Protein 6J83 (pdb70)

Foldseek 3Di:
DAAPPPDFFDQQDDDVVLVVCLVPPQWDWYAAPWFDIAIEGFAQVVLQCCQAPPQWALLCCVVGRFRDLAHHDALQQLVNHDPPSNVLVVVLCCVQVDPVLLVVCLVVLLVVLLVLVVVCVVVAPFDWCQVSPLQVSLQVSLCAAAVPDSVCCVPLVVLLQLNWFRPPDDPVSSVVSVVVQLVVLLVVLVVCCVPPDNHRSNSSSVVCVVVVRDDSSSSSSVSSVSNSCSRPVLSFLQQSLVVVCQVVVVQVVVCLVPVVLLLLLSLLSLLQRQFFRAFDGKIFGCAWDDDPNRIRGHGHIYTNSQNSNSQHCVQDPPSNDRDSNDDRRPGQSQHHHSPGHPCVSNSSSSNSSNVVSCCVVPVPKHFPDPPVPWAWDGRTRTTHTPTGTIDD

Solvent-accessible surface area: 17020 Å² total; per-residue (Å²): 104,96,83,6,36,39,94,92,24,94,28,22,92,44,28,110,58,21,54,116,14,48,84,128,90,28,2,12,71,0,37,18,57,73,27,64,54,0,40,0,0,0,14,8,68,12,0,73,38,1,8,38,32,124,82,16,6,10,36,52,3,94,136,62,82,10,1,28,9,3,8,36,59,25,81,8,11,21,52,22,33,42,76,104,64,7,51,69,0,41,126,3,2,51,140,12,20,49,136,168,52,8,67,102,11,73,90,112,4,69,84,31,0,54,141,24,0,73,45,10,78,89,146,23,81,89,11,31,0,14,81,23,0,0,2,13,0,0,0,30,7,2,4,63,6,0,7,2,41,50,134,30,58,151,98,0,80,58,45,2,41,1,13,22,0,9,107,91,35,66,86,122,88,8,92,35,18,14,121,124,0,27,42,34,0,34,141,17,1,97,128,32,87,80,82,72,92,116,6,0,2,2,27,2,2,102,37,1,65,117,130,167,38,20,56,74,136,37,3,10,22,0,2,0,30,26,0,25,47,7,0,39,50,15,2,7,7,1,0,0,0,6,17,2,3,30,60,45,64,79,26,15,145,54,2,76,118,105,80,117,23,6,89,27,0,4,38,0,0,11,1,20,4,1,20,30,10,15,6,28,39,2,9,0,1,60,94,77,9,120,4,56,63,26,72,0,133,55,31,46,1,0,1,0,1,10,14,3,0,3,24,11,99,102,36,1,134,85,0,100,162,7,46,1,55,30,174,118,27,54,20,4,24,28,23,87,21,68,28,130,51,41,21,7,66,10,16,94,11,0,3,44,2,0,1,47,17,0,26,209,77,5,67,110,10,118,36,35,50,86,45,153,65,19,117,34,60,96,6,15,28,31,19,7,1,90,86,0,16,0,60,61

Nearest PDB structures (foldseek):
  6j82-assembly1_A  TM=1.002E+00  e=7.649E-67  Streptomyces blastmyceticus
  6j87-assembly1_A  TM=9.851E-01  e=1.140E-45  Streptoalloteichus hindustanus
  4aw3-assembly1_B  TM=9.100E-01  e=2.111E-38  Micromonospora griseorubida
  2ygx-assembly4_D  TM=9.113E-01  e=8.547E-38  Micromonospora griseorubida
  3zsn-assembly3_C  TM=9.125E-01  e=2.321E-37  Micromonospora griseorubida

Structure (mmCIF, N/CA/C/O backbone):
data_6J83
#
_entry.id   6J83
#
_cell.length_a   39.787
_cell.length_b   84.761
_cell.length_c   113.074
_cell.angle_alpha   90.00
_cell.angle_beta   90.00
_cell.angle_gamma   90.00
#
_symmetry.space_group_name_H-M   'P 21 21 21'
#
loop_
_entity.id
_entity.type
_entity.pdbx_description
1 polymer 'Cytochrome P-450'
2 non-polymer 'PROTOPORPHYRIN IX CONTAINING FE'
3 non-polymer N-[(2S)-1-hydroxy-3-(1H-indol-3-yl)propan-2-yl]-N~2~-methyl-L-valinamide
4 water water
#
loop_
_atom_site.group_PDB
_atom_site.id
_atom_site.type_symbol
_atom_site.label_atom_id
_atom_site.label_alt_id
_atom_site.label_comp_id
_atom_site.label_asym_id
_atom_site.label_entity_id
_atom_site.label_seq_id
_atom_site.pdbx_PDB_ins_code
_atom_site.Cartn_x
_atom_site.Cartn_y
_atom_site.Cartn_z
_atom_site.occupancy
_atom_site.B_iso_or_equiv
_atom_site.auth_seq_id
_atom_site.auth_comp_id
_atom_site.auth_asym_id
_atom_site.auth_atom_id
_atom_site.pdbx_PDB_model_num
ATOM 1 N N . PRO A 1 27 ? 54.833 71.416 149.173 1.00 35.31 7 PRO A N 1
ATOM 2 C CA . PRO A 1 27 ? 54.456 71.455 147.757 1.00 26.40 7 PRO A CA 1
ATOM 3 C C . PRO A 1 27 ? 55.646 71.763 146.854 1.00 24.16 7 PRO A C 1
ATOM 4 O O . PRO A 1 27 ? 56.551 72.499 147.248 1.00 29.74 7 PRO A O 1
ATOM 8 N N . LEU A 1 28 ? 55.644 71.184 145.655 1.00 26.22 8 LEU A N 1
ATOM 9 C CA . LEU A 1 28 ? 56.708 71.439 144.694 1.00 23.00 8 LEU A CA 1
ATOM 10 C C . LEU A 1 28 ? 56.746 72.918 144.335 1.00 24.28 8 LEU A C 1
ATOM 11 O O . LEU A 1 28 ? 55.708 73.572 144.238 1.00 20.20 8 LEU A O 1
ATOM 16 N N . SER A 1 29 ? 57.946 73.460 144.141 1.00 23.82 9 SER A N 1
ATOM 17 C CA . SER A 1 29 ? 58.028 74.827 143.651 1.00 22.81 9 SER A CA 1
ATOM 18 C C . SER A 1 29 ? 57.729 74.839 142.153 1.00 20.53 9 SER A C 1
ATOM 19 O O . SER A 1 29 ? 58.249 74.016 141.392 1.00 16.44 9 SER A O 1
ATOM 22 N N . TYR A 1 30 ? 56.859 75.756 141.742 1.00 20.07 10 TYR A N 1
ATOM 23 C CA . TYR A 1 30 ? 56.412 75.874 140.374 1.00 15.55 10 TYR A CA 1
ATOM 24 C C . TYR A 1 30 ? 56.661 77.297 139.882 1.00 14.98 10 TYR A C 1
ATOM 25 O O . TYR A 1 30 ? 56.449 78.247 140.636 1.00 15.50 10 TYR A O 1
ATOM 34 N N . PRO A 1 31 ? 57.099 77.486 138.627 1.00 16.27 11 PRO A N 1
ATOM 35 C CA . PRO A 1 31 ? 57.356 76.480 137.590 1.00 15.68 11 PRO A CA 1
ATOM 36 C C . PRO A 1 31 ? 58.517 75.569 137.945 1.00 21.38 11 PRO A C 1
ATOM 37 O O . PRO A 1 31 ? 59.454 76.012 138.619 1.00 18.99 11 PRO A O 1
ATOM 41 N N . PHE A 1 32 ? 58.440 74.315 137.495 1.00 19.20 12 PHE A N 1
ATOM 42 C CA . PHE A 1 32 ? 59.490 73.345 137.787 1.00 17.20 12 PHE A CA 1
ATOM 43 C C . PHE A 1 32 ? 60.808 73.749 137.149 1.00 22.64 12 PHE A C 1
ATOM 44 O O . PHE A 1 32 ? 61.874 73.587 137.750 1.00 18.51 12 PHE A O 1
ATOM 52 N N . ASN A 1 33 ? 60.755 74.262 135.922 1.00 17.67 13 ASN A N 1
ATOM 53 C CA . ASN A 1 33 ? 61.942 74.677 135.197 1.00 18.91 13 ASN A CA 1
ATOM 54 C C . ASN A 1 33 ? 61.544 75.834 134.296 1.00 20.66 13 ASN A C 1
ATOM 55 O O . ASN A 1 33 ? 60.432 75.847 133.764 1.00 21.87 13 ASN A O 1
ATOM 60 N N . GLU A 1 34 ? 62.430 76.821 134.148 1.00 22.56 14 GLU A N 1
ATOM 61 C CA . GLU A 1 34 ? 62.095 77.926 133.259 1.00 22.97 14 GLU A CA 1
ATOM 62 C C . GLU A 1 34 ? 61.926 77.392 131.843 1.00 24.99 14 GLU A C 1
ATOM 63 O O . GLU A 1 34 ? 62.575 76.419 131.446 1.00 24.80 14 GLU A O 1
ATOM 69 N N . ALA A 1 35 ? 61.011 77.992 131.094 1.00 20.07 15 ALA A N 1
ATOM 70 C CA . ALA A 1 35 ? 60.702 77.466 129.772 1.00 23.91 15 ALA A CA 1
ATOM 71 C C . ALA A 1 35 ? 61.881 77.669 128.828 1.00 24.07 15 ALA A C 1
ATOM 72 O O . ALA A 1 35 ? 62.551 78.707 128.850 1.00 26.94 15 ALA A O 1
ATOM 74 N N . VAL A 1 36 ? 62.144 76.658 128.004 1.00 22.63 16 VAL A N 1
ATOM 75 C CA . VAL A 1 36 ? 63.208 76.698 127.009 1.00 19.67 16 VAL A CA 1
ATOM 76 C C . VAL A 1 36 ? 62.595 76.560 125.625 1.00 18.59 16 VAL A C 1
ATOM 77 O O . VAL A 1 36 ? 61.831 75.617 125.374 1.00 19.97 16 VAL A O 1
ATOM 81 N N . ALA A 1 37 ? 62.933 77.501 124.733 1.00 19.98 17 ALA A N 1
ATOM 82 C CA . ALA A 1 37 ? 62.476 77.494 123.346 1.00 19.40 17 ALA A CA 1
ATOM 83 C C . ALA A 1 37 ? 61.003 77.111 123.301 1.00 15.66 17 ALA A C 1
ATOM 84 O O . ALA A 1 37 ? 60.197 77.680 124.044 1.00 16.65 17 ALA A O 1
ATOM 86 N N . LEU A 1 38 ? 60.650 76.114 122.487 1.00 12.79 18 LEU A N 1
ATOM 87 C CA . LEU A 1 38 ? 59.334 75.494 122.546 1.00 17.14 18 LEU A CA 1
ATOM 88 C C . LEU A 1 38 ? 59.399 74.091 123.146 1.00 17.16 18 LEU A C 1
ATOM 89 O O . LEU A 1 38 ? 58.503 73.273 122.911 1.00 16.62 18 LEU A O 1
ATOM 94 N N . ASP A 1 39 ? 60.444 73.794 123.910 1.00 16.73 19 ASP A N 1
ATOM 95 C CA . ASP A 1 39 ? 60.526 72.499 124.574 1.00 21.45 19 ASP A CA 1
ATOM 96 C C . ASP A 1 39 ? 59.514 72.433 125.705 1.00 21.02 19 ASP A C 1
ATOM 97 O O . ASP A 1 39 ? 59.376 73.377 126.487 1.00 17.26 19 ASP A O 1
ATOM 102 N N . VAL A 1 40 ? 58.817 71.305 125.800 1.00 16.69 20 VAL A N 1
ATOM 103 C CA . VAL A 1 40 ? 57.882 71.071 126.891 1.00 19.56 20 VAL A CA 1
ATOM 104 C C . VAL A 1 40 ? 58.606 70.320 127.999 1.00 21.45 20 VAL A C 1
ATOM 105 O O . VAL A 1 40 ? 59.413 69.421 127.735 1.00 22.46 20 VAL A O 1
ATOM 109 N N . ASP A 1 41 ? 58.347 70.709 129.235 1.00 17.89 21 ASP A N 1
ATOM 110 C CA . ASP A 1 41 ? 58.956 70.054 130.381 1.00 20.79 21 ASP A CA 1
ATOM 111 C C . ASP A 1 41 ? 58.479 68.607 130.447 1.00 21.05 21 ASP A C 1
ATOM 112 O O . ASP A 1 41 ? 57.264 68.372 130.508 1.00 18.29 21 ASP A O 1
ATOM 117 N N . PRO A 1 42 ? 59.375 67.614 130.422 1.00 19.78 22 PRO A N 1
ATOM 118 C CA . PRO A 1 42 ? 58.910 66.214 130.444 1.00 23.30 22 PRO A CA 1
ATOM 119 C C . PRO A 1 42 ? 58.078 65.862 131.670 1.00 21.10 22 PRO A C 1
ATOM 120 O O . PRO A 1 42 ? 57.407 64.820 131.660 1.00 20.63 22 PRO A O 1
ATOM 124 N N . LEU A 1 43 ? 58.067 66.709 132.703 1.00 22.04 23 LEU A N 1
ATOM 125 C CA . LEU A 1 43 ? 57.291 66.407 133.901 1.00 19.18 23 LEU A CA 1
ATOM 126 C C . LEU A 1 43 ? 55.798 66.396 133.630 1.00 24.13 23 LEU A C 1
ATOM 127 O O . LEU A 1 43 ? 55.054 65.672 134.303 1.00 21.17 23 LEU A O 1
ATOM 132 N N . TYR A 1 44 ? 55.332 67.198 132.671 1.00 20.78 24 TYR A N 1
ATOM 133 C CA . TYR A 1 44 ? 53.901 67.235 132.398 1.00 18.25 24 TYR A CA 1
ATOM 134 C C . TYR A 1 44 ? 53.392 65.873 131.951 1.00 18.96 24 TYR A C 1
ATOM 135 O O . TYR A 1 44 ? 52.338 65.415 132.412 1.00 19.80 24 TYR A O 1
ATOM 144 N N . ALA A 1 45 ? 54.121 65.213 131.048 1.00 20.23 25 ALA A N 1
ATOM 145 C CA . ALA A 1 45 ? 53.706 63.889 130.598 1.00 21.45 25 ALA A CA 1
ATOM 146 C C . ALA A 1 45 ? 53.699 62.905 131.758 1.00 24.36 25 ALA A C 1
ATOM 147 O O . ALA A 1 45 ? 52.789 62.077 131.878 1.00 23.62 25 ALA A O 1
ATOM 149 N N . LYS A 1 46 ? 54.706 62.997 132.627 1.00 25.72 26 LYS A N 1
ATOM 150 C CA . LYS A 1 46 ? 54.771 62.151 133.813 1.00 25.56 26 LYS A CA 1
ATOM 151 C C . LYS A 1 46 ? 53.625 62.456 134.766 1.00 26.22 26 LYS A C 1
ATOM 152 O O . LYS A 1 46 ? 53.002 61.538 135.315 1.00 24.67 26 LYS A O 1
ATOM 158 N N . LEU A 1 47 ? 53.315 63.741 134.956 1.00 19.32 27 LEU A N 1
ATOM 159 C CA . LEU A 1 47 ? 52.188 64.110 135.806 1.00 21.81 27 LEU A CA 1
ATOM 160 C C . LEU A 1 47 ? 50.868 63.618 135.217 1.00 23.94 27 LEU A C 1
ATOM 161 O O . LEU A 1 47 ? 50.011 63.100 135.946 1.00 22.45 27 LEU A O 1
ATOM 166 N N . ARG A 1 48 ? 50.679 63.770 133.897 1.00 17.80 28 ARG A N 1
ATOM 167 C CA . ARG A 1 48 ? 49.430 63.312 133.289 1.00 17.65 28 ARG A CA 1
ATOM 168 C C . ARG A 1 48 ? 49.251 61.807 133.461 1.00 19.08 28 ARG A C 1
ATOM 169 O O . ARG A 1 48 ? 48.121 61.322 133.598 1.00 20.58 28 ARG A O 1
ATOM 177 N N . ALA A 1 49 ? 50.352 61.062 133.467 1.00 19.84 29 ALA A N 1
ATOM 178 C CA . ALA A 1 49 ? 50.276 59.610 133.594 1.00 27.22 29 ALA A CA 1
ATOM 179 C C . ALA A 1 49 ? 49.997 59.177 135.029 1.00 25.20 29 ALA A C 1
ATOM 180 O O . ALA A 1 49 ? 49.173 58.283 135.258 1.00 26.23 29 ALA A O 1
ATOM 182 N N . GLU A 1 50 ? 50.651 59.815 136.005 1.00 26.25 30 GLU A N 1
ATOM 183 C CA . GLU A 1 50 ? 50.769 59.274 137.352 1.00 25.92 30 GLU A CA 1
ATOM 184 C C . GLU A 1 50 ? 50.165 60.131 138.448 1.00 23.79 30 GLU A C 1
ATOM 185 O O . GLU A 1 50 ? 49.903 59.603 139.531 1.00 24.13 30 GLU A O 1
ATOM 191 N N . GLU A 1 51 ? 49.976 61.430 138.229 1.00 22.92 31 GLU A N 1
ATOM 192 C CA . GLU A 1 51 ? 49.446 62.306 139.269 1.00 20.81 31 GLU A CA 1
ATOM 193 C C . GLU A 1 51 ? 48.982 63.605 138.615 1.00 24.90 31 GLU A C 1
ATOM 194 O O . GLU A 1 51 ? 49.697 64.613 138.651 1.00 23.10 31 GLU A O 1
ATOM 200 N N . PRO A 1 52 ? 47.809 63.612 137.983 1.00 25.48 32 PRO A N 1
ATOM 201 C CA . PRO A 1 52 ? 47.461 64.740 137.099 1.00 23.32 32 PRO A CA 1
ATOM 202 C C . PRO A 1 52 ? 47.269 66.074 137.805 1.00 23.70 32 PRO A C 1
ATOM 203 O O . PRO A 1 52 ? 47.367 67.114 137.141 1.00 22.39 32 PRO A O 1
ATOM 207 N N . VAL A 1 53 ? 46.988 66.090 139.107 1.00 20.35 33 VAL A N 1
ATOM 208 C CA . VAL A 1 53 ? 46.814 67.320 139.868 1.00 18.19 33 VAL A CA 1
ATOM 209 C C . VAL A 1 53 ? 47.793 67.269 141.031 1.00 27.00 33 VAL A C 1
ATOM 210 O O . VAL A 1 53 ? 47.810 66.287 141.783 1.00 24.33 33 VAL A O 1
ATOM 214 N N . VAL A 1 54 ? 48.621 68.305 141.164 1.00 17.44 34 VAL A N 1
ATOM 215 C CA . VAL A 1 54 ? 49.695 68.309 142.154 1.00 20.71 34 VAL A CA 1
ATOM 216 C C . VAL A 1 54 ? 49.723 69.662 142.850 1.00 21.32 34 VAL A C 1
ATOM 217 O O . VAL A 1 54 ? 49.542 70.709 142.212 1.00 18.17 34 VAL A O 1
ATOM 221 N N . ARG A 1 55 ? 49.913 69.634 144.171 1.00 16.66 35 ARG A N 1
ATOM 222 C CA . ARG A 1 55 ? 50.062 70.864 144.935 1.00 19.39 35 ARG A CA 1
ATOM 223 C C . ARG A 1 55 ? 51.418 71.496 144.644 1.00 17.09 35 ARG A C 1
ATOM 224 O O . ARG A 1 55 ? 52.438 70.806 144.579 1.00 17.74 35 ARG A O 1
ATOM 232 N N . VAL A 1 56 ? 51.425 72.818 144.456 1.00 17.95 36 VAL A N 1
ATOM 233 C CA . VAL A 1 56 ? 52.654 73.555 144.185 1.00 16.88 36 VAL A CA 1
ATOM 234 C C . VAL A 1 56 ? 52.653 74.862 144.966 1.00 16.77 36 VAL A C 1
ATOM 235 O O . VAL A 1 56 ? 51.609 75.377 145.370 1.00 18.33 36 VAL A O 1
ATOM 239 N N . SER A 1 57 ? 53.848 75.405 145.177 1.00 16.60 37 SER A N 1
ATOM 240 C CA . SER A 1 57 ? 53.983 76.776 145.644 1.00 19.13 37 SER A CA 1
ATOM 241 C C . SER A 1 57 ? 54.350 77.646 144.448 1.00 18.45 37 SER A C 1
ATOM 242 O O . SER A 1 57 ? 55.146 77.241 143.590 1.00 19.92 37 SER A O 1
ATOM 245 N N . CYS A 1 58 ? 53.754 78.820 144.391 1.00 16.91 38 CYS A N 1
ATOM 246 C CA . CYS A 1 58 ? 53.846 79.703 143.241 1.00 15.72 38 CYS A CA 1
ATOM 247 C C . CYS A 1 58 ? 54.874 80.790 143.492 1.00 17.92 38 CYS A C 1
ATOM 248 O O . CYS A 1 58 ? 55.185 81.102 144.640 1.00 18.25 38 CYS A O 1
ATOM 251 N N . PRO A 1 59 ? 55.401 81.414 142.438 1.00 17.14 39 PRO A N 1
ATOM 252 C CA . PRO A 1 59 ? 56.338 82.531 142.655 1.00 14.84 39 PRO A CA 1
ATOM 253 C C . PRO A 1 59 ? 55.756 83.641 143.507 1.00 20.25 39 PRO A C 1
ATOM 254 O O . PRO A 1 59 ? 56.490 84.270 144.288 1.00 17.17 39 PRO A O 1
ATOM 258 N N . PHE A 1 60 ? 54.455 83.911 143.365 1.00 15.52 40 PHE A N 1
ATOM 259 C CA . PHE A 1 60 ? 53.756 84.921 144.142 1.00 17.88 40 PHE A CA 1
ATOM 260 C C . PHE A 1 60 ? 52.375 84.393 144.496 1.00 19.75 40 PHE A C 1
ATOM 261 O O . PHE A 1 60 ? 51.845 83.495 143.834 1.00 16.56 40 PHE A O 1
ATOM 269 N N . GLY A 1 61 ? 51.802 84.955 145.565 1.00 15.70 41 GLY A N 1
ATOM 270 C CA . GLY A 1 61 ? 50.515 84.491 146.049 1.00 18.15 41 GLY A CA 1
ATOM 271 C C . GLY A 1 61 ? 50.500 83.094 146.668 1.00 18.07 41 GLY A C 1
ATOM 272 O O . GLY A 1 61 ? 51.523 82.455 146.920 1.00 16.39 41 GLY A O 1
ATOM 273 N N . GLU A 1 62 ? 49.270 82.624 146.883 1.00 17.11 42 GLU A N 1
ATOM 274 C CA . GLU A 1 62 ? 48.968 81.395 147.604 1.00 18.00 42 GLU A CA 1
ATOM 275 C C . GLU A 1 62 ? 49.439 80.164 146.844 1.00 20.32 42 GLU A C 1
ATOM 276 O O . GLU A 1 62 ? 49.561 80.163 145.613 1.00 15.59 42 GLU A O 1
ATOM 282 N N . ASP A 1 63 ? 49.671 79.088 147.602 1.00 16.31 43 ASP A N 1
ATOM 283 C CA . ASP A 1 63 ? 49.859 77.774 147.009 1.00 15.76 43 ASP A CA 1
ATOM 284 C C . ASP A 1 63 ? 48.656 77.425 146.137 1.00 14.75 43 ASP A C 1
ATOM 285 O O . ASP A 1 63 ? 47.580 78.006 146.268 1.00 19.11 43 ASP A O 1
ATOM 290 N N . ALA A 1 64 ? 48.844 76.455 145.243 1.00 16.50 44 ALA A N 1
ATOM 291 C CA . ALA A 1 64 ? 47.838 76.150 144.235 1.00 14.41 44 ALA A CA 1
ATOM 292 C C . ALA A 1 64 ? 47.896 74.678 143.863 1.00 16.73 44 ALA A C 1
ATOM 293 O O . ALA A 1 64 ? 48.856 73.972 144.169 1.00 16.49 44 ALA A O 1
ATOM 295 N N . TRP A 1 65 ? 46.857 74.231 143.165 1.00 16.95 45 TRP A N 1
ATOM 296 C CA . TRP A 1 65 ? 46.844 72.922 142.522 1.00 13.42 45 TRP A CA 1
ATOM 297 C C . TRP A 1 65 ? 47.145 73.108 141.040 1.00 13.41 45 TRP A C 1
ATOM 298 O O . TRP A 1 65 ? 46.341 73.692 140.306 1.00 12.91 45 TRP A O 1
ATOM 309 N N . LEU A 1 66 ? 48.286 72.594 140.599 1.00 13.97 46 LEU A N 1
ATOM 310 C CA . LEU A 1 66 ? 48.581 72.538 139.177 1.00 14.17 46 LEU A CA 1
ATOM 311 C C . LEU A 1 66 ? 47.720 71.463 138.516 1.00 18.34 46 LEU A C 1
ATOM 312 O O . LEU A 1 66 ? 47.686 70.318 138.969 1.00 19.68 46 LEU A O 1
ATOM 317 N N . VAL A 1 67 ? 47.021 71.838 137.446 1.00 17.94 47 VAL A N 1
ATOM 318 C CA . VAL A 1 67 ? 46.123 70.950 136.708 1.00 13.58 47 VAL A CA 1
ATOM 319 C C . VAL A 1 67 ? 46.710 70.718 135.316 1.00 14.69 47 VAL A C 1
ATOM 320 O O . VAL A 1 67 ? 47.067 71.680 134.625 1.00 15.77 47 VAL A O 1
ATOM 324 N N . THR A 1 68 ? 46.810 69.447 134.897 1.00 16.52 48 THR A N 1
ATOM 325 C CA . THR A 1 68 ? 47.575 69.104 133.701 1.00 16.33 48 THR A CA 1
ATOM 326 C C . THR A 1 68 ? 46.800 68.404 132.587 1.00 16.49 48 THR A C 1
ATOM 327 O O . THR A 1 68 ? 47.292 68.371 131.452 1.00 15.72 48 THR A O 1
ATOM 331 N N . SER A 1 69 ? 45.652 67.812 132.870 1.00 17.14 49 SER A N 1
ATOM 332 C CA . SER A 1 69 ? 44.986 66.969 131.888 1.00 17.36 49 SER A CA 1
ATOM 333 C C . SER A 1 69 ? 43.944 67.761 131.113 1.00 15.29 49 SER A C 1
ATOM 334 O O . SER A 1 69 ? 43.435 68.781 131.577 1.00 16.98 49 SER A O 1
ATOM 337 N N . HIS A 1 70 ? 43.615 67.257 129.920 1.00 16.84 50 HIS A N 1
ATOM 338 C CA . HIS A 1 70 ? 42.627 67.917 129.069 1.00 16.43 50 HIS A CA 1
ATOM 339 C C . HIS A 1 70 ? 41.266 67.979 129.752 1.00 16.91 50 HIS A C 1
ATOM 340 O O . HIS A 1 70 ? 40.616 69.032 129.774 1.00 15.65 50 HIS A O 1
ATOM 347 N N . ALA A 1 71 ? 40.821 66.855 130.334 1.00 19.14 51 ALA A N 1
ATOM 348 C CA . ALA A 1 71 ? 39.480 66.784 130.905 1.00 18.58 51 ALA A CA 1
ATOM 349 C C . ALA A 1 71 ? 39.334 67.727 132.091 1.00 17.31 51 ALA A C 1
ATOM 350 O O . ALA A 1 71 ? 38.343 68.463 132.201 1.00 16.66 51 ALA A O 1
ATOM 352 N N . ASP A 1 72 ? 40.312 67.706 132.998 1.00 17.47 52 ASP A N 1
ATOM 353 C CA . ASP A 1 72 ? 40.288 68.616 134.132 1.00 16.49 52 ASP A CA 1
ATOM 354 C C . ASP A 1 72 ? 40.433 70.063 133.681 1.00 14.47 52 ASP A C 1
ATOM 355 O O . ASP A 1 72 ? 39.880 70.963 134.313 1.00 14.64 52 ASP A O 1
ATOM 360 N N . MET A 1 73 ? 41.191 70.299 132.612 1.00 15.86 53 MET A N 1
ATOM 361 C CA . MET A 1 73 ? 41.327 71.653 132.089 1.00 13.38 53 MET A CA 1
ATOM 362 C C . MET A 1 73 ? 39.970 72.207 131.678 1.00 16.96 53 MET A C 1
ATOM 363 O O . MET A 1 73 ? 39.625 73.345 132.020 1.00 15.11 53 MET A O 1
ATOM 368 N N . LYS A 1 74 ? 39.167 71.404 130.965 1.00 13.92 54 LYS A N 1
ATOM 369 C CA . LYS A 1 74 ? 37.842 71.885 130.587 1.00 15.15 54 LYS A CA 1
ATOM 370 C C . LYS A 1 74 ? 36.991 72.167 131.816 1.00 14.70 54 LYS A C 1
ATOM 371 O O . LYS A 1 74 ? 36.259 73.162 131.858 1.00 12.54 54 LYS A O 1
ATOM 377 N N . THR A 1 75 ? 37.083 71.306 132.832 1.00 17.09 55 THR A N 1
ATOM 378 C CA . THR A 1 75 ? 36.327 71.530 134.057 1.00 14.27 55 THR A CA 1
ATOM 379 C C . THR A 1 75 ? 36.692 72.870 134.695 1.00 14.86 55 THR A C 1
ATOM 380 O O . THR A 1 75 ? 35.820 73.705 134.945 1.00 16.08 55 THR A O 1
ATOM 384 N N . ILE A 1 76 ? 37.984 73.112 134.947 1.00 16.75 56 ILE A N 1
ATOM 385 C CA . ILE A 1 76 ? 38.323 74.321 135.687 1.00 16.01 56 ILE A CA 1
ATOM 386 C C . ILE A 1 76 ? 38.130 75.581 134.853 1.00 18.02 56 ILE A C 1
ATOM 387 O O . ILE A 1 76 ? 37.993 76.668 135.417 1.00 19.36 56 ILE A O 1
ATOM 392 N N . LEU A 1 77 ? 38.115 75.471 133.523 1.00 15.36 57 LEU A N 1
ATOM 393 C CA . LEU A 1 77 ? 37.855 76.645 132.698 1.00 19.30 57 LEU A CA 1
ATOM 394 C C . LEU A 1 77 ? 36.362 76.909 132.525 1.00 17.58 57 LEU A C 1
ATOM 395 O O . LEU A 1 77 ? 35.956 78.066 132.383 1.00 17.38 57 LEU A O 1
ATOM 400 N N . ALA A 1 78 ? 35.524 75.874 132.551 1.00 18.01 58 ALA A N 1
ATOM 401 C CA . ALA A 1 78 ? 34.116 76.054 132.217 1.00 20.82 58 ALA A CA 1
ATOM 402 C C . ALA A 1 78 ? 33.137 75.777 133.353 1.00 21.60 58 ALA A C 1
ATOM 403 O O . ALA A 1 78 ? 32.004 76.269 133.291 1.00 18.67 58 ALA A O 1
ATOM 405 N N . ASP A 1 79 ? 33.520 75.017 134.375 1.00 18.70 59 ASP A N 1
ATOM 406 C CA . ASP A 1 79 ? 32.545 74.636 135.400 1.00 20.23 59 ASP A CA 1
ATOM 407 C C . ASP A 1 79 ? 32.246 75.829 136.294 1.00 21.60 59 ASP A C 1
ATOM 408 O O . ASP A 1 79 ? 33.175 76.515 136.737 1.00 21.00 59 ASP A O 1
ATOM 413 N N . PRO A 1 80 ? 30.975 76.111 136.588 1.00 21.53 60 PRO A N 1
ATOM 414 C CA . PRO A 1 80 ? 30.657 77.289 137.414 1.00 23.84 60 PRO A CA 1
ATOM 415 C C . PRO A 1 80 ? 31.208 77.208 138.836 1.00 23.01 60 PRO A C 1
ATOM 416 O O . PRO A 1 80 ? 31.223 78.232 139.531 1.00 27.36 60 PRO A O 1
ATOM 420 N N . ARG A 1 81 ? 31.659 76.036 139.287 1.00 23.53 61 ARG A N 1
ATOM 421 C CA . ARG A 1 81 ? 32.265 75.916 140.609 1.00 21.91 61 ARG A CA 1
ATOM 422 C C . ARG A 1 81 ? 33.695 76.448 140.662 1.00 24.66 61 ARG A C 1
ATOM 423 O O . ARG A 1 81 ? 34.331 76.361 141.719 1.00 23.65 61 ARG A O 1
ATOM 431 N N . PHE A 1 82 ? 34.215 76.988 139.557 1.00 19.69 62 PHE A N 1
ATOM 432 C CA . PHE A 1 82 ? 35.537 77.603 139.514 1.00 20.06 62 PHE A CA 1
ATOM 433 C C . PHE A 1 82 ? 35.376 79.048 139.061 1.00 23.90 62 PHE A C 1
ATOM 434 O O . PHE A 1 82 ? 34.743 79.311 138.031 1.00 25.40 62 PHE A O 1
ATOM 442 N N . SER A 1 83 ? 35.921 79.979 139.841 1.00 19.50 63 SER A N 1
ATOM 443 C CA . SER A 1 83 ? 35.671 81.404 139.674 1.00 15.35 63 SER A CA 1
ATOM 444 C C . SER A 1 83 ? 36.971 82.154 139.418 1.00 15.12 63 SER A C 1
ATOM 445 O O . SER A 1 83 ? 37.992 81.878 140.057 1.00 16.57 63 SER A O 1
ATOM 448 N N . ARG A 1 84 ? 36.930 83.116 138.489 1.00 17.20 64 ARG A N 1
ATOM 449 C CA . ARG A 1 84 ? 38.031 84.065 138.355 1.00 17.28 64 ARG A CA 1
ATOM 450 C C . ARG A 1 84 ? 37.866 85.252 139.292 1.00 17.67 64 ARG A C 1
ATOM 451 O O . ARG A 1 84 ? 38.862 85.781 139.799 1.00 16.54 64 ARG A O 1
ATOM 459 N N . ALA A 1 85 ? 36.625 85.697 139.518 1.00 13.94 65 ALA A N 1
ATOM 460 C CA . ALA A 1 85 ? 36.420 86.903 140.313 1.00 18.15 65 ALA A CA 1
ATOM 461 C C . ALA A 1 85 ? 36.845 86.705 141.762 1.00 17.87 65 ALA A C 1
ATOM 462 O O . ALA A 1 85 ? 37.227 87.674 142.432 1.00 19.71 65 ALA A O 1
ATOM 464 N N . LEU A 1 86 ? 36.789 85.467 142.253 1.00 19.33 66 LEU A N 1
ATOM 465 C CA . LEU A 1 86 ? 37.194 85.173 143.625 1.00 19.46 66 LEU A CA 1
ATOM 466 C C . LEU A 1 86 ? 38.698 85.326 143.840 1.00 23.01 66 LEU A C 1
ATOM 467 O O . LEU A 1 86 ? 39.136 85.411 144.993 1.00 24.02 66 LEU A O 1
ATOM 472 N N . ALA A 1 87 ? 39.496 85.348 142.766 1.00 18.29 67 ALA A N 1
ATOM 473 C CA . ALA A 1 87 ? 40.925 85.611 142.920 1.00 20.28 67 ALA A CA 1
ATOM 474 C C . ALA A 1 87 ? 41.160 86.938 143.610 1.00 22.87 67 ALA A C 1
ATOM 475 O O . ALA A 1 87 ? 42.112 87.084 144.388 1.00 23.63 67 ALA A O 1
ATOM 477 N N . ALA A 1 88 ? 40.285 87.909 143.363 1.00 25.60 68 ALA A N 1
ATOM 478 C CA . ALA A 1 88 ? 40.459 89.231 143.938 1.00 23.47 68 ALA A CA 1
ATOM 479 C C . ALA A 1 88 ? 40.291 89.228 145.453 1.00 27.65 68 ALA A C 1
ATOM 480 O O . ALA A 1 88 ? 40.711 90.186 146.114 1.00 33.80 68 ALA A O 1
ATOM 482 N N . GLU A 1 89 ? 39.696 88.181 146.022 1.00 24.15 69 GLU A N 1
ATOM 483 C CA . GLU A 1 89 ? 39.541 88.074 147.466 1.00 24.73 69 GLU A CA 1
ATOM 484 C C . GLU A 1 89 ? 40.605 87.189 148.096 1.00 29.22 69 GLU A C 1
ATOM 485 O O . GLU A 1 89 ? 40.493 86.843 149.279 1.00 31.60 69 GLU A O 1
ATOM 491 N N . HIS A 1 90 ? 41.630 86.818 147.330 1.00 25.52 70 HIS A N 1
ATOM 492 C CA . HIS A 1 90 ? 42.793 86.100 147.823 1.00 22.57 70 HIS A CA 1
ATOM 493 C C . HIS A 1 90 ? 44.049 86.872 147.450 1.00 22.03 70 HIS A C 1
ATOM 494 O O . HIS A 1 90 ? 43.998 87.891 146.754 1.00 20.76 70 HIS A O 1
ATOM 501 N N . ASP A 1 91 ? 45.191 86.369 147.916 1.00 19.06 71 ASP A N 1
ATOM 502 C CA . ASP A 1 91 ? 46.478 86.688 147.302 1.00 20.40 71 ASP A CA 1
ATOM 503 C C . ASP A 1 91 ? 46.642 85.717 146.141 1.00 17.75 71 ASP A C 1
ATOM 504 O O . ASP A 1 91 ? 47.164 84.612 146.296 1.00 18.88 71 ASP A O 1
ATOM 509 N N . GLU A 1 92 ? 46.162 86.135 144.971 1.00 16.22 72 GLU A N 1
ATOM 510 C CA . GLU A 1 92 ? 45.958 85.238 143.837 1.00 15.10 72 GLU A CA 1
ATOM 511 C C . GLU A 1 92 ? 47.225 84.463 143.507 1.00 14.82 72 GLU A C 1
ATOM 512 O O . GLU A 1 92 ? 48.291 85.058 143.317 1.00 17.55 72 GLU A O 1
ATOM 518 N N . SER A 1 93 ? 47.110 83.124 143.477 1.00 15.82 73 SER A N 1
ATOM 519 C CA . SER A 1 93 ? 48.184 82.281 142.961 1.00 16.78 73 SER A CA 1
ATOM 520 C C . SER A 1 93 ? 48.565 82.746 141.561 1.00 15.10 73 SER A C 1
ATOM 521 O O . SER A 1 93 ? 47.699 82.880 140.691 1.00 12.54 73 SER A O 1
ATOM 524 N N . ARG A 1 94 ? 49.859 82.977 141.336 1.00 18.40 74 ARG A N 1
ATOM 525 C CA . ARG A 1 94 ? 50.262 83.606 140.082 1.00 14.75 74 ARG A CA 1
ATOM 526 C C . ARG A 1 94 ? 51.774 83.530 139.895 1.00 14.81 74 ARG A C 1
ATOM 527 O O . ARG A 1 94 ? 52.536 83.340 140.849 1.00 12.80 74 ARG A O 1
ATOM 535 N N . LEU A 1 95 ? 52.197 83.726 138.642 1.00 12.71 75 LEU A N 1
ATOM 536 C CA . LEU A 1 95 ? 53.607 83.786 138.276 1.00 11.93 75 LEU A CA 1
ATOM 537 C C . LEU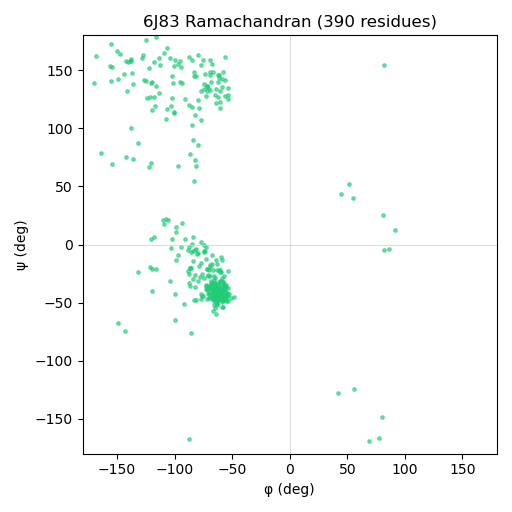 A 1 95 ? 54.126 85.216 138.178 1.00 15.06 75 LEU A C 1
ATOM 538 O O . LEU A 1 95 ? 55.341 85.414 138.053 1.00 12.92 75 LEU A O 1
ATOM 543 N N . THR A 1 96 ? 53.228 86.222 138.240 1.00 13.27 76 THR A N 1
ATOM 544 C CA . THR A 1 96 ? 53.565 87.624 138.070 1.00 11.57 76 THR A CA 1
ATOM 545 C C . THR A 1 96 ? 53.618 88.330 139.422 1.00 12.48 76 THR A C 1
ATOM 546 O O . THR A 1 96 ? 52.820 88.026 140.313 1.00 13.56 76 THR A O 1
ATOM 550 N N . PRO A 1 97 ? 54.523 89.307 139.593 1.00 12.76 77 PRO A N 1
ATOM 551 C CA . PRO A 1 97 ? 54.672 89.953 140.920 1.00 13.80 77 PRO A CA 1
ATOM 552 C C . PRO A 1 97 ? 53.381 90.534 141.471 1.00 16.96 77 PRO A C 1
ATOM 553 O O . PRO A 1 97 ? 53.133 90.473 142.683 1.00 15.99 77 PRO A O 1
ATOM 557 N N . LEU A 1 98 ? 52.546 91.092 140.606 1.00 12.44 78 LEU A N 1
ATOM 558 C CA . LEU A 1 98 ? 51.240 91.601 140.966 1.00 15.89 78 LEU A CA 1
ATOM 559 C C . LEU A 1 98 ? 50.165 90.908 140.144 1.00 13.87 78 LEU A C 1
ATOM 560 O O . LEU A 1 98 ? 50.424 90.492 139.008 1.00 12.89 78 LEU A O 1
ATOM 565 N N . PRO A 1 99 ? 48.950 90.785 140.675 1.00 12.88 79 PRO A N 1
ATOM 566 C CA . PRO A 1 99 ? 47.845 90.280 139.848 1.00 15.92 79 PRO A CA 1
ATOM 567 C C . PRO A 1 99 ? 47.645 91.171 138.632 1.00 14.62 79 PRO A C 1
ATOM 568 O O . PRO A 1 99 ? 47.782 92.397 138.702 1.00 14.18 79 PRO A O 1
ATOM 572 N N . ILE A 1 100 ? 47.322 90.546 137.508 1.00 14.93 80 ILE A N 1
ATOM 573 C CA . ILE A 1 100 ? 47.157 91.290 136.267 1.00 11.35 80 ILE A CA 1
ATOM 574 C C . ILE A 1 100 ? 45.762 91.908 136.228 1.00 13.27 80 ILE A C 1
ATOM 575 O O . ILE A 1 100 ? 44.793 91.340 136.748 1.00 15.13 80 ILE A O 1
ATOM 580 N N . HIS A 1 101 ? 45.660 93.095 135.639 1.00 13.02 81 HIS A N 1
ATOM 581 C CA . HIS A 1 101 ? 44.362 93.731 135.414 1.00 14.38 81 HIS A CA 1
ATOM 582 C C . HIS A 1 101 ? 43.763 93.084 134.177 1.00 14.06 81 HIS A C 1
ATOM 583 O O . HIS A 1 101 ? 43.930 93.568 133.056 1.00 14.05 81 HIS A O 1
ATOM 590 N N . THR A 1 102 ? 43.084 91.949 134.376 1.00 13.08 82 THR A N 1
ATOM 591 C CA . THR A 1 102 ? 42.628 91.133 133.255 1.00 15.55 82 THR A CA 1
ATOM 592 C C . THR A 1 102 ? 41.226 91.492 132.772 1.00 11.81 82 THR A C 1
ATOM 593 O O . THR A 1 102 ? 40.710 90.800 131.891 1.00 11.53 82 THR A O 1
ATOM 597 N N . SER A 1 103 ? 40.606 92.533 133.328 1.00 13.68 83 SER A N 1
ATOM 598 C CA . SER A 1 103 ? 39.356 93.101 132.814 1.00 11.89 83 SER A CA 1
ATOM 599 C C . SER A 1 103 ? 38.310 91.995 132.751 1.00 13.11 83 SER A C 1
ATOM 600 O O . SER A 1 103 ? 38.071 91.342 133.782 1.00 12.75 83 SER A O 1
ATOM 603 N N . ILE A 1 104 ? 37.696 91.735 131.592 1.00 11.75 84 ILE A N 1
ATOM 604 C CA . ILE A 1 104 ? 36.670 90.705 131.430 1.00 11.56 84 ILE A CA 1
ATOM 605 C C . ILE A 1 104 ? 37.158 89.328 131.880 1.00 13.27 84 ILE A C 1
ATOM 606 O O . ILE A 1 104 ? 36.378 88.535 132.424 1.00 13.33 84 ILE A O 1
ATOM 611 N N . LEU A 1 105 ? 38.444 89.020 131.677 1.00 11.73 85 LEU A N 1
ATOM 612 C CA . LEU A 1 105 ? 38.973 87.715 132.050 1.00 13.10 85 LEU A CA 1
ATOM 613 C C . LEU A 1 105 ? 39.141 87.570 133.555 1.00 12.90 85 LEU A C 1
ATOM 614 O O . LEU A 1 105 ? 39.469 86.479 134.022 1.00 13.73 85 LEU A O 1
ATOM 619 N N . GLY A 1 106 ? 38.907 88.637 134.318 1.00 12.61 86 GLY A N 1
ATOM 620 C CA . GLY A 1 106 ? 38.913 88.589 135.764 1.00 13.08 86 GLY A CA 1
ATOM 621 C C . GLY A 1 106 ? 37.541 88.562 136.403 1.00 16.23 86 GLY A C 1
ATOM 622 O O . GLY A 1 106 ? 37.455 88.583 137.636 1.00 12.95 86 GLY A O 1
ATOM 623 N N . MET A 1 107 ? 36.471 88.487 135.616 1.00 14.31 87 MET A N 1
ATOM 624 C CA . MET A 1 107 ? 35.109 88.609 136.126 1.00 13.23 87 MET A CA 1
ATOM 625 C C . MET A 1 107 ? 34.323 87.307 136.013 1.00 13.52 87 MET A C 1
ATOM 626 O O . MET A 1 107 ? 34.592 86.460 135.159 1.00 15.54 87 MET A O 1
ATOM 631 N N . ASP A 1 108 ? 33.328 87.171 136.883 1.00 12.72 88 ASP A N 1
ATOM 632 C CA . ASP A 1 108 ? 32.274 86.178 136.755 1.00 18.65 88 ASP A CA 1
ATOM 633 C C . ASP A 1 108 ? 30.989 86.867 136.327 1.00 16.77 88 ASP A C 1
ATOM 634 O O . ASP A 1 108 ? 30.871 88.095 136.363 1.00 17.25 88 ASP A O 1
ATOM 639 N N . SER A 1 109 ? 30.007 86.059 135.947 1.00 20.27 89 SER A N 1
ATOM 640 C CA . SER A 1 109 ? 28.662 86.603 135.807 1.00 19.44 89 SER A CA 1
ATOM 641 C C . SER A 1 109 ? 28.244 87.245 137.129 1.00 22.46 89 SER A C 1
ATOM 642 O O . SER A 1 109 ? 28.558 86.710 138.201 1.00 24.01 89 SER A O 1
ATOM 645 N N . PRO A 1 110 ? 27.527 88.382 137.099 1.00 26.27 90 PRO A N 1
ATOM 646 C CA . PRO A 1 110 ? 26.972 89.048 135.916 1.00 24.96 90 PRO A CA 1
ATOM 647 C C . PRO A 1 110 ? 27.920 90.022 135.226 1.00 20.85 90 PRO A C 1
ATOM 648 O O . PRO A 1 110 ? 27.723 90.281 134.040 1.00 18.71 90 PRO A O 1
ATOM 652 N N . ASP A 1 111 ? 28.899 90.578 135.953 1.00 18.12 91 ASP A N 1
ATOM 653 C CA . ASP A 1 111 ? 29.783 91.569 135.348 1.00 20.94 91 ASP A CA 1
ATOM 654 C C . ASP A 1 111 ? 30.401 91.035 134.066 1.00 15.40 91 ASP A C 1
ATOM 655 O O . ASP A 1 111 ? 30.486 91.756 133.065 1.00 17.11 91 ASP A O 1
ATOM 660 N N . HIS A 1 112 ? 30.834 89.773 134.076 1.00 16.31 92 HIS A N 1
ATOM 661 C CA . HIS A 1 112 ? 31.411 89.194 132.867 1.00 14.82 92 HIS A CA 1
ATOM 662 C C . HIS A 1 112 ? 30.424 89.251 131.712 1.00 17.44 92 HIS A C 1
ATOM 663 O O . HIS A 1 112 ? 30.779 89.644 130.598 1.00 15.13 92 HIS A O 1
ATOM 670 N N . THR A 1 113 ? 29.181 88.832 131.964 1.00 19.49 93 THR A N 1
ATOM 671 C CA . THR A 1 113 ? 28.154 88.819 130.928 1.00 20.05 93 THR A CA 1
ATOM 672 C C . THR A 1 113 ? 27.981 90.195 130.307 1.00 16.01 93 THR A C 1
ATOM 673 O O . THR A 1 113 ? 27.820 90.319 129.088 1.00 18.92 93 THR A O 1
ATOM 677 N N . ARG A 1 114 ? 28.052 91.239 131.133 1.00 18.05 94 ARG A N 1
ATOM 678 C CA . ARG A 1 114 ? 27.854 92.612 130.674 1.00 17.99 94 ARG A CA 1
ATOM 679 C C . ARG A 1 114 ? 28.934 93.030 129.673 1.00 23.58 94 ARG A C 1
ATOM 680 O O . ARG A 1 114 ? 28.637 93.549 128.590 1.00 20.81 94 ARG A O 1
ATOM 688 N N . LEU A 1 115 ? 30.202 92.815 130.018 1.00 17.53 95 LEU A N 1
ATOM 689 C CA . LEU A 1 115 ? 31.268 93.154 129.082 1.00 18.41 95 LEU A CA 1
ATOM 690 C C . LEU A 1 115 ? 31.269 92.218 127.886 1.00 17.10 95 LEU A C 1
ATOM 691 O O . LEU A 1 115 ? 31.468 92.659 126.747 1.00 19.91 95 LEU A O 1
ATOM 696 N N . ARG A 1 116 ? 31.080 90.915 128.123 1.00 15.61 96 ARG A N 1
ATOM 697 C CA . ARG A 1 116 ? 31.053 89.957 127.020 1.00 16.93 96 ARG A CA 1
ATOM 698 C C . ARG A 1 116 ? 29.992 90.335 126.004 1.00 20.87 96 ARG A C 1
ATOM 699 O O . ARG A 1 116 ? 30.221 90.254 124.789 1.00 16.69 96 ARG A O 1
ATOM 707 N N . ARG A 1 117 ? 28.816 90.752 126.484 1.00 14.39 97 ARG A N 1
ATOM 708 C CA . ARG A 1 117 ? 27.735 91.079 125.563 1.00 19.66 97 ARG A CA 1
ATOM 709 C C . ARG A 1 117 ? 28.051 92.345 124.772 1.00 16.89 97 ARG A C 1
ATOM 710 O O . ARG A 1 117 ? 27.851 92.391 123.548 1.00 16.39 97 ARG A O 1
ATOM 718 N N . LEU A 1 118 ? 28.549 93.384 125.451 1.00 18.63 98 LEU A N 1
ATOM 719 C CA . LEU A 1 118 ? 28.952 94.590 124.736 1.00 18.00 98 LEU A CA 1
ATOM 720 C C . LEU A 1 118 ? 29.947 94.255 123.635 1.00 21.52 98 LEU A C 1
ATOM 721 O O . LEU A 1 118 ? 29.806 94.718 122.497 1.00 17.17 98 LEU A O 1
ATOM 726 N N . LEU A 1 119 ? 30.934 93.410 123.946 1.00 20.82 99 LEU A N 1
ATOM 727 C CA . LEU A 1 119 ? 31.963 93.081 122.970 1.00 21.19 99 LEU A CA 1
ATOM 728 C C . LEU A 1 119 ? 31.415 92.205 121.853 1.00 23.76 99 LEU A C 1
ATOM 729 O O . LEU A 1 119 ? 31.722 92.428 120.675 1.00 25.55 99 LEU A O 1
ATOM 734 N N . ALA A 1 120 ? 30.594 91.209 122.188 1.00 19.69 100 ALA A N 1
ATOM 735 C CA . ALA A 1 120 ? 29.969 90.411 121.140 1.00 24.40 100 ALA A CA 1
ATOM 736 C C . ALA A 1 120 ? 29.176 91.295 120.181 1.00 24.93 100 ALA A C 1
ATOM 737 O O . ALA A 1 120 ? 29.144 91.040 118.970 1.00 27.94 100 ALA A O 1
ATOM 739 N N . LYS A 1 121 ? 28.539 92.350 120.695 1.00 17.30 101 LYS A N 1
ATOM 740 C CA . LYS A 1 121 ? 27.716 93.172 119.819 1.00 17.30 101 LYS A CA 1
ATOM 741 C C . LYS A 1 121 ? 28.550 94.088 118.928 1.00 18.21 101 LYS A C 1
ATOM 742 O O . LYS A 1 121 ? 28.097 94.459 117.839 1.00 20.61 101 LYS A O 1
ATOM 748 N N . VAL A 1 122 ? 29.765 94.448 119.349 1.00 14.69 102 VAL A N 1
ATOM 749 C CA . VAL A 1 122 ? 30.588 95.361 118.561 1.00 16.77 102 VAL A CA 1
ATOM 750 C C . VAL A 1 122 ? 31.698 94.607 117.822 1.00 19.52 102 VAL A C 1
ATOM 751 O O . VAL A 1 122 ? 32.105 94.992 116.717 1.00 17.72 102 VAL A O 1
ATOM 755 N N . PHE A 1 123 ? 32.181 93.521 118.419 1.00 15.51 103 PHE A N 1
ATOM 756 C CA . PHE A 1 123 ? 33.291 92.740 117.873 1.00 16.90 103 PHE A CA 1
ATOM 757 C C . PHE A 1 123 ? 32.718 91.552 117.097 1.00 19.45 103 PHE A C 1
ATOM 758 O O . PHE A 1 123 ? 32.868 90.385 117.469 1.00 15.52 103 PHE A O 1
ATOM 766 N N . THR A 1 124 ? 32.053 91.875 115.988 1.00 14.36 104 THR A N 1
ATOM 767 C CA . THR A 1 124 ? 31.228 90.900 115.292 1.00 14.39 104 THR A CA 1
ATOM 768 C C . THR A 1 124 ? 32.042 90.093 114.288 1.00 17.75 104 THR A C 1
ATOM 769 O O . THR A 1 124 ? 33.139 90.485 113.877 1.00 14.41 104 THR A O 1
ATOM 773 N N . MET A 1 125 ? 31.481 88.945 113.891 1.00 17.88 105 MET A N 1
ATOM 774 C CA . MET A 1 125 ? 32.090 88.171 112.810 1.00 19.74 105 MET A CA 1
ATOM 775 C C . MET A 1 125 ? 32.140 88.983 111.524 1.00 19.99 105 MET A C 1
ATOM 776 O O . MET A 1 125 ? 33.134 88.935 110.794 1.00 16.07 105 MET A O 1
ATOM 781 N N . ARG A 1 126 ? 31.086 89.761 111.239 1.00 17.31 106 ARG A N 1
ATOM 782 C CA . ARG A 1 126 ? 31.097 90.603 110.046 1.00 16.56 106 ARG A CA 1
ATOM 783 C C . ARG A 1 126 ? 32.246 91.607 110.087 1.00 16.41 106 ARG A C 1
ATOM 784 O O . ARG A 1 126 ? 32.964 91.781 109.094 1.00 18.63 106 ARG A O 1
ATOM 792 N N . ARG A 1 127 ? 32.431 92.289 111.225 1.00 15.15 107 ARG A N 1
ATOM 793 C CA . ARG A 1 127 ? 33.506 93.275 111.320 1.00 15.71 107 ARG A CA 1
ATOM 794 C C . ARG A 1 127 ? 34.856 92.640 111.028 1.00 16.36 107 ARG A C 1
ATOM 795 O O . ARG A 1 127 ? 35.672 93.208 110.293 1.00 16.90 107 ARG A O 1
ATOM 803 N N . VAL A 1 128 ? 35.100 91.454 111.590 1.00 17.14 108 VAL A N 1
ATOM 804 C CA . VAL A 1 128 ? 36.372 90.770 111.378 1.00 14.52 108 VAL A CA 1
ATOM 805 C C . VAL A 1 128 ? 36.528 90.383 109.914 1.00 18.42 108 VAL A C 1
ATOM 806 O O . VAL A 1 128 ? 37.516 90.735 109.257 1.00 16.77 108 VAL A O 1
ATOM 810 N N . GLU A 1 129 ? 35.549 89.652 109.380 1.00 18.25 109 GLU A N 1
ATOM 811 C CA . GLU A 1 129 ? 35.647 89.195 107.999 1.00 19.09 109 GLU A CA 1
ATOM 812 C C . GLU A 1 129 ? 35.806 90.365 107.033 1.00 18.91 109 GLU A C 1
ATOM 813 O O . GLU A 1 129 ? 36.501 90.239 106.021 1.00 21.12 109 GLU A O 1
ATOM 819 N N . LEU A 1 130 ? 35.221 91.523 107.348 1.00 17.31 110 LEU A N 1
ATOM 820 C CA . LEU A 1 130 ? 35.398 92.694 106.495 1.00 15.16 110 LEU A CA 1
ATOM 821 C C . LEU A 1 130 ? 36.816 93.247 106.537 1.00 20.94 110 LEU A C 1
ATOM 822 O O . LEU A 1 130 ? 37.197 93.995 105.633 1.00 17.18 110 LEU A O 1
ATOM 827 N N . LEU A 1 131 ? 37.598 92.912 107.568 1.00 19.50 111 LEU A N 1
ATOM 828 C CA . LEU A 1 131 ? 39.002 93.303 107.632 1.00 18.17 111 LEU A CA 1
ATOM 829 C C . LEU A 1 131 ? 39.876 92.521 106.671 1.00 16.63 111 LEU A C 1
ATOM 830 O O . LEU A 1 131 ? 41.042 92.897 106.489 1.00 13.69 111 LEU A O 1
ATOM 835 N N . ARG A 1 132 ? 39.365 91.432 106.089 1.00 15.59 112 ARG A N 1
ATOM 836 C CA . ARG A 1 132 ? 40.222 90.535 105.312 1.00 16.56 112 ARG A CA 1
ATOM 837 C C . ARG A 1 132 ? 41.022 91.250 104.221 1.00 16.45 112 ARG A C 1
ATOM 838 O O . ARG A 1 132 ? 42.242 91.035 104.152 1.00 15.29 112 ARG A O 1
ATOM 846 N N . PRO A 1 133 ? 40.435 92.101 103.364 1.00 16.40 113 PRO A N 1
ATOM 847 C CA . PRO A 1 133 ? 41.267 92.768 102.344 1.00 18.94 113 PRO A CA 1
ATOM 848 C C . PRO A 1 133 ? 42.409 93.590 102.925 1.00 15.90 113 PRO A C 1
ATOM 849 O O . PRO A 1 133 ? 43.511 93.584 102.362 1.00 17.71 113 PRO A O 1
ATOM 853 N N . ARG A 1 134 ? 42.185 94.289 104.039 1.00 13.90 114 ARG A N 1
ATOM 854 C CA . ARG A 1 134 ? 43.249 95.105 104.622 1.00 15.65 114 ARG A CA 1
ATOM 855 C C . ARG A 1 134 ? 44.328 94.242 105.259 1.00 13.84 114 ARG A C 1
ATOM 856 O O . ARG A 1 134 ? 45.516 94.603 105.245 1.00 13.25 114 ARG A O 1
ATOM 864 N N . ILE A 1 135 ? 43.928 93.125 105.868 1.00 12.46 115 ILE A N 1
ATOM 865 C CA . ILE A 1 135 ? 44.903 92.225 106.470 1.00 10.48 115 ILE A CA 1
ATOM 866 C C . ILE A 1 135 ? 45.769 91.596 105.387 1.00 14.47 115 ILE A C 1
ATOM 867 O O . ILE A 1 135 ? 47.001 91.530 105.514 1.00 8.28 115 ILE A O 1
ATOM 872 N N . GLU A 1 136 ? 45.134 91.133 104.299 1.00 12.14 116 GLU A N 1
ATOM 873 C CA . GLU A 1 136 ? 45.889 90.577 103.182 1.00 10.83 116 GLU A CA 1
ATOM 874 C C . GLU A 1 136 ? 46.824 91.621 102.576 1.00 12.12 116 GLU A C 1
ATOM 875 O O . GLU A 1 136 ? 47.960 91.307 102.202 1.00 10.98 116 GLU A O 1
ATOM 881 N N . GLN A 1 137 ? 46.346 92.866 102.443 1.00 14.29 117 GLN A N 1
ATOM 882 C CA . GLN A 1 137 ? 47.184 93.929 101.890 1.00 13.04 117 GLN A CA 1
ATOM 883 C C . GLN A 1 137 ? 48.385 94.210 102.790 1.00 12.56 117 GLN A C 1
ATOM 884 O O . GLN A 1 137 ? 49.506 94.395 102.300 1.00 12.22 117 GLN A O 1
ATOM 890 N N . GLU A 1 138 ? 48.172 94.254 104.108 1.00 11.35 118 GLU A N 1
ATOM 891 C CA . GLU A 1 138 ? 49.286 94.514 105.020 1.00 11.56 118 GLU A CA 1
ATOM 892 C C . GLU A 1 138 ? 50.334 93.411 104.934 1.00 12.91 118 GLU A C 1
ATOM 893 O O . GLU A 1 138 ? 51.543 93.680 104.971 1.00 9.04 118 GLU A O 1
ATOM 899 N N . ALA A 1 139 ? 49.890 92.156 104.822 1.00 11.05 119 ALA A N 1
ATOM 900 C CA . ALA A 1 139 ? 50.849 91.063 104.685 1.00 9.62 119 ALA A CA 1
ATOM 901 C C . ALA A 1 139 ? 51.681 91.227 103.416 1.00 11.37 119 ALA A C 1
ATOM 902 O O . ALA A 1 139 ? 52.915 91.100 103.445 1.00 8.32 119 ALA A O 1
ATOM 904 N N . ASP A 1 140 ? 51.033 91.563 102.299 1.00 11.44 120 ASP A N 1
ATOM 905 C CA . ASP A 1 140 ? 51.776 91.782 101.062 1.00 11.84 120 ASP A CA 1
ATOM 906 C C . ASP A 1 140 ? 52.737 92.960 101.182 1.00 9.95 120 ASP A C 1
ATOM 907 O O . ASP A 1 140 ? 53.855 92.916 100.648 1.00 8.96 120 ASP A O 1
ATOM 912 N N . ARG A 1 141 ? 52.310 94.033 101.849 1.00 10.45 121 ARG A N 1
ATOM 913 C CA . ARG A 1 141 ? 53.171 95.208 101.988 1.00 10.68 121 ARG A CA 1
ATOM 914 C C . ARG A 1 141 ? 54.403 94.894 102.830 1.00 10.66 121 ARG A C 1
ATOM 915 O O . ARG A 1 141 ? 55.515 95.338 102.515 1.00 10.23 121 ARG A O 1
ATOM 923 N N . LEU A 1 142 ? 54.231 94.121 103.902 1.00 9.53 122 LEU A N 1
ATOM 924 C CA . LEU A 1 142 ? 55.385 93.743 104.708 1.00 10.73 122 LEU A CA 1
ATOM 925 C C . LEU A 1 142 ? 56.336 92.854 103.922 1.00 9.80 122 LEU A C 1
ATOM 926 O O . LEU A 1 142 ? 57.562 92.967 104.057 1.00 11.42 122 LEU A O 1
ATOM 931 N N . ILE A 1 143 ? 55.801 91.965 103.087 1.00 10.02 123 ILE A N 1
ATOM 932 C CA . ILE A 1 143 ? 56.686 91.137 102.278 1.00 8.31 123 ILE A CA 1
ATOM 933 C C . ILE A 1 143 ? 57.372 91.971 101.201 1.00 9.19 123 ILE A C 1
ATOM 934 O O . ILE A 1 143 ? 58.541 91.725 100.868 1.00 9.65 123 ILE A O 1
ATOM 939 N N . ASP A 1 144 ? 56.671 92.974 100.637 1.00 9.45 124 ASP A N 1
ATOM 940 C CA . ASP A 1 144 ? 57.314 93.896 99.693 1.00 9.86 124 ASP A CA 1
ATOM 941 C C . ASP A 1 144 ? 58.541 94.541 100.326 1.00 11.79 124 ASP A C 1
ATOM 942 O O . ASP A 1 144 ? 59.599 94.653 99.696 1.00 11.50 124 ASP A O 1
ATOM 947 N N . ALA A 1 145 ? 58.403 94.991 101.572 1.00 13.73 125 ALA A N 1
ATOM 948 C CA . ALA A 1 145 ? 59.521 95.605 102.286 1.00 13.79 125 ALA A CA 1
ATOM 949 C C . ALA A 1 145 ? 60.641 94.607 102.552 1.00 13.56 125 ALA A C 1
ATOM 950 O O . ALA A 1 145 ? 61.817 94.931 102.374 1.00 14.65 125 ALA A O 1
ATOM 952 N N . LEU A 1 146 ? 60.305 93.398 103.004 1.00 10.29 126 LEU A N 1
ATOM 953 C CA . LEU A 1 146 ? 61.341 92.387 103.214 1.00 12.67 126 LEU A CA 1
ATOM 954 C C . LEU A 1 146 ? 62.147 92.166 101.942 1.00 11.13 126 LEU A C 1
ATOM 955 O O . LEU A 1 146 ? 63.384 92.160 101.969 1.00 10.80 126 LEU A O 1
ATOM 960 N N . ILE A 1 147 ? 61.455 91.991 100.812 1.00 10.29 127 ILE A N 1
ATOM 961 C CA . ILE A 1 147 ? 62.134 91.745 99.544 1.00 14.75 127 ILE A CA 1
ATOM 962 C C . ILE A 1 147 ? 62.981 92.945 99.158 1.00 14.06 127 ILE A C 1
ATOM 963 O O . ILE A 1 147 ? 64.137 92.800 98.732 1.00 16.55 127 ILE A O 1
ATOM 968 N N . ALA A 1 148 ? 62.425 94.153 99.312 1.00 11.95 128 ALA A N 1
ATOM 969 C CA . ALA A 1 148 ? 63.174 95.349 98.947 1.00 15.94 128 ALA A CA 1
ATOM 970 C C . ALA A 1 148 ? 64.436 95.477 99.788 1.00 15.26 128 ALA A C 1
ATOM 971 O O . ALA A 1 148 ? 65.467 95.948 99.304 1.00 14.13 128 ALA A O 1
ATOM 973 N N . GLU A 1 149 ? 64.372 95.065 101.052 1.00 12.73 129 GLU A N 1
ATOM 974 C CA . GLU A 1 149 ? 65.508 95.244 101.944 1.00 14.72 129 GLU A CA 1
ATOM 975 C C . GLU A 1 149 ? 66.535 94.128 101.814 1.00 17.81 129 GLU A C 1
ATOM 976 O O . GLU A 1 149 ? 67.675 94.303 102.267 1.00 16.46 129 GLU A O 1
ATOM 982 N N . GLY A 1 150 ? 66.173 93.016 101.173 1.00 15.18 130 GLY A N 1
ATOM 983 C CA . GLY A 1 150 ? 67.107 91.953 100.881 1.00 12.57 130 GLY A CA 1
ATOM 984 C C . GLY A 1 150 ? 67.331 91.024 102.057 1.00 16.81 130 GLY A C 1
ATOM 985 O O . GLY A 1 150 ? 67.148 91.387 103.222 1.00 15.18 130 GLY A O 1
ATOM 986 N N . PRO A 1 151 ? 67.724 89.794 101.768 1.00 16.24 131 PRO A N 1
ATOM 987 C CA . PRO A 1 151 ? 67.938 88.811 102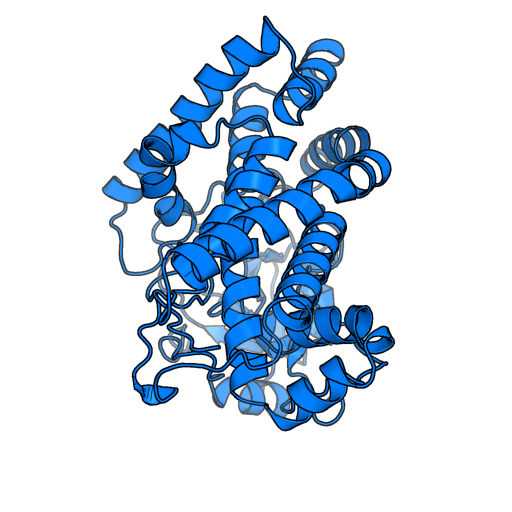.832 1.00 15.03 131 PRO A CA 1
ATOM 988 C C . PRO A 1 151 ? 69.256 89.063 103.543 1.00 19.41 131 PRO A C 1
ATOM 989 O O . PRO A 1 151 ? 70.183 89.641 102.959 1.00 19.06 131 PRO A O 1
ATOM 993 N N . PRO A 1 152 ? 69.386 88.649 104.813 1.00 17.66 132 PRO A N 1
ATOM 994 C CA . PRO A 1 152 ? 68.336 87.966 105.558 1.00 15.00 132 PRO A CA 1
ATOM 995 C C . PRO A 1 152 ? 67.369 88.969 106.160 1.00 15.76 132 PRO A C 1
ATOM 996 O O . PRO A 1 152 ? 67.762 90.098 106.462 1.00 14.75 132 PRO A O 1
ATOM 1000 N N . GLY A 1 153 ? 66.106 88.574 106.291 1.00 15.07 133 GLY A N 1
ATOM 1001 C CA . GLY A 1 153 ? 65.119 89.382 106.966 1.00 16.92 133 GLY A CA 1
ATOM 1002 C C . GLY A 1 153 ? 64.745 88.745 108.294 1.00 14.65 133 GLY A C 1
ATOM 1003 O O . GLY A 1 153 ? 65.053 87.592 108.556 1.00 12.66 133 GLY A O 1
ATOM 1004 N N . ASP A 1 154 ? 64.096 89.530 109.146 1.00 10.88 134 ASP A N 1
ATOM 1005 C CA . ASP A 1 154 ? 63.690 89.062 110.467 1.00 11.34 134 ASP A CA 1
ATOM 1006 C C . ASP A 1 154 ? 62.178 88.884 110.450 1.00 10.22 134 ASP A C 1
ATOM 1007 O O . ASP A 1 154 ? 61.438 89.869 110.433 1.00 11.40 134 ASP A O 1
ATOM 1012 N N . LEU A 1 155 ? 61.714 87.633 110.454 1.00 8.38 135 LEU A N 1
ATOM 1013 C CA . LEU A 1 155 ? 60.264 87.419 110.444 1.00 9.84 135 LEU A CA 1
ATOM 1014 C C . LEU A 1 155 ? 59.577 87.876 111.732 1.00 11.15 135 LEU A C 1
ATOM 1015 O O . LEU A 1 155 ? 58.334 87.895 111.781 1.00 9.89 135 LEU A O 1
ATOM 1020 N N . MET A 1 156 ? 60.326 88.227 112.776 1.00 8.79 136 MET A N 1
ATOM 1021 C CA . MET A 1 156 ? 59.708 88.761 113.999 1.00 8.61 136 MET A CA 1
ATOM 1022 C C . MET A 1 156 ? 59.505 90.270 113.855 1.00 10.39 136 MET A C 1
ATOM 1023 O O . MET A 1 156 ? 58.385 90.728 113.616 1.00 10.65 136 MET A O 1
ATOM 1028 N N . GLU A 1 157 ? 60.576 91.061 113.977 1.00 9.04 137 GLU A N 1
ATOM 1029 C CA . GLU A 1 157 ? 60.380 92.510 113.862 1.00 8.50 137 GLU A CA 1
ATOM 1030 C C . GLU A 1 157 ? 60.038 92.946 112.437 1.00 9.51 137 GLU A C 1
ATOM 1031 O O . GLU A 1 157 ? 59.450 94.023 112.258 1.00 9.48 137 GLU A O 1
ATOM 1037 N N . GLY A 1 158 ? 60.385 92.145 111.425 1.00 7.72 138 GLY A N 1
ATOM 1038 C CA . GLY A 1 158 ? 60.082 92.482 110.054 1.00 10.52 138 GLY A CA 1
ATOM 1039 C C . GLY A 1 158 ? 58.793 91.889 109.520 1.00 10.79 138 GLY A C 1
ATOM 1040 O O . GLY A 1 158 ? 58.433 92.153 108.366 1.00 11.96 138 GLY A O 1
ATOM 1041 N N . PHE A 1 159 ? 58.072 91.094 110.318 1.00 9.80 139 PHE A N 1
ATOM 1042 C CA . PHE A 1 159 ? 56.782 90.585 109.850 1.00 11.38 139 PHE A CA 1
ATOM 1043 C C . PHE A 1 159 ? 55.762 90.366 110.976 1.00 9.90 139 PHE A C 1
ATOM 1044 O O . PHE A 1 159 ? 54.755 91.080 111.025 1.00 9.15 139 PHE A O 1
ATOM 1052 N N . ALA A 1 160 ? 55.988 89.399 111.875 1.00 7.85 140 ALA A N 1
ATOM 1053 C CA . ALA A 1 160 ? 54.957 89.042 112.861 1.00 8.11 140 ALA A CA 1
ATOM 1054 C C . ALA A 1 160 ? 54.534 90.242 113.706 1.00 8.32 140 ALA A C 1
ATOM 1055 O O . ALA A 1 160 ? 53.339 90.466 113.937 1.00 8.57 140 ALA A O 1
ATOM 1057 N N . VAL A 1 161 ? 55.501 91.008 114.194 1.00 7.42 141 VAL A N 1
ATOM 1058 C CA . VAL A 1 161 ? 55.226 92.113 115.103 1.00 9.84 141 VAL A CA 1
ATOM 1059 C C . VAL A 1 161 ? 54.443 93.205 114.375 1.00 7.85 141 VAL A C 1
ATOM 1060 O O . VAL A 1 161 ? 53.344 93.556 114.834 1.00 8.13 141 VAL A O 1
ATOM 1064 N N . PRO A 1 162 ? 54.936 93.779 113.262 1.00 6.55 142 PRO A N 1
ATOM 1065 C CA . PRO A 1 162 ? 54.157 94.854 112.620 1.00 8.62 142 PRO A CA 1
ATOM 1066 C C . PRO A 1 162 ? 52.868 94.352 111.974 1.00 9.88 142 PRO A C 1
ATOM 1067 O O . PRO A 1 162 ? 51.917 95.134 111.825 1.00 8.46 142 PRO A O 1
ATOM 1071 N N . PHE A 1 163 ? 52.817 93.082 111.561 1.00 5.16 143 PHE A N 1
ATOM 1072 C CA . PHE A 1 163 ? 51.574 92.516 111.030 1.00 6.82 143 PHE A CA 1
ATOM 1073 C C . PHE A 1 163 ? 50.507 92.483 112.118 1.00 7.69 143 PHE A C 1
ATOM 1074 O O . PHE A 1 163 ? 49.439 93.095 111.993 1.00 7.19 143 PHE A O 1
ATOM 1082 N N . ALA A 1 164 ? 50.794 91.768 113.211 1.00 9.11 144 ALA A N 1
ATOM 1083 C CA . ALA A 1 164 ? 49.855 91.713 114.321 1.00 9.19 144 ALA A CA 1
ATOM 1084 C C . ALA A 1 164 ? 49.540 93.110 114.832 1.00 7.65 144 ALA A C 1
ATOM 1085 O O . ALA A 1 164 ? 48.386 93.411 115.164 1.00 8.55 144 ALA A O 1
ATOM 1087 N N . GLY A 1 165 ? 50.549 93.988 114.874 1.00 5.57 145 GLY A N 1
ATOM 1088 C CA . GLY A 1 165 ? 50.348 95.312 115.446 1.00 5.80 145 GLY A CA 1
ATOM 1089 C C . GLY A 1 165 ? 49.468 96.210 114.586 1.00 9.04 145 GLY A C 1
ATOM 1090 O O . GLY A 1 165 ? 48.565 96.883 115.100 1.00 8.39 145 GLY A O 1
ATOM 1091 N N . THR A 1 166 ? 49.723 96.251 113.274 1.00 8.29 146 THR A N 1
ATOM 1092 C CA . THR A 1 166 ? 48.887 97.092 112.409 1.00 10.32 146 THR A CA 1
ATOM 1093 C C . THR A 1 166 ? 47.442 96.602 112.406 1.00 11.00 146 THR A C 1
ATOM 1094 O O . THR A 1 166 ? 46.503 97.410 112.391 1.00 9.96 146 THR A O 1
ATOM 1098 N N . VAL A 1 167 ? 47.247 95.282 112.431 1.00 9.45 147 VAL A N 1
ATOM 1099 C CA . VAL A 1 167 ? 45.899 94.710 112.387 1.00 8.17 147 VAL A CA 1
ATOM 1100 C C . VAL A 1 167 ? 45.105 95.068 113.641 1.00 10.51 147 VAL A C 1
ATOM 1101 O O . VAL A 1 167 ? 43.970 95.556 113.551 1.00 9.34 147 VAL A O 1
ATOM 1105 N N . VAL A 1 168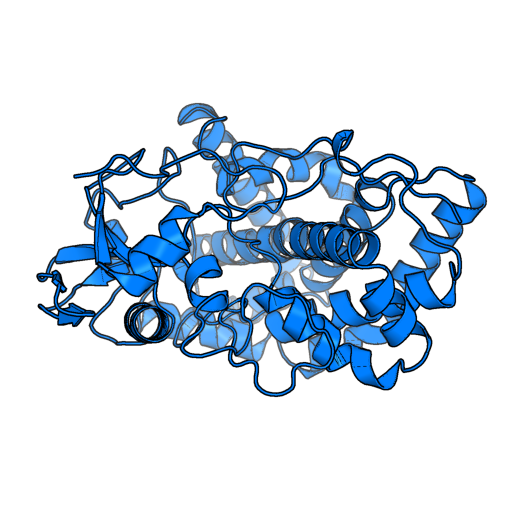 ? 45.665 94.818 114.831 1.00 9.23 148 VAL A N 1
ATOM 1106 C CA . VAL A 1 168 ? 44.918 95.150 116.046 1.00 10.27 148 VAL A CA 1
ATOM 1107 C C . VAL A 1 168 ? 44.778 96.661 116.196 1.00 10.98 148 VAL A C 1
ATOM 1108 O O . VAL A 1 168 ? 43.759 97.159 116.693 1.00 8.86 148 VAL A O 1
ATOM 1112 N N . CYS A 1 169 ? 45.795 97.418 115.778 1.00 7.36 149 CYS A N 1
ATOM 1113 C CA . CYS A 1 169 ? 45.689 98.869 115.850 1.00 10.99 149 CYS A CA 1
ATOM 1114 C C . CYS A 1 169 ? 44.576 99.376 114.947 1.00 10.12 149 CYS A C 1
ATOM 1115 O O . CYS A 1 169 ? 43.807 100.254 115.340 1.00 11.56 149 CYS A O 1
ATOM 1118 N N . ASP A 1 170 ? 44.465 98.816 113.741 1.00 10.40 150 ASP A N 1
ATOM 1119 C CA . ASP A 1 170 ? 43.392 99.210 112.841 1.00 12.57 150 ASP A CA 1
ATOM 1120 C C . ASP A 1 170 ? 42.037 98.848 113.421 1.00 12.74 150 ASP A C 1
ATOM 1121 O O . ASP A 1 170 ? 41.111 99.664 113.410 1.00 11.45 150 ASP A O 1
ATOM 1126 N N . LEU A 1 171 ? 41.906 97.619 113.931 1.00 11.77 151 LEU A N 1
ATOM 1127 C CA . LEU A 1 171 ? 40.632 97.152 114.476 1.00 10.73 151 LEU A CA 1
ATOM 1128 C C . LEU A 1 171 ? 40.215 97.959 115.702 1.00 12.61 151 LEU A C 1
ATOM 1129 O O . LEU A 1 171 ? 39.054 98.368 115.831 1.00 12.05 151 LEU A O 1
ATOM 1134 N N . LEU A 1 172 ? 41.152 98.191 116.620 1.00 9.90 152 LEU A N 1
ATOM 1135 C CA . LEU A 1 172 ? 40.827 98.838 117.885 1.00 10.95 152 LEU A CA 1
ATOM 1136 C C . LEU A 1 172 ? 40.712 100.349 117.762 1.00 14.51 152 LEU A C 1
ATOM 1137 O O . LEU A 1 172 ? 39.955 100.968 118.516 1.00 12.75 152 LEU A O 1
ATOM 1142 N N . GLY A 1 173 ? 41.478 100.956 116.861 1.00 14.23 153 GLY A N 1
ATOM 1143 C CA . GLY A 1 173 ? 41.585 102.396 116.801 1.00 14.41 153 GLY A CA 1
ATOM 1144 C C . GLY A 1 173 ? 42.715 102.976 117.612 1.00 16.00 153 GLY A C 1
ATOM 1145 O O . GLY A 1 173 ? 42.746 104.197 117.816 1.00 15.79 153 GLY A O 1
ATOM 1146 N N . VAL A 1 174 ? 43.642 102.147 118.085 1.00 14.69 154 VAL A N 1
ATOM 1147 C CA . VAL A 1 174 ? 44.886 102.631 118.676 1.00 10.87 154 VAL A CA 1
ATOM 1148 C C . VAL A 1 174 ? 45.803 102.994 117.516 1.00 10.59 154 VAL A C 1
ATOM 1149 O O . VAL A 1 174 ? 46.057 102.140 116.653 1.00 11.96 154 VAL A O 1
ATOM 1153 N N . PRO A 1 175 ? 46.324 104.217 117.429 1.00 12.87 155 PRO A N 1
ATOM 1154 C CA . PRO A 1 175 ? 47.164 104.558 116.274 1.00 11.35 155 PRO A CA 1
ATOM 1155 C C . PRO A 1 175 ? 48.440 103.727 116.282 1.00 8.93 155 PRO A C 1
ATOM 1156 O O . PRO A 1 175 ? 49.140 103.650 117.293 1.00 12.07 155 PRO A O 1
ATOM 1160 N N . PHE A 1 176 ? 48.727 103.087 115.151 1.00 10.89 156 PHE A N 1
ATOM 1161 C CA . PHE A 1 176 ? 49.951 102.293 115.055 1.00 12.80 156 PHE A CA 1
ATOM 1162 C C . PHE A 1 176 ? 51.186 103.175 115.166 1.00 12.77 156 PHE A C 1
ATOM 1163 O O . PHE A 1 176 ? 52.242 102.719 115.623 1.00 12.77 156 PHE A O 1
ATOM 1171 N N . GLU A 1 177 ? 51.072 104.444 114.746 1.00 10.18 157 GLU A N 1
ATOM 1172 C CA . GLU A 1 177 ? 52.169 105.399 114.873 1.00 12.25 157 GLU A CA 1
ATOM 1173 C C . GLU A 1 177 ? 52.542 105.668 116.327 1.00 14.67 157 GLU A C 1
ATOM 1174 O O . GLU A 1 177 ? 53.612 106.231 116.584 1.00 15.63 157 GLU A O 1
ATOM 1180 N N . ASP A 1 178 ? 51.673 105.326 117.280 1.00 13.80 158 ASP A N 1
ATOM 1181 C CA . ASP A 1 178 ? 51.975 105.475 118.702 1.00 12.79 158 ASP A CA 1
ATOM 1182 C C . ASP A 1 178 ? 52.739 104.283 119.268 1.00 11.73 158 ASP A C 1
ATOM 1183 O O . ASP A 1 178 ? 53.031 104.262 120.470 1.00 8.60 158 ASP A O 1
ATOM 1188 N N . ARG A 1 179 ? 53.044 103.280 118.438 1.00 10.22 159 ARG A N 1
ATOM 1189 C CA . ARG A 1 179 ? 53.700 102.072 118.937 1.00 12.63 159 ARG A CA 1
ATOM 1190 C C . ARG A 1 179 ? 54.970 102.411 119.711 1.00 15.45 159 ARG A C 1
ATOM 1191 O O . ARG A 1 179 ? 55.280 101.784 120.735 1.00 12.84 159 ARG A O 1
ATOM 1199 N N . GLU A 1 180 ? 55.701 103.426 119.247 1.00 15.01 160 GLU A N 1
ATOM 1200 C CA . GLU A 1 180 ? 56.942 103.823 119.902 1.00 20.63 160 GLU A CA 1
ATOM 1201 C C . GLU A 1 180 ? 56.711 104.190 121.368 1.00 21.93 160 GLU A C 1
ATOM 1202 O O . GLU A 1 180 ? 57.587 103.962 122.211 1.00 21.01 160 GLU A O 1
ATOM 1208 N N . GLN A 1 181 ? 55.544 104.746 121.693 1.00 15.73 161 GLN A N 1
ATOM 1209 C CA . GLN A 1 181 ? 55.201 105.079 123.071 1.00 16.83 161 GLN A CA 1
ATOM 1210 C C . GLN A 1 181 ? 54.651 103.881 123.834 1.00 17.53 161 GLN A C 1
ATOM 1211 O O . GLN A 1 181 ? 55.078 103.617 124.964 1.00 18.34 161 GLN A O 1
ATOM 1217 N N . PHE A 1 182 ? 53.701 103.148 123.243 1.00 13.63 162 PHE A N 1
ATOM 1218 C CA . PHE A 1 182 ? 52.972 102.183 124.052 1.00 13.65 162 PHE A CA 1
ATOM 1219 C C . PHE A 1 182 ? 53.625 100.810 124.107 1.00 11.63 162 PHE A C 1
ATOM 1220 O O . PHE A 1 182 ? 53.379 100.070 125.064 1.00 12.62 162 PHE A O 1
ATOM 1228 N N . ARG A 1 183 ? 54.457 100.448 123.128 1.00 10.93 163 ARG A N 1
ATOM 1229 C CA . ARG A 1 183 ? 54.951 99.073 123.080 1.00 11.32 163 ARG A CA 1
ATOM 1230 C C . ARG A 1 183 ? 55.773 98.730 124.316 1.00 15.72 163 ARG A C 1
ATOM 1231 O O . ARG A 1 183 ? 55.708 97.603 124.821 1.00 13.82 163 ARG A O 1
ATOM 1239 N N . GLY A 1 184 ? 56.530 99.693 124.834 1.00 16.22 164 GLY A N 1
ATOM 1240 C CA . GLY A 1 184 ? 57.328 99.452 126.024 1.00 17.19 164 GLY A CA 1
ATOM 1241 C C . GLY A 1 184 ? 56.548 99.338 127.322 1.00 20.29 164 GLY A C 1
ATOM 1242 O O . GLY A 1 184 ? 57.155 99.104 128.370 1.00 22.41 164 GLY A O 1
ATOM 1243 N N . TRP A 1 185 ? 55.225 99.503 127.296 1.00 12.83 165 TRP A N 1
ATOM 1244 C CA . TRP A 1 185 ? 54.420 99.292 128.493 1.00 13.60 165 TRP A CA 1
ATOM 1245 C C . TRP A 1 185 ? 53.762 97.919 128.524 1.00 13.37 165 TRP A C 1
ATOM 1246 O O . TRP A 1 185 ? 53.248 97.512 129.574 1.00 11.88 165 TRP A O 1
ATOM 1257 N N . LEU A 1 186 ? 53.753 97.203 127.403 1.00 13.11 166 LEU A N 1
ATOM 1258 C CA . LEU A 1 186 ? 52.957 95.983 127.325 1.00 12.11 166 LEU A CA 1
ATOM 1259 C C . LEU A 1 186 ? 53.534 94.873 128.197 1.00 11.92 166 LEU A C 1
ATOM 1260 O O . LEU A 1 186 ? 52.776 94.096 128.788 1.00 9.86 166 LEU A O 1
ATOM 1265 N N . ASP A 1 187 ? 54.866 94.793 128.300 1.00 11.08 167 ASP A N 1
ATOM 1266 C CA . ASP A 1 187 ? 55.489 93.713 129.063 1.00 12.48 167 ASP A CA 1
ATOM 1267 C C . ASP A 1 187 ? 54.994 93.682 130.500 1.00 13.30 167 ASP A C 1
ATOM 1268 O O . ASP A 1 187 ? 54.994 92.621 131.131 1.00 12.49 167 ASP A O 1
ATOM 1273 N N . ALA A 1 188 ? 54.570 94.836 131.033 1.00 12.82 168 ALA A N 1
ATOM 1274 C CA . ALA A 1 188 ? 54.102 94.891 132.413 1.00 10.30 168 ALA A CA 1
ATOM 1275 C C . ALA A 1 188 ? 52.915 93.956 132.642 1.00 14.92 168 ALA A C 1
ATOM 1276 O O . ALA A 1 188 ? 52.721 93.452 133.756 1.00 13.37 168 ALA A O 1
ATOM 1278 N N . PHE A 1 189 ? 52.119 93.699 131.601 1.00 11.91 169 PHE A N 1
ATOM 1279 C CA . PHE A 1 189 ? 50.965 92.823 131.730 1.00 11.35 169 PHE A CA 1
ATOM 1280 C C . PHE A 1 189 ? 51.345 91.352 131.656 1.00 17.34 169 PHE A C 1
ATOM 1281 O O . PHE A 1 189 ? 50.475 90.492 131.851 1.00 14.22 169 PHE A O 1
ATOM 1289 N N . SER A 1 190 ? 52.623 91.057 131.402 1.00 11.32 170 SER A N 1
ATOM 1290 C CA . SER A 1 190 ? 53.093 89.702 131.138 1.00 17.18 170 SER A CA 1
ATOM 1291 C C . SER A 1 190 ? 54.325 89.292 131.937 1.00 13.12 170 SER A C 1
ATOM 1292 O O . SER A 1 190 ? 54.537 88.084 132.122 1.00 14.12 170 SER A O 1
ATOM 1295 N N . ALA A 1 191 ? 55.135 90.233 132.411 1.00 8.54 171 ALA A N 1
ATOM 1296 C CA . ALA A 1 191 ? 56.426 89.888 132.996 1.00 13.46 171 ALA A CA 1
ATOM 1297 C C . ALA A 1 191 ? 56.261 89.045 134.259 1.00 15.68 171 ALA A C 1
ATOM 1298 O O . ALA A 1 191 ? 55.447 89.353 135.139 1.00 14.14 171 ALA A O 1
ATOM 1300 N N . THR A 1 192 ? 57.042 87.971 134.346 1.00 12.68 172 THR A N 1
ATOM 1301 C CA . THR A 1 192 ? 57.080 87.141 135.546 1.00 16.01 172 THR A CA 1
ATOM 1302 C C . THR A 1 192 ? 58.285 87.473 136.418 1.00 15.27 172 THR A C 1
ATOM 1303 O O . THR A 1 192 ? 58.138 87.975 137.536 1.00 15.69 172 THR A O 1
ATOM 1307 N N . THR A 1 193 ? 59.486 87.228 135.913 1.00 16.83 173 THR A N 1
ATOM 1308 C CA . THR A 1 193 ? 60.687 87.348 136.720 1.00 18.81 173 THR A CA 1
ATOM 1309 C C . THR A 1 193 ? 61.483 88.614 136.438 1.00 25.70 173 THR A C 1
ATOM 1310 O O . THR A 1 193 ? 62.485 88.856 137.117 1.00 26.57 173 THR A O 1
ATOM 1314 N N . VAL A 1 194 ? 61.074 89.436 135.471 1.00 18.45 174 VAL A N 1
ATOM 1315 C CA . VAL A 1 194 ? 62.014 90.377 134.881 1.00 20.93 174 VAL A CA 1
ATOM 1316 C C . VAL A 1 194 ? 61.609 91.840 135.088 1.00 21.94 174 VAL A C 1
ATOM 1317 O O . VAL A 1 194 ? 62.271 92.733 134.576 1.00 26.62 174 VAL A O 1
ATOM 1321 N N . MET A 1 195 ? 60.561 92.113 135.865 1.00 19.94 175 MET A N 1
ATOM 1322 C CA . MET A 1 195 ? 60.204 93.490 136.209 1.00 17.75 175 MET A CA 1
ATOM 1323 C C . MET A 1 195 ? 59.836 93.581 137.684 1.00 16.99 175 MET A C 1
ATOM 1324 O O . MET A 1 195 ? 59.255 92.653 138.248 1.00 15.87 175 MET A O 1
ATOM 1329 N N . THR A 1 196 ? 60.131 94.732 138.292 1.00 18.43 176 THR A N 1
ATOM 1330 C CA . THR A 1 196 ? 59.764 94.947 139.686 1.00 20.04 176 THR A CA 1
ATOM 1331 C C . THR A 1 196 ? 58.291 95.336 139.809 1.00 19.19 176 THR A C 1
ATOM 1332 O O . THR A 1 196 ? 57.644 95.750 138.840 1.00 16.18 176 THR A O 1
ATOM 1336 N N . GLU A 1 197 ? 57.769 95.211 141.036 1.00 19.96 177 GLU A N 1
ATOM 1337 C CA . GLU A 1 197 ? 56.420 95.690 141.329 1.00 16.64 177 GLU A CA 1
ATOM 1338 C C . GLU A 1 197 ? 56.238 97.126 140.870 1.00 20.34 177 GLU A C 1
ATOM 1339 O O . GLU A 1 197 ? 55.220 97.477 140.266 1.00 15.01 177 GLU A O 1
ATOM 1345 N N . GLU A 1 198 ? 57.215 97.979 141.181 1.00 19.95 178 GLU A N 1
ATOM 1346 C CA . GLU A 1 198 ? 57.081 99.409 140.914 1.00 19.78 178 GLU A CA 1
ATOM 1347 C C . GLU A 1 198 ? 57.088 99.691 139.417 1.00 16.27 178 GLU A C 1
ATOM 1348 O O . GLU A 1 198 ? 56.365 100.576 138.941 1.00 17.10 178 GLU A O 1
ATOM 1354 N N . GLU A 1 199 ? 57.921 98.970 138.664 1.00 14.93 179 GLU A N 1
ATOM 1355 C CA . GLU A 1 199 ? 57.952 99.144 137.214 1.00 16.17 179 GLU A CA 1
ATOM 1356 C C . GLU A 1 199 ? 56.649 98.683 136.578 1.00 15.65 179 GLU A C 1
ATOM 1357 O O . GLU A 1 199 ? 56.140 99.325 135.649 1.00 15.95 179 GLU A O 1
A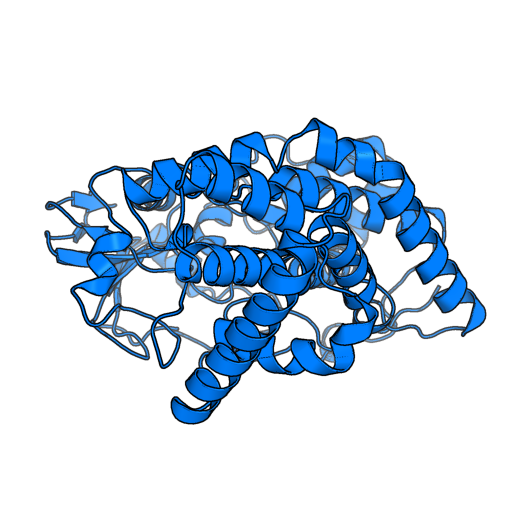TOM 1363 N N . ILE A 1 200 ? 56.100 97.571 137.068 1.00 14.05 180 ILE A N 1
ATOM 1364 C CA . ILE A 1 200 ? 54.833 97.060 136.548 1.00 13.86 180 ILE A CA 1
ATOM 1365 C C . ILE A 1 200 ? 53.704 98.051 136.810 1.00 16.68 180 ILE A C 1
ATOM 1366 O O . ILE A 1 200 ? 52.901 98.351 135.918 1.00 12.52 180 ILE A O 1
ATOM 1371 N N . GLU A 1 201 ? 53.614 98.557 138.044 1.00 17.28 181 GLU A N 1
ATOM 1372 C CA . GLU A 1 201 ? 52.563 99.517 138.375 1.00 16.28 181 GLU A CA 1
ATOM 1373 C C . GLU A 1 201 ? 52.664 100.756 137.500 1.00 16.27 181 GLU A C 1
ATOM 1374 O O . GLU A 1 201 ? 51.666 101.233 136.949 1.00 16.91 181 GLU A O 1
ATOM 1380 N N . ALA A 1 202 ? 53.876 101.290 137.366 1.00 18.12 182 ALA A N 1
ATOM 1381 C CA . ALA A 1 202 ? 54.084 102.491 136.574 1.00 16.30 182 ALA A CA 1
ATOM 1382 C C . ALA A 1 202 ? 53.706 102.265 135.116 1.00 16.66 182 ALA A C 1
ATOM 1383 O O . ALA A 1 202 ? 53.047 103.108 134.499 1.00 15.22 182 ALA A O 1
ATOM 1385 N N . ASP A 1 203 ? 54.129 101.135 134.538 1.00 14.19 183 ASP A N 1
ATOM 1386 C CA . ASP A 1 203 ? 53.838 100.899 133.123 1.00 13.52 183 ASP A CA 1
ATOM 1387 C C . ASP A 1 203 ? 52.364 100.580 132.906 1.00 13.17 183 ASP A C 1
ATOM 1388 O O . ASP A 1 203 ? 51.785 100.962 131.880 1.00 13.51 183 ASP A O 1
ATOM 1393 N N . THR A 1 204 ? 51.748 99.865 133.852 1.00 14.78 184 THR A N 1
ATOM 1394 C CA . THR A 1 204 ? 50.312 99.624 133.777 1.00 15.21 184 THR A CA 1
ATOM 1395 C C . THR A 1 204 ? 49.547 100.933 133.803 1.00 15.69 184 THR A C 1
ATOM 1396 O O . THR A 1 204 ? 48.594 101.122 133.035 1.00 15.18 184 THR A O 1
ATOM 1400 N N . GLU A 1 205 ? 49.951 101.849 134.684 1.00 14.53 185 GLU A N 1
ATOM 1401 C CA . GLU A 1 205 ? 49.304 103.158 134.742 1.00 18.13 185 GLU A CA 1
ATOM 1402 C C . GLU A 1 205 ? 49.495 103.927 133.4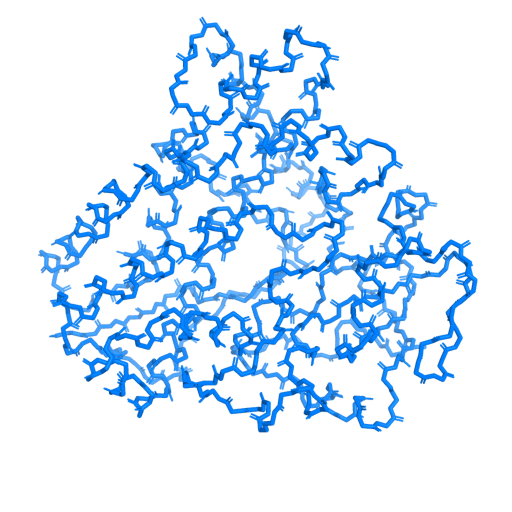42 1.00 16.24 185 GLU A C 1
ATOM 1403 O O . GLU A 1 205 ? 48.557 104.552 132.941 1.00 13.38 185 GLU A O 1
ATOM 1409 N N . ARG A 1 206 ? 50.705 103.904 132.882 1.00 14.78 186 ARG A N 1
ATOM 1410 C CA . ARG A 1 206 ? 50.944 104.614 131.630 1.00 10.49 186 ARG A CA 1
ATOM 1411 C C . ARG A 1 206 ? 50.034 104.108 130.513 1.00 14.06 186 ARG A C 1
ATOM 1412 O O . ARG A 1 206 ? 49.448 104.901 129.771 1.00 13.45 186 ARG A O 1
ATOM 1420 N N . LEU A 1 207 ? 49.915 102.786 130.359 1.00 11.19 187 LEU A N 1
ATOM 1421 C CA . LEU A 1 207 ? 49.077 102.269 129.279 1.00 11.71 187 LEU A CA 1
ATOM 1422 C C . LEU A 1 207 ? 47.621 102.648 129.492 1.00 14.10 187 LEU A C 1
ATOM 1423 O O . LEU A 1 207 ? 46.948 103.106 128.564 1.00 12.35 187 LEU A O 1
ATOM 1428 N N . HIS A 1 208 ? 47.119 102.453 130.712 1.00 12.90 188 HIS A N 1
ATOM 1429 C CA . HIS A 1 208 ? 45.741 102.824 131.008 1.00 13.53 188 HIS A CA 1
ATOM 1430 C C . HIS A 1 208 ? 45.518 104.312 130.781 1.00 11.59 188 HIS A C 1
ATOM 1431 O O . HIS A 1 208 ? 44.529 104.708 130.158 1.00 12.24 188 HIS A O 1
ATOM 1438 N N . GLY A 1 209 ? 46.449 105.148 131.245 1.00 13.79 189 GLY A N 1
ATOM 1439 C CA . GLY A 1 209 ? 46.325 106.578 131.011 1.00 13.74 189 GLY A CA 1
ATOM 1440 C C . GLY A 1 209 ? 46.344 106.930 129.537 1.00 16.50 189 GLY A C 1
ATOM 1441 O O . GLY A 1 209 ? 45.612 107.822 129.090 1.00 12.68 189 GLY A O 1
ATOM 1442 N N . TYR A 1 210 ? 47.181 106.234 128.762 1.00 11.91 190 TYR A N 1
ATOM 1443 C CA . TYR A 1 210 ? 47.228 106.450 127.319 1.00 13.04 190 TYR A CA 1
ATOM 1444 C C . TYR A 1 210 ? 45.899 106.092 126.660 1.00 13.78 190 TYR A C 1
ATOM 1445 O O . TYR A 1 210 ? 45.374 106.847 125.825 1.00 13.65 190 TYR A O 1
ATOM 1454 N N . ILE A 1 211 ? 45.340 104.930 127.013 1.00 10.46 191 ILE A N 1
ATOM 1455 C CA . ILE A 1 211 ? 44.052 104.530 126.452 1.00 12.28 191 ILE A CA 1
ATOM 1456 C C . ILE A 1 211 ? 42.954 105.491 126.895 1.00 14.03 191 ILE A C 1
ATOM 1457 O O . ILE A 1 211 ? 42.040 105.805 126.125 1.00 15.91 191 ILE A O 1
ATOM 1462 N N . ALA A 1 212 ? 43.034 105.992 128.133 1.00 11.80 192 ALA A N 1
ATOM 1463 C CA . ALA A 1 212 ? 41.993 106.901 128.621 1.00 14.53 192 ALA A CA 1
ATOM 1464 C C . ALA A 1 212 ? 41.929 108.172 127.777 1.00 14.51 192 ALA A C 1
ATOM 1465 O O . ALA A 1 212 ? 40.838 108.659 127.446 1.00 15.32 192 ALA A O 1
ATOM 1467 N N . GLN A 1 213 ? 43.089 108.708 127.395 1.00 13.09 193 GLN A N 1
ATOM 1468 C CA . GLN A 1 213 ? 43.112 109.911 126.561 1.00 15.24 193 GLN A CA 1
ATOM 1469 C C . GLN A 1 213 ? 42.568 109.634 125.161 1.00 15.62 193 GLN A C 1
ATOM 1470 O O . GLN A 1 213 ? 41.871 110.479 124.570 1.00 13.06 193 GLN A O 1
ATOM 1476 N N . LEU A 1 214 ? 42.881 108.462 124.610 1.00 11.76 194 LEU A N 1
ATOM 1477 C CA . LEU A 1 214 ? 42.342 108.097 123.304 1.00 9.80 194 LEU A CA 1
ATOM 1478 C C . LEU A 1 214 ? 40.821 107.983 123.346 1.00 16.83 194 LEU A C 1
ATOM 1479 O O . LEU A 1 214 ? 40.133 108.306 122.367 1.00 14.07 194 LEU A O 1
ATOM 1484 N N . MET A 1 215 ? 40.275 107.540 124.477 1.00 14.20 195 MET A N 1
ATOM 1485 C CA . MET A 1 215 ? 38.830 107.432 124.584 1.00 14.82 195 MET A CA 1
ATOM 1486 C C . MET A 1 215 ? 38.158 108.797 124.586 1.00 13.06 195 MET A C 1
ATOM 1487 O O . MET A 1 215 ? 37.038 108.930 124.080 1.00 13.02 195 MET A O 1
ATOM 1492 N N . VAL A 1 216 ? 38.809 109.813 125.154 1.00 13.99 196 VAL A N 1
ATOM 1493 C CA . VAL A 1 216 ? 38.246 111.161 125.098 1.00 13.15 196 VAL A CA 1
ATOM 1494 C C . VAL A 1 216 ? 38.137 111.624 123.656 1.00 12.61 196 VAL A C 1
ATOM 1495 O O . VAL A 1 216 ? 37.125 112.212 123.245 1.00 11.43 196 VAL A O 1
ATOM 1499 N N . ARG A 1 217 ? 39.172 111.354 122.863 1.00 12.43 197 ARG A N 1
ATOM 1500 C CA . ARG A 1 217 ? 39.156 111.708 121.449 1.00 11.95 197 ARG A CA 1
ATOM 1501 C C . ARG A 1 217 ? 38.104 110.903 120.690 1.00 13.46 197 ARG A C 1
ATOM 1502 O O . ARG A 1 217 ? 37.308 111.471 119.931 1.00 9.63 197 ARG A O 1
ATOM 1510 N N . ARG A 1 218 ? 38.065 109.579 120.895 1.00 11.64 198 ARG A N 1
ATOM 1511 C CA . ARG A 1 218 ? 37.124 108.741 120.149 1.00 12.53 198 ARG A CA 1
ATOM 1512 C C . ARG A 1 218 ? 35.681 108.962 120.594 1.00 11.72 198 ARG A C 1
ATOM 1513 O O . ARG A 1 218 ? 34.747 108.711 119.816 1.00 13.03 198 ARG A O 1
ATOM 1521 N N . ARG A 1 219 ? 35.469 109.386 121.840 1.00 11.60 199 ARG A N 1
ATOM 1522 C CA . ARG A 1 219 ? 34.118 109.756 122.262 1.00 12.14 199 ARG A CA 1
ATOM 1523 C C . ARG A 1 219 ? 33.623 110.983 121.504 1.00 12.45 199 ARG A C 1
ATOM 1524 O O . ARG A 1 219 ? 32.455 111.042 121.097 1.00 11.00 199 ARG A O 1
ATOM 1532 N N . ALA A 1 220 ? 34.495 111.975 121.319 1.00 11.68 200 ALA A N 1
ATOM 1533 C CA . ALA A 1 220 ? 34.118 113.203 120.626 1.00 9.90 200 ALA A CA 1
ATOM 1534 C C . ALA A 1 220 ? 34.091 113.018 119.116 1.00 13.28 200 ALA A C 1
ATOM 1535 O O . ALA A 1 220 ? 33.331 113.699 118.411 1.00 12.32 200 ALA A O 1
ATOM 1537 N N . GLU A 1 221 ? 34.896 112.103 118.605 1.00 11.64 201 GLU A N 1
ATOM 1538 C CA . GLU A 1 221 ? 35.148 111.994 117.172 1.00 12.60 201 GLU A CA 1
ATOM 1539 C C . GLU A 1 221 ? 35.236 110.515 116.817 1.00 9.82 201 GLU A C 1
ATOM 1540 O O . GLU A 1 221 ? 36.327 109.964 116.617 1.00 9.78 201 GLU A O 1
ATOM 1546 N N . PRO A 1 222 ? 34.094 109.831 116.758 1.00 12.61 202 PRO A N 1
ATOM 1547 C CA . PRO A 1 222 ? 34.108 108.385 116.520 1.00 11.03 202 PRO A CA 1
ATOM 1548 C C . PRO A 1 222 ? 34.704 108.039 115.168 1.00 11.45 202 PRO A C 1
ATOM 1549 O O . PRO A 1 222 ? 34.491 108.730 114.171 1.00 14.03 202 PRO A O 1
ATOM 1553 N N . GLN A 1 223 ? 35.485 106.975 115.152 1.00 11.54 203 GLN A N 1
ATOM 1554 C CA . GLN A 1 223 ? 36.018 106.425 113.919 1.00 14.45 203 GLN A CA 1
ATOM 1555 C C . GLN A 1 223 ? 35.447 105.025 113.755 1.00 15.23 203 GLN A C 1
ATOM 1556 O O . GLN A 1 223 ? 34.690 104.544 114.602 1.00 12.79 203 GLN A O 1
ATOM 1562 N N . ASP A 1 224 ? 35.800 104.367 112.648 1.00 17.45 204 ASP A N 1
ATOM 1563 C CA . ASP A 1 224 ? 35.344 102.996 112.405 1.00 18.26 204 ASP A CA 1
ATOM 1564 C C . ASP A 1 224 ? 36.319 102.033 113.077 1.00 18.83 204 ASP A C 1
ATOM 1565 O O . ASP A 1 224 ? 37.174 101.414 112.441 1.00 18.01 204 ASP A O 1
ATOM 1570 N N . ASP A 1 225 ? 36.181 101.908 114.393 1.00 16.26 205 ASP A N 1
ATOM 1571 C CA . ASP A 1 225 ? 37.078 101.061 115.165 1.00 12.77 205 ASP A CA 1
ATOM 1572 C C . ASP A 1 225 ? 36.361 100.617 116.436 1.00 16.20 205 ASP A C 1
ATOM 1573 O O . ASP A 1 225 ? 35.263 101.076 116.745 1.00 14.84 205 ASP A O 1
ATOM 1578 N N . LEU A 1 226 ? 37.000 99.703 117.172 1.00 15.32 206 LEU A N 1
ATOM 1579 C CA . LEU A 1 226 ? 36.333 99.073 118.303 1.00 13.92 206 LEU A CA 1
ATOM 1580 C C . LEU A 1 226 ? 36.196 100.024 119.481 1.00 14.76 206 LEU A C 1
ATOM 1581 O O . LEU A 1 226 ? 35.181 99.990 120.186 1.00 12.76 206 LEU A O 1
ATOM 1586 N N . ILE A 1 227 ? 37.210 100.860 119.738 1.00 11.51 207 ILE A N 1
ATOM 1587 C CA . ILE A 1 227 ? 37.122 101.750 120.895 1.00 11.70 207 ILE A CA 1
ATOM 1588 C C . ILE A 1 227 ? 35.959 102.716 120.723 1.00 14.30 207 ILE A C 1
ATOM 1589 O O . ILE A 1 227 ? 35.197 102.962 121.668 1.00 12.12 207 ILE A O 1
ATOM 1594 N N . SER A 1 228 ? 35.796 103.264 119.510 1.00 12.25 208 SER A N 1
ATOM 1595 C CA . SER A 1 228 ? 34.686 104.178 119.238 1.00 13.06 208 SER A CA 1
ATOM 1596 C C . SER A 1 228 ? 33.352 103.494 119.496 1.00 15.80 208 SER A C 1
ATOM 1597 O O . SER A 1 228 ? 32.474 104.043 120.174 1.00 14.28 208 SER A O 1
ATOM 1600 N N . ALA A 1 229 ? 33.191 102.282 118.976 1.00 15.06 209 ALA A N 1
ATOM 1601 C CA . ALA A 1 229 ? 31.906 101.607 119.094 1.00 16.77 209 ALA A CA 1
ATOM 1602 C C . ALA A 1 229 ? 31.651 101.127 120.512 1.00 17.41 209 ALA A C 1
ATOM 1603 O O . ALA A 1 229 ? 30.505 101.151 120.975 1.00 13.94 209 ALA A O 1
ATOM 1605 N N . MET A 1 230 ? 32.697 100.705 121.221 1.00 15.14 210 MET A N 1
ATOM 1606 C CA . MET A 1 230 ? 32.536 100.378 122.633 1.00 14.61 210 MET A CA 1
ATOM 1607 C C . MET A 1 230 ? 32.096 101.602 123.419 1.00 19.47 210 MET A C 1
ATOM 1608 O O . MET A 1 230 ? 31.189 101.521 124.259 1.00 16.10 210 MET A O 1
ATOM 1613 N N . VAL A 1 231 ? 32.728 102.747 123.156 1.00 12.50 211 VAL A N 1
ATOM 1614 C CA . VAL A 1 231 ? 32.396 103.963 123.888 1.00 16.99 211 VAL A CA 1
ATOM 1615 C C . VAL A 1 231 ? 30.953 104.362 123.611 1.00 17.23 211 VAL A C 1
ATOM 1616 O O . VAL A 1 231 ? 30.201 104.697 124.532 1.00 20.59 211 VAL A O 1
ATOM 1620 N N . LYS A 1 232 ? 30.541 104.297 122.343 1.00 16.47 212 LYS A N 1
ATOM 1621 C CA . LYS A 1 232 ? 29.174 104.654 121.967 1.00 21.15 212 LYS A CA 1
ATOM 1622 C C . LYS A 1 232 ? 28.157 103.727 122.622 1.00 25.47 212 LYS A C 1
ATOM 1623 O O . LYS A 1 232 ? 27.190 104.187 123.244 1.00 22.75 212 LYS A O 1
ATOM 1629 N N . ALA A 1 233 ? 28.352 102.411 122.477 1.00 22.74 213 ALA A N 1
ATOM 1630 C CA . ALA A 1 233 ? 27.427 101.447 123.069 1.00 24.50 213 ALA A CA 1
ATOM 1631 C C . ALA A 1 233 ? 27.356 101.611 124.582 1.00 24.09 213 ALA A C 1
ATOM 1632 O O . ALA A 1 233 ? 26.282 101.482 125.185 1.00 27.92 213 ALA A O 1
ATOM 1634 N N . SER A 1 234 ? 28.487 101.909 125.214 1.00 18.24 214 SER A N 1
ATOM 1635 C CA . SER A 1 234 ? 28.508 102.028 126.662 1.00 19.55 214 SER A CA 1
ATOM 1636 C C . SER A 1 234 ? 27.869 103.328 127.125 1.00 26.78 214 SER A C 1
ATOM 1637 O O . SER A 1 234 ? 27.085 103.321 128.082 1.00 25.53 214 SER A O 1
ATOM 1640 N N . ASP A 1 235 ? 28.195 104.444 126.453 1.00 18.49 215 ASP A N 1
ATOM 1641 C CA . ASP A 1 235 ? 27.623 105.738 126.809 1.00 21.53 215 ASP A CA 1
ATOM 1642 C C . ASP A 1 235 ? 26.106 105.719 126.659 1.00 28.45 215 ASP A C 1
ATOM 1643 O O . ASP A 1 235 ? 25.382 106.267 127.495 1.00 28.17 215 ASP A O 1
ATOM 1648 N N . GLU A 1 236 ? 25.609 105.084 125.597 1.00 27.00 216 GLU A N 1
ATOM 1649 C CA . GLU A 1 236 ? 24.190 105.113 125.274 1.00 33.16 216 GLU A CA 1
ATOM 1650 C C . GLU A 1 236 ? 23.363 104.192 126.156 1.00 37.26 216 GLU A C 1
ATOM 1651 O O . GLU A 1 236 ? 22.137 104.321 126.181 1.00 41.90 216 GLU A O 1
ATOM 1657 N N . GLU A 1 237 ? 23.999 103.263 126.867 1.00 35.42 217 GLU A N 1
ATOM 1658 C CA . GLU A 1 237 ? 23.305 102.376 127.791 1.00 39.92 217 GLU A CA 1
ATOM 1659 C C . GLU A 1 237 ? 23.820 102.512 129.218 1.00 40.73 217 GLU A C 1
ATOM 1660 O O . GLU A 1 237 ? 23.372 101.764 130.096 1.00 42.15 217 GLU A O 1
ATOM 1666 N N . GLU A 1 238 ? 24.734 103.458 129.470 1.00 38.63 218 GLU A N 1
ATOM 1667 C CA . GLU A 1 238 ? 25.461 103.570 130.732 1.00 39.48 218 GLU A CA 1
ATOM 1668 C C . GLU A 1 238 ? 25.938 102.191 131.181 1.00 39.12 218 GLU A C 1
ATOM 1669 O O . GLU A 1 238 ? 25.846 101.831 132.361 1.00 38.38 218 GLU A O 1
ATOM 1675 N N . LYS A 1 239 ? 26.457 101.415 130.233 1.00 28.22 219 LYS A N 1
ATOM 1676 C CA . LYS A 1 239 ? 26.675 100.000 130.464 1.00 34.48 219 LYS A CA 1
ATOM 1677 C C . LYS A 1 239 ? 28.023 99.689 131.106 1.00 34.80 219 LYS A C 1
ATOM 1678 O O . LYS A 1 239 ? 28.168 98.617 131.707 1.00 41.05 219 LYS A O 1
ATOM 1684 N N . LEU A 1 240 ? 28.998 100.596 131.020 1.00 27.12 220 LEU A N 1
ATOM 1685 C CA . LEU A 1 240 ? 30.343 100.337 131.518 1.00 26.06 220 LEU A CA 1
ATOM 1686 C C . LEU A 1 240 ? 30.937 101.602 132.116 1.00 22.61 220 LEU A C 1
ATOM 1687 O O . LEU A 1 240 ? 30.681 102.708 131.636 1.00 27.38 220 LEU A O 1
ATOM 1692 N N . SER A 1 241 ? 31.753 101.429 133.157 1.00 19.93 221 SER A N 1
ATOM 1693 C CA . SER A 1 241 ? 32.506 102.553 133.689 1.00 20.68 221 SER A CA 1
ATOM 1694 C C . SER A 1 241 ? 33.678 102.881 132.765 1.00 22.79 221 SER A C 1
ATOM 1695 O O . SER A 1 241 ? 34.125 102.050 131.967 1.00 17.96 221 SER A O 1
ATOM 1698 N N . GLU A 1 242 ? 34.171 104.115 132.880 1.00 18.36 222 GLU A N 1
ATOM 1699 C CA . GLU A 1 242 ? 35.361 104.506 132.131 1.00 21.82 222 GLU A CA 1
ATOM 1700 C C . GLU A 1 242 ? 36.527 103.559 132.425 1.00 20.58 222 GLU A C 1
ATOM 1701 O O . GLU A 1 242 ? 37.162 103.032 131.504 1.00 15.74 222 GLU A O 1
ATOM 1707 N N . LYS A 1 243 ? 36.789 103.294 133.709 1.00 18.37 223 LYS A N 1
ATOM 1708 C CA . LYS A 1 243 ? 37.843 102.352 134.080 1.00 18.42 223 LYS A CA 1
ATOM 1709 C C . LYS A 1 243 ? 37.662 100.991 133.405 1.00 15.15 223 LYS A C 1
ATOM 1710 O O . LYS A 1 243 ? 38.629 100.417 132.883 1.00 14.49 223 LYS A O 1
ATOM 1716 N N . GLU A 1 244 ? 36.431 100.459 133.394 1.00 14.31 224 GLU A N 1
ATOM 1717 C CA . GLU A 1 244 ? 36.202 99.160 132.758 1.00 17.39 224 GLU A CA 1
ATOM 1718 C C . GLU A 1 244 ? 36.496 99.226 131.268 1.00 17.24 224 GLU A C 1
ATOM 1719 O O . GLU A 1 244 ? 37.076 98.290 130.696 1.00 13.60 224 GLU A O 1
ATOM 1725 N N . LEU A 1 245 ? 36.089 100.322 130.621 1.00 13.99 225 LEU A N 1
ATOM 1726 C CA . LEU A 1 245 ? 36.38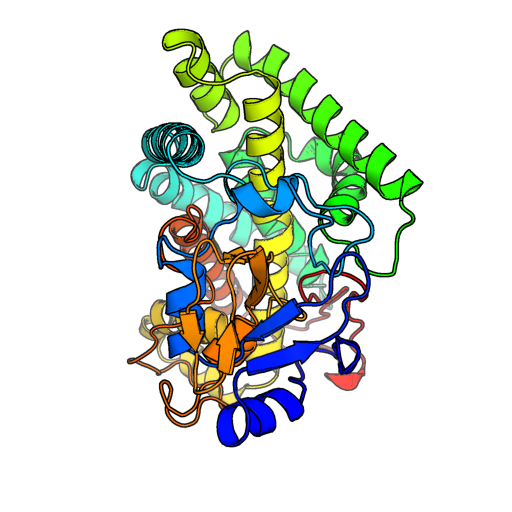1 100.496 129.205 1.00 15.16 225 LEU A CA 1
ATOM 1727 C C . LEU A 1 245 ? 37.882 100.549 128.962 1.00 12.65 225 LEU A C 1
ATOM 1728 O O . LEU A 1 245 ? 38.394 99.916 128.031 1.00 10.65 225 LEU A O 1
ATOM 1733 N N . VAL A 1 246 ? 38.597 101.340 129.768 1.00 11.99 226 VAL A N 1
ATOM 1734 C CA . VAL A 1 246 ? 40.045 101.465 129.608 1.00 11.93 226 VAL A CA 1
ATOM 1735 C C . VAL A 1 246 ? 40.716 100.105 129.760 1.00 10.02 226 VAL A C 1
ATOM 1736 O O . VAL A 1 246 ? 41.555 99.710 128.942 1.00 11.08 226 VAL A O 1
ATOM 1740 N N . GLU A 1 247 ? 40.380 99.381 130.823 1.00 11.87 227 GLU A N 1
ATOM 1741 C CA . GLU A 1 247 ? 41.058 98.111 131.081 1.00 13.47 227 GLU A CA 1
ATOM 1742 C C . GLU A 1 247 ? 40.722 97.072 130.023 1.00 11.24 227 GLU A C 1
ATOM 1743 O O . GLU A 1 247 ? 41.576 96.250 129.677 1.00 12.75 227 GLU A O 1
ATOM 1749 N N . LEU A 1 248 ? 39.502 97.115 129.480 1.00 11.86 228 LEU A N 1
ATOM 1750 C CA . LEU A 1 248 ? 39.105 96.175 128.433 1.00 9.20 228 LEU A CA 1
ATOM 1751 C C . LEU A 1 248 ? 39.810 96.490 127.116 1.00 9.14 228 LEU A C 1
ATOM 1752 O O . LEU A 1 248 ? 40.370 95.596 126.469 1.00 9.72 228 LEU A O 1
ATOM 1757 N N . ALA A 1 249 ? 39.815 97.763 126.713 1.00 10.64 229 ALA A N 1
ATOM 1758 C CA . ALA A 1 249 ? 40.556 98.136 125.513 1.00 10.02 229 ALA A CA 1
ATOM 1759 C C . ALA A 1 249 ? 42.036 97.777 125.653 1.00 12.23 229 ALA A C 1
ATOM 1760 O O . ALA A 1 249 ? 42.679 97.350 124.680 1.00 9.76 229 ALA A O 1
ATOM 1762 N N . SER A 1 250 ? 42.586 97.912 126.866 1.00 9.60 230 SER A N 1
ATOM 1763 C CA . SER A 1 250 ? 43.994 97.591 127.078 1.00 10.07 230 SER A CA 1
ATOM 1764 C C . SER A 1 250 ? 44.268 96.099 126.857 1.00 9.67 230 SER A C 1
ATOM 1765 O O . SER A 1 250 ? 45.231 95.737 126.173 1.00 8.36 230 SER A O 1
ATOM 1768 N N . VAL A 1 251 ? 43.435 95.208 127.404 1.00 8.95 231 VAL A N 1
ATOM 1769 C CA . VAL A 1 251 ? 43.725 93.786 127.182 1.00 9.96 231 VAL A CA 1
ATOM 1770 C C . VAL A 1 251 ? 43.517 93.410 125.719 1.00 9.92 231 VAL A C 1
ATOM 1771 O O . VAL A 1 251 ? 44.235 92.557 125.193 1.00 9.17 231 VAL A O 1
ATOM 1775 N N . LEU A 1 252 ? 42.585 94.064 125.020 1.00 8.76 232 LEU A N 1
ATOM 1776 C CA . LEU A 1 252 ? 42.428 93.765 123.601 1.00 8.54 232 LEU A CA 1
ATOM 1777 C C . LEU A 1 252 ? 43.686 94.139 122.821 1.00 7.61 232 LEU A C 1
ATOM 1778 O O . LEU A 1 252 ? 44.089 93.425 121.893 1.00 6.82 232 LEU A O 1
ATOM 1783 N N . LEU A 1 253 ? 44.322 95.257 123.191 1.00 7.97 233 LEU A N 1
ATOM 1784 C CA . LEU A 1 253 ? 45.565 95.659 122.542 1.00 8.60 233 LEU A CA 1
ATOM 1785 C C . LEU A 1 253 ? 46.669 94.631 122.786 1.00 7.68 233 LEU A C 1
ATOM 1786 O O . LEU A 1 253 ? 47.389 94.242 121.861 1.00 8.23 233 LEU A O 1
ATOM 1791 N N . ILE A 1 254 ? 46.820 94.183 124.031 1.00 7.75 234 ILE A N 1
ATOM 1792 C CA . ILE A 1 254 ? 47.855 93.202 124.351 1.00 8.61 234 ILE A CA 1
ATOM 1793 C C . ILE A 1 254 ? 47.615 91.900 123.592 1.00 8.73 234 ILE A C 1
ATOM 1794 O O . ILE A 1 254 ? 48.536 91.336 122.983 1.00 8.50 234 ILE A O 1
ATOM 1799 N N . ALA A 1 255 ? 46.374 91.400 123.612 1.00 7.47 235 ALA A N 1
ATOM 1800 C CA . ALA A 1 255 ? 46.083 90.144 122.918 1.00 8.06 235 ALA A CA 1
ATOM 1801 C C . ALA A 1 255 ? 46.401 90.248 121.430 1.00 10.24 235 ALA A C 1
ATOM 1802 O O . ALA A 1 255 ? 47.053 89.365 120.857 1.00 7.25 235 ALA A O 1
ATOM 1804 N N . GLY A 1 256 ? 45.956 91.330 120.789 1.00 6.79 236 GLY A N 1
ATOM 1805 C CA . GLY A 1 256 ? 46.226 91.492 119.369 1.00 5.66 236 GLY A CA 1
ATOM 1806 C C . GLY A 1 256 ? 47.697 91.713 119.067 1.00 7.54 236 GLY A C 1
ATOM 1807 O O . GLY A 1 256 ? 48.225 91.170 118.094 1.00 7.96 236 GLY A O 1
ATOM 1808 N N . HIS A 1 257 ? 48.374 92.524 119.883 1.00 7.98 237 HIS A N 1
ATOM 1809 C CA . HIS A 1 257 ? 49.762 92.886 119.594 1.00 8.13 237 HIS A CA 1
ATOM 1810 C C . HIS A 1 257 ? 50.725 91.801 120.053 1.00 9.50 237 HIS A C 1
ATOM 1811 O O . HIS A 1 257 ? 51.627 91.397 119.306 1.00 10.44 237 HIS A O 1
ATOM 1818 N N . GLU A 1 258 ? 50.556 91.326 121.286 1.00 9.15 238 GLU A N 1
ATOM 1819 C CA . GLU A 1 258 ? 51.548 90.410 121.835 1.00 8.81 238 GLU A CA 1
ATOM 1820 C C . GLU A 1 258 ? 51.188 88.950 121.569 1.00 8.67 238 GLU A C 1
ATOM 1821 O O . GLU A 1 258 ? 52.013 88.198 121.047 1.00 11.56 238 GLU A O 1
ATOM 1827 N N . THR A 1 259 ? 49.965 88.525 121.895 1.00 9.02 239 THR A N 1
ATOM 1828 C CA . THR A 1 259 ? 49.632 87.105 121.744 1.00 7.28 239 THR A CA 1
ATOM 1829 C C . THR A 1 259 ? 49.689 86.659 120.287 1.00 7.00 239 THR A C 1
ATOM 1830 O O . THR A 1 259 ? 50.242 85.593 119.973 1.00 8.82 239 THR A O 1
ATOM 1834 N N . VAL A 1 260 ? 49.096 87.437 119.375 1.00 7.45 240 VAL A N 1
ATOM 1835 C CA . VAL A 1 260 ? 49.092 87.034 117.971 1.00 6.50 240 VAL A CA 1
ATOM 1836 C C . VAL A 1 260 ? 50.521 86.936 117.434 1.00 6.81 240 VAL A C 1
ATOM 1837 O O . VAL A 1 260 ? 50.887 85.952 116.780 1.00 8.21 240 VAL A O 1
ATOM 1841 N N . SER A 1 261 ? 51.347 87.961 117.687 1.00 7.68 241 SER A N 1
ATOM 1842 C CA . SER A 1 261 ? 52.693 87.946 117.113 1.00 8.28 241 SER A CA 1
ATOM 1843 C C . SER A 1 261 ? 53.520 86.817 117.709 1.00 7.26 241 SER A C 1
ATOM 1844 O O . SER A 1 261 ? 54.313 86.181 116.999 1.00 8.64 241 SER A O 1
ATOM 1847 N N . SER A 1 262 ? 53.326 86.537 119.002 1.00 6.16 242 SER A N 1
ATOM 1848 C CA . SER A 1 262 ? 54.013 85.412 119.634 1.00 7.05 242 SER A CA 1
ATOM 1849 C C . SER A 1 262 ? 53.588 84.082 119.010 1.00 10.16 242 SER A C 1
ATOM 1850 O O . SER A 1 262 ? 54.438 83.267 118.641 1.00 9.59 242 SER A O 1
ATOM 1853 N N . GLN A 1 263 ? 52.275 83.830 118.913 1.00 7.32 243 GLN A N 1
ATOM 1854 C CA . GLN A 1 263 ? 51.803 82.588 118.285 1.00 9.90 243 GLN A CA 1
ATOM 1855 C C . GLN A 1 263 ? 52.296 82.467 116.850 1.00 11.67 243 GLN A C 1
ATOM 1856 O O . GLN A 1 263 ? 52.672 81.371 116.397 1.00 11.35 243 GLN A O 1
ATOM 1862 N N . LEU A 1 264 ? 52.292 83.583 116.115 1.00 10.50 244 LEU A N 1
ATOM 1863 C CA . LEU A 1 264 ? 52.700 83.555 114.713 1.00 9.47 244 LEU A CA 1
ATOM 1864 C C . LEU A 1 264 ? 54.175 83.215 114.582 1.00 8.14 244 LEU A C 1
ATOM 1865 O O . LEU A 1 264 ? 54.557 82.374 113.760 1.00 9.64 244 LEU A O 1
ATOM 1870 N N . ILE A 1 265 ? 55.030 83.861 115.380 1.00 9.92 245 ILE A N 1
ATOM 1871 C CA . ILE A 1 265 ? 56.456 83.618 115.204 1.00 8.79 245 ILE A CA 1
ATOM 1872 C C . ILE A 1 265 ? 56.808 82.218 115.697 1.00 8.33 245 ILE A C 1
ATOM 1873 O O . ILE A 1 265 ? 57.638 81.527 115.096 1.00 9.01 245 ILE A O 1
ATOM 1878 N N . ASP A 1 266 ? 56.154 81.766 116.772 1.00 7.75 246 ASP A N 1
ATOM 1879 C CA . ASP A 1 266 ? 56.356 80.399 117.244 1.00 9.61 246 ASP A CA 1
ATOM 1880 C C . ASP A 1 266 ? 55.890 79.387 116.200 1.00 10.27 246 ASP A C 1
ATOM 1881 O O . ASP A 1 266 ? 56.497 78.323 116.033 1.00 12.01 246 ASP A O 1
ATOM 1886 N N . SER A 1 267 ? 54.799 79.695 115.500 1.00 9.70 247 SER A N 1
ATOM 1887 C CA . SER A 1 267 ? 54.293 78.772 114.486 1.00 9.85 247 SER A CA 1
ATOM 1888 C C . SER A 1 267 ? 55.244 78.695 113.299 1.00 14.23 247 SER A C 1
ATOM 1889 O O . SER A 1 267 ? 55.426 77.622 112.710 1.00 13.55 247 SER A O 1
ATOM 1892 N N . LEU A 1 268 ? 55.865 79.821 112.937 1.00 8.94 248 LEU A N 1
ATOM 1893 C CA . LEU A 1 268 ? 56.872 79.796 111.881 1.00 10.78 248 LEU A CA 1
ATOM 1894 C C . LEU A 1 268 ? 58.062 78.930 112.287 1.00 16.19 248 LEU A C 1
ATOM 1895 O O . LEU A 1 268 ? 58.577 78.152 111.474 1.00 12.77 248 LEU A O 1
ATOM 1900 N N . HIS A 1 269 ? 58.499 79.037 113.546 1.00 13.53 249 HIS A N 1
ATOM 1901 C CA . HIS A 1 269 ? 59.588 78.182 114.017 1.00 15.06 249 HIS A CA 1
ATOM 1902 C C . HIS A 1 269 ? 59.210 76.704 113.924 1.00 14.56 249 HIS A C 1
ATOM 1903 O O . HIS A 1 269 ? 60.014 75.883 113.475 1.00 15.06 249 HIS A O 1
ATOM 1910 N N . VAL A 1 270 ? 57.980 76.355 114.310 1.00 15.53 250 VAL A N 1
ATOM 1911 C CA . VAL A 1 270 ? 57.527 74.964 114.225 1.00 15.50 250 VAL A CA 1
ATOM 1912 C C . VAL A 1 270 ? 57.507 74.489 112.777 1.00 17.71 250 VAL A C 1
ATOM 1913 O O . VAL A 1 270 ? 57.906 73.356 112.470 1.00 14.98 250 VAL A O 1
ATOM 1917 N N . LEU A 1 271 ? 57.036 75.336 111.864 1.00 15.25 251 LEU A N 1
ATOM 1918 C CA . LEU A 1 271 ? 57.010 74.930 110.467 1.00 20.30 251 LEU A CA 1
ATOM 1919 C C . LEU A 1 271 ? 58.424 74.751 109.922 1.00 18.76 251 LEU A C 1
ATOM 1920 O O . LEU A 1 271 ? 58.705 73.766 109.226 1.00 19.02 251 LEU A O 1
ATOM 1925 N N . PHE A 1 272 ? 59.335 75.666 110.258 1.00 16.88 252 PHE A N 1
ATOM 1926 C CA . PHE A 1 272 ? 60.723 75.528 109.818 1.00 19.82 252 PHE A CA 1
ATOM 1927 C C . PHE A 1 272 ? 61.362 74.266 110.384 1.00 21.66 252 PHE A C 1
ATOM 1928 O O . PHE A 1 272 ? 62.148 73.593 109.705 1.00 21.97 252 PHE A O 1
ATOM 1936 N N . THR A 1 273 ? 61.068 73.947 111.639 1.00 19.42 253 THR A N 1
ATOM 1937 C CA . THR A 1 273 ? 61.697 72.791 112.259 1.00 21.03 253 THR A CA 1
ATOM 1938 C C . THR A 1 273 ? 60.980 71.487 111.930 1.00 18.94 253 THR A C 1
ATOM 1939 O O . THR A 1 273 ? 61.481 70.417 112.287 1.00 17.26 253 THR A O 1
ATOM 1943 N N . HIS A 1 274 ? 59.838 71.543 111.249 1.00 17.66 254 HIS A N 1
ATOM 1944 C CA . HIS A 1 274 ? 59.174 70.357 110.712 1.00 19.40 254 HIS A CA 1
ATOM 1945 C C . HIS A 1 274 ? 59.031 70.537 109.205 1.00 20.71 254 HIS A C 1
ATOM 1946 O O . HIS A 1 274 ? 57.915 70.656 108.682 1.00 20.62 254 HIS A O 1
ATOM 1953 N N . PRO A 1 275 ? 60.151 70.553 108.474 1.00 23.91 255 PRO A N 1
ATOM 1954 C CA . PRO A 1 275 ? 60.079 70.837 107.031 1.00 22.61 255 PRO A CA 1
ATOM 1955 C C . PRO A 1 275 ? 59.221 69.856 106.263 1.00 28.54 255 PRO A C 1
ATOM 1956 O O . PRO A 1 275 ? 58.703 70.211 105.198 1.00 29.30 255 PRO A O 1
ATOM 1960 N N . GLU A 1 276 ? 59.031 68.639 106.774 1.00 25.02 256 GLU A N 1
ATOM 1961 C CA . GLU A 1 276 ? 58.197 67.681 106.061 1.00 28.68 256 GLU A CA 1
ATOM 1962 C C . GLU A 1 276 ? 56.739 68.114 106.088 1.00 27.09 256 GLU A C 1
ATOM 1963 O O . GLU A 1 276 ? 56.020 67.973 105.089 1.00 25.17 256 GLU A 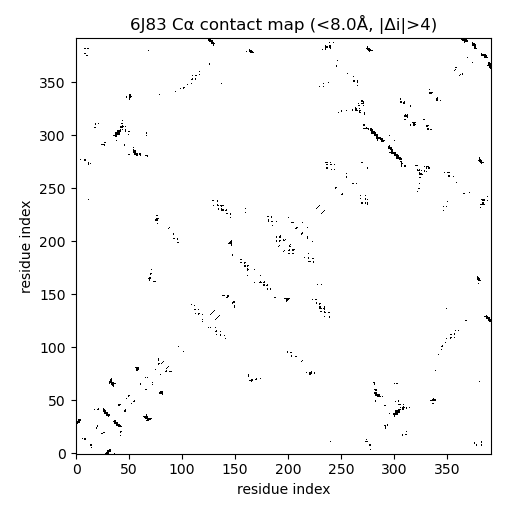O 1
ATOM 1969 N N . GLN A 1 277 ? 56.297 68.674 107.216 1.00 25.63 257 GLN A N 1
ATOM 1970 C CA . GLN A 1 277 ? 54.938 69.190 107.306 1.00 30.11 257 GLN A CA 1
ATOM 1971 C C . GLN A 1 277 ? 54.791 70.458 106.475 1.00 28.60 257 GLN A C 1
ATOM 1972 O O . GLN A 1 277 ? 53.763 70.664 105.820 1.00 29.18 257 GLN A O 1
ATOM 1978 N N . LEU A 1 278 ? 55.825 71.302 106.475 1.00 24.58 258 LEU A N 1
ATOM 1979 C CA . LEU A 1 278 ? 55.825 72.498 105.642 1.00 28.16 258 LEU A CA 1
ATOM 1980 C C . LEU A 1 278 ? 55.696 72.144 104.163 1.00 32.32 258 LEU A C 1
ATOM 1981 O O . LEU A 1 278 ? 54.896 72.747 103.438 1.00 31.27 258 LEU A O 1
ATOM 1986 N N . ARG A 1 279 ? 56.478 71.166 103.696 1.00 29.89 259 ARG A N 1
ATOM 1987 C CA . ARG A 1 279 ? 56.334 70.709 102.318 1.00 26.88 259 ARG A CA 1
ATOM 1988 C C . ARG A 1 279 ? 54.905 70.281 102.026 1.00 31.93 259 ARG A C 1
ATOM 1989 O O . ARG A 1 279 ? 54.350 70.619 100.975 1.00 34.74 259 ARG A O 1
ATOM 1997 N N . LEU A 1 280 ? 54.287 69.550 102.954 1.00 30.72 260 LEU A N 1
ATOM 1998 C CA . LEU A 1 280 ? 52.922 69.079 102.743 1.00 31.50 260 LEU A CA 1
ATOM 1999 C C . LEU A 1 280 ? 51.936 70.237 102.642 1.00 38.41 260 LEU A C 1
ATOM 2000 O O . LEU A 1 280 ? 50.985 70.187 101.850 1.00 36.56 260 LEU A O 1
ATOM 2005 N N . LEU A 1 281 ? 52.143 71.286 103.442 1.00 34.89 261 LEU A N 1
ATOM 2006 C CA . LEU A 1 281 ? 51.240 72.432 103.416 1.00 33.79 261 LEU A CA 1
ATOM 2007 C C . LEU A 1 281 ? 51.325 73.174 102.087 1.00 36.94 261 LEU A C 1
ATOM 2008 O O . LEU A 1 281 ? 50.304 73.620 101.550 1.00 38.72 261 LEU A O 1
ATOM 2013 N N . LYS A 1 282 ? 52.532 73.316 101.541 1.00 35.87 262 LYS A N 1
ATOM 2014 C CA . LYS A 1 282 ? 52.680 74.038 100.284 1.00 38.03 262 LYS A CA 1
ATOM 2015 C C . LYS A 1 282 ? 52.103 73.253 99.116 1.00 45.33 262 LYS A C 1
ATOM 2016 O O . LYS A 1 282 ? 51.677 73.850 98.121 1.00 47.62 262 LYS A O 1
ATOM 2022 N N . ASP A 1 283 ? 52.075 71.925 99.214 1.00 41.19 263 ASP A N 1
ATOM 2023 C CA . ASP A 1 283 ? 51.520 71.109 98.146 1.00 44.78 263 ASP A CA 1
ATOM 2024 C C . ASP A 1 283 ? 50.014 70.928 98.261 1.00 46.34 263 ASP A C 1
ATOM 2025 O O . ASP A 1 283 ? 49.364 70.605 97.261 1.00 44.61 263 ASP A O 1
ATOM 2030 N N . ARG A 1 284 ? 49.442 71.136 99.444 1.00 43.26 264 ARG A N 1
ATOM 2031 C CA . ARG A 1 284 ? 48.011 70.948 99.675 1.00 39.95 264 ARG A CA 1
ATOM 2032 C C . ARG A 1 284 ? 47.473 72.117 100.495 1.00 39.17 264 ARG A C 1
ATOM 2033 O O . ARG A 1 284 ? 47.174 71.973 101.689 1.00 31.24 264 ARG A O 1
ATOM 2041 N N . PRO A 1 285 ? 47.337 73.296 99.877 1.00 44.80 265 PRO A N 1
ATOM 2042 C CA . PRO A 1 285 ? 46.934 74.492 100.642 1.00 37.20 265 PRO A CA 1
ATOM 2043 C C . PRO A 1 285 ? 45.574 74.382 101.299 1.00 34.72 265 PRO A C 1
ATOM 2044 O O . PRO A 1 285 ? 45.322 75.095 102.277 1.00 34.34 265 PRO A O 1
ATOM 2048 N N . GLU A 1 286 ? 44.694 73.499 100.820 1.00 35.35 266 GLU A N 1
ATOM 2049 C CA . GLU A 1 286 ? 43.426 73.286 101.509 1.00 35.13 266 GLU A CA 1
ATOM 2050 C C . GLU A 1 286 ? 43.616 72.813 102.948 1.00 29.74 266 GLU A C 1
ATOM 2051 O O . GLU A 1 286 ? 42.643 72.791 103.708 1.00 22.89 266 GLU A O 1
ATOM 2057 N N . LEU A 1 287 ? 44.836 72.443 103.336 1.00 29.32 267 LEU A N 1
ATOM 2058 C CA . LEU A 1 287 ? 45.143 72.035 104.700 1.00 23.51 267 LEU A CA 1
ATOM 2059 C C . LEU A 1 287 ? 45.321 73.211 105.655 1.00 23.70 267 LEU A C 1
ATOM 2060 O O . LEU A 1 287 ? 45.462 72.982 106.862 1.00 18.77 267 LEU A O 1
ATOM 2065 N N . MET A 1 288 ? 45.331 74.447 105.156 1.00 24.00 268 MET A N 1
ATOM 2066 C CA . MET A 1 288 ? 45.694 75.574 106.011 1.00 19.70 268 MET A CA 1
ATOM 2067 C C . MET A 1 288 ? 44.777 75.744 107.216 1.00 21.12 268 MET A C 1
ATOM 2068 O O . MET A 1 288 ? 45.300 76.026 108.309 1.00 20.62 268 MET A O 1
ATOM 2073 N N . PRO A 1 289 ? 43.445 75.614 107.110 1.00 21.63 269 PRO A N 1
ATOM 2074 C CA . PRO A 1 289 ? 42.628 75.777 108.325 1.00 21.65 269 PRO A CA 1
ATOM 2075 C C . PRO A 1 289 ? 43.000 74.770 109.394 1.00 21.07 269 PRO A C 1
ATOM 2076 O O . PRO A 1 289 ? 43.186 75.136 110.559 1.00 20.99 269 PRO A O 1
ATOM 2080 N N . GLY A 1 290 ? 43.143 73.504 109.012 1.00 19.43 270 GLY A N 1
ATOM 2081 C CA . GLY A 1 290 ? 43.588 72.502 109.963 1.00 20.90 270 GLY A CA 1
ATOM 2082 C C . GLY A 1 290 ? 45.002 72.731 110.449 1.00 17.18 270 GLY A C 1
ATOM 2083 O O . GLY A 1 290 ? 45.322 72.410 111.596 1.00 16.62 270 GLY A O 1
ATOM 2084 N N . THR A 1 291 ? 45.871 73.268 109.589 1.00 15.75 271 THR A N 1
ATOM 2085 C CA . THR A 1 291 ? 47.232 73.598 110.024 1.00 16.72 271 THR A CA 1
ATOM 2086 C C . THR A 1 291 ? 47.209 74.643 111.132 1.00 14.72 271 THR A C 1
ATOM 2087 O O . THR A 1 291 ? 47.893 74.501 112.154 1.00 14.50 271 THR A O 1
ATOM 2091 N N . VAL A 1 292 ? 46.399 75.689 110.962 1.00 12.76 272 VAL A N 1
ATOM 2092 C CA . VAL A 1 292 ? 46.332 76.726 111.991 1.00 16.17 272 VAL A CA 1
ATOM 2093 C C . VAL A 1 292 ? 45.858 76.130 113.319 1.00 15.80 272 VAL A C 1
ATOM 2094 O O . VAL A 1 292 ? 46.407 76.437 114.388 1.00 13.45 272 VAL A O 1
ATOM 2098 N N . GLU A 1 293 ? 44.867 75.236 113.273 1.00 15.19 273 GLU A N 1
ATOM 2099 C CA . GLU A 1 293 ? 44.399 74.613 114.512 1.00 16.04 273 GLU A CA 1
ATOM 2100 C C . GLU A 1 293 ? 45.473 73.716 115.126 1.00 14.62 273 GLU A C 1
ATOM 2101 O O . GLU A 1 293 ? 45.635 73.682 116.354 1.00 13.71 273 GLU A O 1
ATOM 2107 N N . GLU A 1 294 ? 46.217 72.981 114.302 1.00 12.96 274 GLU A N 1
ATOM 2108 C CA . GLU A 1 294 ? 47.282 72.157 114.861 1.00 13.51 274 GLU A CA 1
ATOM 2109 C C . GLU A 1 294 ? 48.374 73.012 115.494 1.00 16.57 274 GLU A C 1
ATOM 2110 O O . GLU A 1 294 ? 48.968 72.612 116.507 1.00 15.39 274 GLU A O 1
ATOM 2116 N N . LEU A 1 295 ? 48.651 74.187 114.922 1.00 9.66 275 LEU A N 1
ATOM 2117 C CA . LEU A 1 295 ? 49.654 75.063 115.520 1.00 11.27 275 LEU A CA 1
ATOM 2118 C C . LEU A 1 295 ? 49.155 75.641 116.842 1.00 9.06 275 LEU A C 1
ATOM 2119 O O . LEU A 1 295 ? 49.932 75.803 117.794 1.00 10.28 275 LEU A O 1
ATOM 2124 N N . MET A 1 296 ? 47.856 75.946 116.922 1.00 10.32 276 MET A N 1
ATOM 2125 C CA . MET A 1 296 ? 47.273 76.398 118.181 1.00 12.16 276 MET A CA 1
ATOM 2126 C C . MET A 1 296 ? 47.451 75.352 119.278 1.00 14.46 276 MET A C 1
ATOM 2127 O O . MET A 1 296 ? 47.725 75.695 120.432 1.00 12.93 276 MET A O 1
ATOM 2132 N N . ARG A 1 297 ? 47.290 74.068 118.932 1.00 13.53 277 ARG A N 1
ATOM 2133 C CA . ARG A 1 297 ? 47.418 72.974 119.896 1.00 12.13 277 ARG A CA 1
ATOM 2134 C C . ARG A 1 297 ? 48.876 72.669 120.211 1.00 9.91 277 ARG A C 1
ATOM 2135 O O . ARG A 1 297 ? 49.251 72.518 121.381 1.00 9.79 277 ARG A O 1
ATOM 2143 N N . PHE A 1 298 ? 49.711 72.559 119.171 1.00 12.32 278 PHE A N 1
ATOM 2144 C CA . PHE A 1 298 ? 51.076 72.069 119.350 1.00 9.61 278 PHE A CA 1
ATOM 2145 C C . PHE A 1 298 ? 52.012 73.113 119.957 1.00 13.90 278 PHE A C 1
ATOM 2146 O O . PHE A 1 298 ? 52.823 72.782 120.829 1.00 12.78 278 PHE A O 1
ATOM 2154 N N . VAL A 1 299 ? 51.957 74.357 119.484 1.00 10.97 279 VAL A N 1
ATOM 2155 C CA . VAL A 1 299 ? 52.826 75.385 120.052 1.00 8.87 279 VAL A CA 1
ATOM 2156 C C . VAL A 1 299 ? 52.480 75.512 121.531 1.00 8.31 279 VAL A C 1
ATOM 2157 O O . VAL A 1 299 ? 51.318 75.780 121.863 1.00 10.28 279 VAL A O 1
ATOM 2161 N N . PRO A 1 300 ? 53.434 75.322 122.457 1.00 7.50 280 PRO A N 1
ATOM 2162 C CA . PRO A 1 300 ? 53.127 75.554 123.880 1.00 8.11 280 PRO A CA 1
ATOM 2163 C C . PRO A 1 300 ? 53.220 77.042 124.191 1.00 11.68 280 PRO A C 1
ATOM 2164 O O . PRO A 1 300 ? 54.118 77.516 124.906 1.00 12.42 280 PRO A O 1
ATOM 2168 N N . LEU A 1 301 ? 52.282 77.797 123.606 1.00 13.25 281 LEU A N 1
ATOM 2169 C CA . LEU A 1 301 ? 52.369 79.258 123.606 1.00 9.38 281 LEU A CA 1
ATOM 2170 C C . LEU A 1 301 ? 52.421 79.805 125.020 1.00 8.89 281 LEU A C 1
ATOM 2171 O O . LEU A 1 301 ? 53.295 80.606 125.362 1.00 10.02 281 LEU A O 1
ATOM 2176 N N . ILE A 1 302 ? 51.449 79.431 125.838 1.00 9.51 282 ILE A N 1
ATOM 2177 C CA . ILE A 1 302 ? 51.474 79.804 127.240 1.00 10.24 282 ILE A CA 1
ATOM 2178 C C . ILE A 1 302 ? 52.700 79.177 127.888 1.00 13.30 282 ILE A C 1
ATOM 2179 O O . ILE A 1 302 ? 52.921 77.964 127.772 1.00 12.28 282 ILE A O 1
ATOM 2184 N N . SER A 1 303 ? 53.521 80.002 128.559 1.00 11.12 283 SER A N 1
ATOM 2185 C CA . SER A 1 303 ? 54.811 79.510 129.054 1.00 12.40 283 SER A CA 1
ATOM 2186 C C . SER A 1 303 ? 54.633 78.416 130.096 1.00 15.94 283 SER A C 1
ATOM 2187 O O . SER A 1 303 ? 55.440 77.477 130.165 1.00 15.57 283 SER A O 1
ATOM 2190 N N . HIS A 1 304 ? 53.608 78.542 130.937 1.00 13.09 284 HIS A N 1
ATOM 2191 C CA . HIS A 1 304 ? 53.382 77.622 132.043 1.00 13.25 284 HIS A CA 1
ATOM 2192 C C . HIS A 1 304 ? 51.886 77.392 132.217 1.00 12.52 284 HIS A C 1
ATOM 2193 O O . HIS A 1 304 ? 51.373 76.343 131.824 1.00 15.42 284 HIS A O 1
ATOM 2200 N N . VAL A 1 305 ? 51.176 78.378 132.774 1.00 13.93 285 VAL A N 1
ATOM 2201 C CA . VAL A 1 305 ? 49.740 78.293 133.026 1.00 11.92 285 VAL A CA 1
ATOM 2202 C C . VAL A 1 305 ? 49.085 79.619 132.654 1.00 14.00 285 VAL A C 1
ATOM 2203 O O . VAL A 1 305 ? 49.739 80.662 132.588 1.00 13.20 285 VAL A O 1
ATOM 2207 N N . THR A 1 306 ? 47.770 79.577 132.424 1.00 11.76 286 THR A N 1
ATOM 2208 C CA . THR A 1 306 ? 46.994 80.803 132.309 1.00 10.66 286 THR A CA 1
ATOM 2209 C C . THR A 1 306 ? 46.551 81.209 133.717 1.00 13.68 286 THR A C 1
ATOM 2210 O O . THR A 1 306 ? 47.056 80.679 134.710 1.00 11.60 286 THR A O 1
ATOM 2214 N N . PHE A 1 307 ? 45.615 82.157 133.828 1.00 12.27 287 PHE A N 1
ATOM 2215 C CA . PHE A 1 307 ? 45.269 82.724 135.126 1.00 13.04 287 PHE A CA 1
ATOM 2216 C C . PHE A 1 307 ? 44.550 81.711 136.017 1.00 10.97 287 PHE A C 1
ATOM 2217 O O . PHE A 1 307 ? 43.792 80.858 135.552 1.00 11.44 287 PHE A O 1
ATOM 2225 N N . ALA A 1 308 ? 44.806 81.822 137.316 1.00 10.76 288 ALA A N 1
ATOM 2226 C CA . ALA A 1 308 ? 44.252 80.900 138.295 1.00 11.22 288 ALA A CA 1
ATOM 2227 C C . ALA A 1 308 ? 42.743 81.066 138.449 1.00 10.44 288 ALA A C 1
ATOM 2228 O O . ALA A 1 308 ? 42.193 82.167 138.345 1.00 11.75 288 ALA A O 1
ATOM 2230 N N . ARG A 1 309 ? 42.080 79.958 138.745 1.00 11.43 289 ARG A N 1
ATOM 2231 C CA . ARG A 1 309 ? 40.703 79.999 139.205 1.00 12.54 289 ARG A CA 1
ATOM 2232 C C . ARG A 1 309 ? 40.656 79.521 140.650 1.00 14.33 289 ARG A C 1
ATOM 2233 O O . ARG A 1 309 ? 41.580 78.862 141.132 1.00 14.19 289 ARG A O 1
ATOM 2241 N N . TYR A 1 310 ? 39.572 79.860 141.342 1.00 12.84 290 TYR A N 1
ATOM 2242 C CA . TYR A 1 310 ? 39.371 79.414 142.716 1.00 16.76 290 TYR A CA 1
ATOM 2243 C C . TYR A 1 310 ? 38.099 78.583 142.812 1.00 20.29 290 TYR A C 1
ATOM 2244 O O . TYR A 1 310 ? 37.082 78.917 142.196 1.00 17.23 290 TYR A O 1
ATOM 2253 N N . ALA A 1 311 ? 38.169 77.505 143.591 1.00 19.17 291 ALA A N 1
ATOM 2254 C CA . ALA A 1 311 ? 37.007 76.653 143.815 1.00 18.46 291 ALA A CA 1
ATOM 2255 C C . ALA A 1 311 ? 35.976 77.349 144.702 1.00 23.44 291 ALA A C 1
ATOM 2256 O O . ALA A 1 311 ? 36.312 77.913 145.748 1.00 21.78 291 ALA A O 1
ATOM 2258 N N . THR A 1 312 ? 34.709 77.318 144.274 1.00 25.12 292 THR A N 1
ATOM 2259 C CA . THR A 1 312 ? 33.605 77.759 145.117 1.00 20.66 292 THR A CA 1
ATOM 2260 C C . THR A 1 312 ? 33.079 76.649 146.014 1.00 22.57 292 THR A C 1
ATOM 2261 O O . THR A 1 312 ? 32.413 76.946 147.013 1.00 23.35 292 THR A O 1
ATOM 2265 N N . GLU A 1 313 ? 33.344 75.389 145.661 1.00 21.82 293 GLU A N 1
ATOM 2266 C CA . GLU A 1 313 ? 32.979 74.213 146.439 1.00 21.20 293 GLU A CA 1
ATOM 2267 C C . GLU A 1 313 ? 34.045 73.153 146.217 1.00 25.31 293 GLU A C 1
ATOM 2268 O O . GLU A 1 313 ? 34.830 73.228 145.269 1.00 22.50 293 GLU A O 1
ATOM 2274 N N . ASP A 1 314 ? 34.052 72.151 147.089 1.00 19.82 294 ASP A N 1
ATOM 2275 C CA . ASP A 1 314 ? 34.943 71.019 146.894 1.00 22.75 294 ASP A CA 1
ATOM 2276 C C . ASP A 1 314 ? 34.650 70.344 145.558 1.00 24.45 294 ASP A C 1
ATOM 2277 O O . ASP A 1 314 ? 33.491 70.155 145.180 1.00 22.66 294 ASP A O 1
ATOM 2282 N N . VAL A 1 315 ? 35.714 70.014 144.829 1.00 19.15 295 VAL A N 1
ATOM 2283 C CA . VAL A 1 315 ? 35.634 69.300 143.558 1.00 24.84 295 VAL A CA 1
ATOM 2284 C C . VAL A 1 315 ? 36.788 68.317 143.505 1.00 25.12 295 VAL A C 1
ATOM 2285 O O . VAL A 1 315 ? 37.936 68.694 143.765 1.00 22.90 295 VAL A O 1
ATOM 2289 N N . GLU A 1 316 ? 36.502 67.068 143.142 1.00 22.45 296 GLU A N 1
ATOM 2290 C CA . GLU A 1 316 ? 37.561 66.094 142.922 1.00 23.90 296 GLU A CA 1
ATOM 2291 C C . GLU A 1 316 ? 37.975 66.120 141.455 1.00 27.72 296 GLU A C 1
ATOM 2292 O O . GLU A 1 316 ? 37.135 65.975 140.558 1.00 22.10 296 GLU A O 1
ATOM 2298 N N . LEU A 1 317 ? 39.268 66.323 141.216 1.00 22.72 297 LEU A N 1
ATOM 2299 C CA . LEU A 1 317 ? 39.846 66.279 139.880 1.00 22.67 297 LEU A CA 1
ATOM 2300 C C . LEU A 1 317 ? 40.903 65.185 139.854 1.00 24.44 297 LEU A C 1
ATOM 2301 O O . LEU A 1 317 ? 41.917 65.288 140.557 1.00 23.83 297 LEU A O 1
ATOM 2306 N N . SER A 1 318 ? 40.668 64.144 139.045 1.00 17.70 298 SER A N 1
ATOM 2307 C CA . SER A 1 318 ? 41.660 63.092 138.807 1.00 21.07 298 SER A CA 1
ATOM 2308 C C . SER A 1 318 ? 42.140 62.451 140.113 1.00 23.94 298 SER A C 1
ATOM 2309 O O . SER A 1 318 ? 43.325 62.164 140.292 1.00 20.56 298 SER A O 1
ATOM 2312 N N . GLY A 1 319 ? 41.211 62.235 141.041 1.00 23.54 299 GLY A N 1
ATOM 2313 C CA . GLY A 1 319 ? 41.538 61.642 142.325 1.00 24.44 299 GLY A CA 1
ATOM 2314 C C . GLY A 1 319 ? 42.088 62.601 143.361 1.00 27.70 299 GLY A C 1
ATOM 2315 O O . GLY A 1 319 ? 42.311 62.189 144.507 1.00 28.56 299 GLY A O 1
ATOM 2316 N N . THR A 1 320 ? 42.320 63.860 143.002 1.00 21.24 300 THR A N 1
ATOM 2317 C CA . THR A 1 320 ? 42.779 64.869 143.945 1.00 23.77 300 THR A CA 1
ATOM 2318 C C . THR A 1 320 ? 41.619 65.767 144.345 1.00 24.54 300 THR A C 1
ATOM 2319 O O . THR A 1 320 ? 40.941 66.346 143.486 1.00 21.61 300 THR A O 1
ATOM 2323 N N . LEU A 1 321 ? 41.399 65.896 145.649 1.00 21.47 301 LEU A N 1
ATOM 2324 C CA . LEU A 1 321 ? 40.317 66.720 146.159 1.00 18.99 301 LEU A CA 1
ATOM 2325 C C . LEU A 1 321 ? 40.783 68.170 146.250 1.00 22.77 301 LEU A C 1
ATOM 2326 O O . LEU A 1 321 ? 41.733 68.469 146.979 1.00 23.75 301 LEU A O 1
ATOM 2331 N N . VAL A 1 322 ? 40.122 69.062 145.506 1.00 18.54 302 VAL A N 1
ATOM 2332 C CA . VAL A 1 322 ? 40.376 70.501 145.565 1.00 21.22 302 VAL A CA 1
ATOM 2333 C C . VAL A 1 322 ? 39.287 71.109 146.433 1.00 22.97 302 VAL A C 1
ATOM 2334 O O . VAL A 1 322 ? 38.120 71.136 146.031 1.00 21.73 302 VAL A O 1
ATOM 2338 N N . ARG A 1 323 ? 39.648 71.626 147.611 1.00 20.51 303 ARG A N 1
ATOM 2339 C CA . ARG A 1 323 ? 38.618 72.118 148.521 1.00 21.85 303 ARG A CA 1
ATOM 2340 C C . ARG A 1 323 ? 38.229 73.556 148.191 1.00 22.12 303 ARG A C 1
ATOM 2341 O O . ARG A 1 323 ? 38.974 74.305 147.552 1.00 24.56 303 ARG A O 1
ATOM 2349 N N . ALA A 1 324 ? 37.035 73.934 148.646 1.00 22.58 304 ALA A N 1
ATOM 2350 C CA . ALA A 1 324 ? 36.514 75.277 148.437 1.00 24.05 304 ALA A CA 1
ATOM 2351 C C . ALA A 1 324 ? 37.502 76.333 148.918 1.00 25.68 304 ALA A C 1
ATOM 2352 O O . ALA A 1 324 ? 38.072 76.226 150.008 1.00 22.31 304 ALA A O 1
ATOM 2354 N N . GLY A 1 325 ? 37.693 77.364 148.098 1.00 22.40 305 GLY A N 1
ATOM 2355 C CA . GLY A 1 325 ? 38.639 78.421 148.401 1.00 23.79 305 GLY A CA 1
ATOM 2356 C C . GLY A 1 325 ? 40.070 78.162 147.970 1.00 21.00 305 GLY A C 1
ATOM 2357 O O . GLY A 1 325 ? 40.924 79.046 148.146 1.00 21.67 305 GLY A O 1
ATOM 2358 N N . GLU A 1 326 ? 40.368 76.986 147.428 1.00 15.27 306 GLU A N 1
ATOM 2359 C CA . GLU A 1 326 ? 41.700 76.683 146.929 1.00 19.57 306 GLU A CA 1
ATOM 2360 C C . GLU A 1 326 ? 41.778 76.971 145.432 1.00 18.99 306 GLU A C 1
ATOM 2361 O O . GLU A 1 326 ? 40.769 76.944 144.720 1.00 17.09 306 GLU A O 1
ATOM 2367 N N . SER A 1 327 ? 42.985 77.277 144.964 1.00 18.73 307 SER A N 1
ATOM 2368 C CA . SER A 1 327 ? 43.188 77.714 143.590 1.00 15.78 307 SER A CA 1
ATOM 2369 C C . SER A 1 327 ? 43.620 76.555 142.697 1.00 15.45 307 SER A C 1
ATOM 2370 O O . SER A 1 327 ? 44.192 75.561 143.157 1.00 16.08 307 SER A O 1
ATOM 2373 N N . VAL A 1 328 ? 43.350 76.696 141.394 1.00 15.33 308 VAL A N 1
ATOM 2374 C CA . VAL A 1 328 ? 43.853 75.759 140.389 1.00 14.60 308 VAL A CA 1
ATOM 2375 C C . VAL A 1 328 ? 44.581 76.544 139.301 1.00 14.60 308 VAL A C 1
ATOM 2376 O O . VAL A 1 328 ? 44.140 77.631 138.903 1.00 12.63 308 VAL A O 1
ATOM 2380 N N . LEU A 1 329 ? 45.689 75.982 138.810 1.00 12.56 309 LEU A N 1
ATOM 2381 C CA . LEU A 1 329 ? 46.467 76.593 137.739 1.00 13.30 309 LEU A CA 1
ATOM 2382 C C . LEU A 1 329 ? 46.228 75.814 136.456 1.00 11.74 309 LEU A C 1
ATOM 2383 O O . LEU A 1 329 ? 46.553 74.618 136.400 1.00 13.68 309 LEU A O 1
ATOM 2388 N N . PRO A 1 330 ? 45.649 76.429 135.417 1.00 10.73 310 PRO A N 1
ATOM 2389 C CA . PRO A 1 330 ? 45.373 75.676 134.187 1.00 10.93 310 PRO A CA 1
ATOM 2390 C C . PRO A 1 330 ? 46.570 75.618 133.251 1.00 13.55 310 PRO A C 1
ATOM 2391 O O . PRO A 1 330 ? 46.875 76.591 132.557 1.00 12.82 310 PRO A O 1
ATOM 2395 N N . ALA A 1 331 ? 47.268 74.484 133.218 1.00 11.64 311 ALA A N 1
ATOM 2396 C CA . ALA A 1 331 ? 48.399 74.334 132.301 1.00 14.11 311 ALA A CA 1
ATOM 2397 C C . ALA A 1 331 ? 47.870 73.947 130.913 1.00 13.60 311 ALA A C 1
ATOM 2398 O O . ALA A 1 331 ? 47.989 72.811 130.453 1.00 13.58 311 ALA A O 1
ATOM 2400 N N . ILE A 1 332 ? 47.257 74.937 130.248 1.00 11.95 312 ILE A N 1
ATOM 2401 C CA . ILE A 1 332 ? 46.661 74.702 128.928 1.00 11.91 312 ILE A CA 1
ATOM 2402 C C . ILE A 1 332 ? 47.598 73.968 127.973 1.00 12.48 312 ILE A C 1
ATOM 2403 O O . ILE A 1 332 ? 47.138 73.045 127.287 1.00 15.53 312 ILE A O 1
ATOM 2408 N N . PRO A 1 333 ? 48.886 74.321 127.853 1.00 14.46 313 PRO A N 1
ATOM 2409 C CA . PRO A 1 333 ? 49.734 73.586 126.899 1.00 12.87 313 PRO A CA 1
ATOM 2410 C C . PRO A 1 333 ? 49.846 72.103 127.211 1.00 16.81 313 PRO A C 1
ATOM 2411 O O . PRO A 1 333 ? 50.003 71.286 126.290 1.00 15.51 313 PRO A O 1
ATOM 2415 N N . SER A 1 334 ? 49.779 71.735 128.490 1.00 14.62 314 SER A N 1
ATOM 2416 C CA . SER A 1 334 ? 49.827 70.326 128.868 1.00 14.23 314 SER A CA 1
ATOM 2417 C C . SER A 1 334 ? 48.547 69.599 128.464 1.00 11.80 314 SER A C 1
ATOM 2418 O O . SER A 1 334 ? 48.596 68.463 127.984 1.00 15.95 314 SER A O 1
ATOM 2421 N N . ALA A 1 335 ? 47.392 70.239 128.662 1.00 12.25 315 ALA A N 1
ATOM 2422 C CA . ALA A 1 335 ? 46.134 69.678 128.178 1.00 14.72 315 ALA A CA 1
ATOM 2423 C C . ALA A 1 335 ? 46.182 69.437 126.678 1.00 18.35 315 ALA A C 1
ATOM 2424 O O . ALA A 1 335 ? 45.641 68.439 126.181 1.00 15.12 315 ALA A O 1
ATOM 2426 N N . ASN A 1 336 ? 46.829 70.342 125.940 1.00 14.35 316 ASN A N 1
ATOM 2427 C CA . ASN A 1 336 ? 46.920 70.196 124.495 1.00 16.73 316 ASN A CA 1
ATOM 2428 C C . ASN A 1 336 ? 47.914 69.118 124.076 1.00 16.14 316 ASN A C 1
ATOM 2429 O O . ASN A 1 336 ? 47.997 68.810 122.880 1.00 15.21 316 ASN A O 1
ATOM 2434 N N . ARG A 1 337 ? 48.661 68.543 125.025 1.00 15.76 317 ARG A N 1
ATOM 2435 C CA . ARG A 1 337 ? 49.562 67.424 124.777 1.00 15.26 317 ARG A CA 1
ATOM 2436 C C . ARG A 1 337 ? 49.042 66.126 125.403 1.00 16.70 317 ARG A C 1
ATOM 2437 O O . ARG A 1 337 ? 49.809 65.175 125.587 1.00 21.36 317 ARG A O 1
ATOM 2445 N N . ASP A 1 338 ? 47.756 66.079 125.739 1.00 14.89 318 ASP A N 1
ATOM 2446 C CA . ASP A 1 338 ? 47.140 64.955 126.442 1.00 19.26 318 ASP A CA 1
ATOM 2447 C C . ASP A 1 338 ? 46.915 63.808 125.460 1.00 20.51 318 ASP A C 1
ATOM 2448 O O . ASP A 1 338 ? 46.020 63.871 124.610 1.00 17.81 318 ASP A O 1
ATOM 2453 N N . GLU A 1 339 ? 47.722 62.752 125.593 1.00 22.11 319 GLU A N 1
ATOM 2454 C CA . GLU A 1 339 ? 47.594 61.583 124.730 1.00 25.34 319 GLU A CA 1
ATOM 2455 C C . GLU A 1 339 ? 46.228 60.913 124.844 1.00 23.71 319 GLU A C 1
ATOM 2456 O O . GLU A 1 339 ? 45.804 60.227 123.909 1.00 24.22 319 GLU A O 1
ATOM 2462 N N . SER A 1 340 ? 45.519 61.099 125.953 1.00 25.48 320 SER A N 1
ATOM 2463 C CA . SER A 1 340 ? 44.188 60.511 126.043 1.00 24.46 320 SER A CA 1
ATOM 2464 C C . SER A 1 340 ? 43.163 61.252 125.192 1.00 28.18 320 SER A C 1
ATOM 2465 O O . SER A 1 340 ? 42.020 60.791 125.082 1.00 27.30 320 SER A O 1
ATOM 2468 N N . VAL A 1 341 ? 43.544 62.374 124.576 1.00 25.40 321 VAL A N 1
ATOM 2469 C CA . VAL A 1 341 ? 42.653 63.149 123.726 1.00 24.83 321 VAL A CA 1
ATOM 2470 C C . VAL A 1 341 ? 43.188 63.257 122.303 1.00 23.25 321 VAL A C 1
ATOM 2471 O O . VAL A 1 341 ? 42.425 63.148 121.333 1.00 20.18 321 VAL A O 1
ATOM 2475 N N . PHE A 1 342 ? 44.496 63.434 122.155 1.00 17.02 322 PHE A N 1
ATOM 2476 C CA . PHE A 1 342 ? 45.148 63.584 120.859 1.00 21.58 322 PHE A CA 1
ATOM 2477 C C . PHE A 1 342 ? 46.113 62.429 120.666 1.00 19.61 322 PHE A C 1
ATOM 2478 O O . PHE A 1 342 ? 47.066 62.286 121.434 1.00 20.00 322 PHE A O 1
ATOM 2486 N N . GLU A 1 343 ? 45.884 61.632 119.630 1.00 22.92 323 GLU A N 1
ATOM 2487 C CA . GLU A 1 343 ? 46.777 60.521 119.337 1.00 24.20 323 GLU A CA 1
ATOM 2488 C C . GLU A 1 343 ? 48.126 61.041 118.846 1.00 24.98 323 GLU A C 1
ATOM 2489 O O . GLU A 1 343 ? 48.183 61.901 117.958 1.00 20.89 323 GLU A O 1
ATOM 2495 N N . ASN A 1 344 ? 49.216 60.499 119.401 1.00 21.99 324 ASN A N 1
ATOM 2496 C CA . ASN A 1 344 ? 50.557 61.031 119.152 1.00 21.91 324 ASN A CA 1
ATOM 2497 C C . ASN A 1 344 ? 50.570 62.534 119.411 1.00 23.75 324 ASN A C 1
ATOM 2498 O O . ASN A 1 344 ? 50.977 63.336 118.567 1.00 19.28 324 ASN A O 1
ATOM 2503 N N . ALA A 1 345 ? 50.088 62.906 120.595 1.00 21.73 325 ALA A N 1
ATOM 2504 C CA . ALA A 1 345 ? 49.955 64.313 120.964 1.00 22.55 325 ALA A CA 1
ATOM 2505 C C . ALA A 1 345 ? 51.286 65.050 120.963 1.00 22.17 325 ALA A C 1
ATOM 2506 O O . ALA A 1 345 ? 51.302 66.282 120.860 1.00 21.37 325 ALA A O 1
ATOM 2508 N N . ASP A 1 346 ? 52.396 64.338 121.091 1.00 20.02 326 ASP A N 1
ATOM 2509 C CA . ASP A 1 346 ? 53.704 64.967 121.080 1.00 22.46 326 ASP A CA 1
ATOM 2510 C C . ASP A 1 346 ? 54.235 65.201 119.673 1.00 20.60 326 ASP A C 1
ATOM 2511 O O . ASP A 1 346 ? 55.381 65.622 119.525 1.00 22.30 326 ASP A O 1
ATOM 2516 N N . ARG A 1 347 ? 53.440 64.941 118.639 1.00 18.72 327 ARG A N 1
ATOM 2517 C CA . ARG A 1 347 ? 53.890 65.139 117.273 1.00 18.71 327 ARG A CA 1
ATOM 2518 C C . ARG A 1 347 ? 53.057 66.223 116.609 1.00 22.26 327 ARG A C 1
ATOM 2519 O O . ARG A 1 347 ? 51.828 66.266 116.761 1.00 19.15 327 ARG A O 1
ATOM 2527 N N . PHE A 1 348 ? 53.742 67.101 115.883 1.00 21.95 328 PHE A N 1
ATOM 2528 C CA . PHE A 1 348 ? 53.079 68.097 115.057 1.00 20.13 328 PHE A CA 1
ATOM 2529 C C . PHE A 1 348 ? 52.606 67.423 113.771 1.00 20.40 328 PHE A C 1
ATOM 2530 O O . PHE A 1 348 ? 53.419 66.906 112.993 1.00 19.41 328 PHE A O 1
ATOM 2538 N N . ASP A 1 349 ? 51.293 67.406 113.553 1.00 16.08 329 ASP A N 1
ATOM 2539 C CA . ASP A 1 349 ? 50.716 66.782 112.365 1.00 19.89 329 ASP A CA 1
ATOM 2540 C C . ASP A 1 349 ? 49.622 67.712 111.848 1.00 21.13 329 ASP A C 1
ATOM 2541 O O . ASP A 1 349 ? 48.502 67.712 112.372 1.00 15.84 329 ASP A O 1
ATOM 2546 N N . LEU A 1 350 ? 49.942 68.488 110.809 1.00 20.12 330 LEU A N 1
ATOM 2547 C CA . LEU A 1 350 ? 48.981 69.478 110.348 1.00 20.54 330 LEU A CA 1
ATOM 2548 C C . LEU A 1 350 ? 47.813 68.861 109.590 1.00 20.87 330 LEU A C 1
ATOM 2549 O O . LEU A 1 350 ? 46.916 69.598 109.174 1.00 22.78 330 LEU A O 1
ATOM 2554 N N . THR A 1 351 ? 47.783 67.537 109.421 1.00 24.77 331 THR A N 1
ATOM 2555 C CA . THR A 1 351 ? 46.609 66.860 108.878 1.00 25.80 331 THR A CA 1
ATOM 2556 C C . THR A 1 351 ? 45.605 66.475 109.956 1.00 25.37 331 THR A C 1
ATOM 2557 O O . THR A 1 351 ? 44.520 65.986 109.627 1.00 23.97 331 THR A O 1
ATOM 2561 N N . ARG A 1 352 ? 45.935 66.704 111.228 1.00 19.97 332 ARG A N 1
ATOM 2562 C CA . ARG A 1 352 ? 45.097 66.240 112.324 1.00 19.93 332 ARG A CA 1
ATOM 2563 C C . ARG A 1 352 ? 43.675 66.767 112.184 1.00 24.19 332 ARG A C 1
ATOM 2564 O O . ARG A 1 352 ? 43.458 67.966 111.995 1.00 21.53 332 ARG A O 1
ATOM 2572 N N . GLU A 1 353 ? 42.704 65.858 112.242 1.00 18.59 333 GLU A N 1
ATOM 2573 C CA . GLU A 1 353 ? 41.300 66.230 112.120 1.00 26.75 333 GLU A CA 1
ATOM 2574 C C . GLU A 1 353 ? 40.597 66.319 113.462 1.00 22.53 333 GLU A C 1
ATOM 2575 O O . GLU A 1 353 ? 39.812 67.250 113.688 1.00 23.76 333 GLU A O 1
ATOM 2581 N N . HIS A 1 354 ? 40.855 65.372 114.358 1.00 19.82 334 HIS A N 1
ATOM 2582 C CA . HIS A 1 354 ? 40.332 65.459 115.715 1.00 20.41 334 HIS A CA 1
ATOM 2583 C C . HIS A 1 354 ? 41.268 66.360 116.516 1.00 17.54 334 HIS A C 1
ATOM 2584 O O . HIS A 1 354 ? 42.429 66.010 116.764 1.00 14.98 334 HIS A O 1
ATOM 2591 N N . ASN A 1 355 ? 40.789 67.546 116.888 1.00 17.88 335 ASN A N 1
ATOM 2592 C CA . ASN A 1 355 ? 41.651 68.561 117.491 1.00 15.97 335 ASN A CA 1
ATOM 2593 C C . ASN A 1 355 ? 40.814 69.481 118.367 1.00 18.33 335 ASN A C 1
ATOM 2594 O O . ASN A 1 355 ? 40.624 70.663 118.058 1.00 15.59 335 ASN A O 1
ATOM 2599 N N . PRO A 1 356 ? 40.299 68.965 119.499 1.00 16.57 336 PRO A N 1
ATOM 2600 C CA . PRO A 1 356 ? 39.562 69.824 120.442 1.00 14.97 336 PRO A CA 1
ATOM 2601 C C . PRO A 1 356 ? 40.511 70.576 121.368 1.00 14.94 336 PRO A C 1
ATOM 2602 O O . PRO A 1 356 ? 40.434 70.474 122.595 1.00 14.45 336 PRO A O 1
ATOM 2606 N N . HIS A 1 357 ? 41.452 71.300 120.770 1.00 13.08 337 HIS A N 1
ATOM 2607 C CA . HIS A 1 357 ? 42.491 71.947 121.548 1.00 14.21 337 HIS A CA 1
ATOM 2608 C C . HIS A 1 357 ? 41.911 73.086 122.378 1.00 12.92 337 HIS A C 1
ATOM 2609 O O . HIS A 1 357 ? 40.838 73.634 122.089 1.00 14.98 337 HIS A O 1
ATOM 2616 N N . LEU A 1 358 ? 42.644 73.446 123.431 1.00 10.74 338 LEU A N 1
ATOM 2617 C CA . LEU A 1 358 ? 42.231 74.509 124.334 1.00 10.74 338 LEU A CA 1
ATOM 2618 C C . LEU A 1 358 ? 43.116 75.750 124.187 1.00 11.71 338 LEU A C 1
ATOM 2619 O O . LEU A 1 358 ? 43.182 76.579 125.100 1.00 13.01 338 LEU A O 1
ATOM 2624 N N . GLY A 1 359 ? 43.804 75.883 123.049 1.00 12.54 339 GLY A N 1
ATOM 2625 C CA . GLY A 1 359 ? 44.673 77.031 122.806 1.00 12.89 339 GLY A CA 1
ATOM 2626 C C . GLY A 1 359 ? 43.930 78.352 122.762 1.00 12.05 339 GLY A C 1
ATOM 2627 O O . GLY A 1 359 ? 44.540 79.414 122.972 1.00 11.29 339 GLY A O 1
ATOM 2628 N N . PHE A 1 360 ? 42.624 78.309 122.489 1.00 13.05 340 PHE A N 1
ATOM 2629 C CA . PHE A 1 360 ? 41.745 79.468 122.581 1.00 10.69 340 PHE A CA 1
ATOM 2630 C C . PHE A 1 360 ? 40.852 79.395 123.814 1.00 12.47 340 PHE A C 1
ATOM 2631 O O . PHE A 1 360 ? 39.801 80.041 123.855 1.00 13.24 340 PHE A O 1
ATOM 2639 N N . GLY A 1 361 ? 41.241 78.620 124.821 1.00 11.66 341 GLY A N 1
ATOM 2640 C CA . GLY A 1 361 ? 40.407 78.578 126.001 1.00 10.83 341 GLY A CA 1
ATOM 2641 C C . GLY A 1 361 ? 39.173 77.698 125.810 1.00 15.03 341 GLY A C 1
ATOM 2642 O O . GLY A 1 361 ? 39.053 76.928 124.851 1.00 12.19 341 GLY A O 1
ATOM 2643 N N . TYR A 1 362 ? 38.236 77.847 126.745 1.00 13.56 342 TYR A N 1
ATOM 2644 C CA . TYR A 1 362 ? 37.062 76.987 126.807 1.00 12.78 342 TYR A CA 1
ATOM 2645 C C . TYR A 1 362 ? 36.071 77.563 127.807 1.00 14.83 342 TYR A C 1
ATOM 2646 O O . TYR A 1 362 ? 36.466 78.056 128.863 1.00 15.04 342 TYR A O 1
ATOM 2655 N N . GLY A 1 363 ? 34.787 77.517 127.459 1.00 17.96 343 GLY A N 1
ATOM 2656 C CA . GLY A 1 363 ? 33.770 77.982 128.376 1.00 16.65 343 GLY A CA 1
ATOM 2657 C C . GLY A 1 363 ? 33.609 79.492 128.389 1.00 18.18 343 GLY A C 1
ATOM 2658 O O . GLY A 1 363 ? 33.821 80.186 127.390 1.00 16.32 343 GLY A O 1
ATOM 2659 N N . ILE A 1 364 ? 33.249 79.998 129.570 1.00 15.59 344 ILE A N 1
ATOM 2660 C CA . ILE A 1 364 ? 32.807 81.384 129.732 1.00 13.95 344 ILE A CA 1
ATOM 2661 C C . ILE A 1 364 ? 33.835 82.374 129.186 1.00 16.56 344 ILE A C 1
ATOM 2662 O O . ILE A 1 364 ? 33.479 83.372 128.542 1.00 14.33 344 ILE A O 1
ATOM 2667 N N . HIS A 1 365 ? 35.120 82.127 129.442 1.00 14.13 345 HIS A N 1
ATOM 2668 C CA . HIS A 1 365 ? 36.185 83.044 129.062 1.00 13.44 345 HIS A CA 1
ATOM 2669 C C . HIS A 1 365 ? 36.881 82.649 127.772 1.00 15.04 345 HIS A C 1
ATOM 2670 O O . HIS A 1 365 ? 37.966 83.162 127.487 1.00 13.08 345 HIS A O 1
ATOM 2677 N N . ARG A 1 366 ? 36.290 81.757 126.981 1.00 13.13 346 ARG A N 1
ATOM 2678 C CA . ARG A 1 366 ? 36.933 81.361 125.734 1.00 13.30 346 ARG A CA 1
ATOM 2679 C C . ARG A 1 366 ? 37.185 82.576 124.838 1.00 12.95 346 ARG A C 1
ATOM 2680 O O . ARG A 1 366 ? 36.448 83.572 124.861 1.00 11.08 346 ARG A O 1
ATOM 2688 N N . CYS A 1 367 ? 38.260 82.486 124.059 1.00 9.28 347 CYS A N 1
ATOM 2689 C CA . CYS A 1 367 ? 38.817 83.650 123.378 1.00 11.54 347 CYS A CA 1
ATOM 2690 C C . CYS A 1 367 ? 37.818 84.295 122.413 1.00 12.25 347 CYS A C 1
ATOM 2691 O O . CYS A 1 367 ? 37.397 83.677 121.428 1.00 19.08 347 CYS A O 1
ATOM 2694 N N . LEU A 1 368 ? 37.459 85.548 122.695 1.00 13.86 348 LEU A N 1
ATOM 2695 C CA . LEU A 1 368 ? 36.596 86.325 121.811 1.00 16.14 348 LEU A CA 1
ATOM 2696 C C . LEU A 1 368 ? 37.320 86.748 120.538 1.00 15.08 348 LEU A C 1
ATOM 2697 O O . LEU A 1 368 ? 36.668 87.062 119.538 1.00 15.62 348 LEU A O 1
ATOM 2702 N N . GLY A 1 369 ? 38.643 86.767 120.558 1.00 11.13 349 GLY A N 1
ATOM 2703 C CA . GLY A 1 369 ? 39.426 87.098 119.390 1.00 12.03 349 GLY A CA 1
ATOM 2704 C C . GLY A 1 369 ? 39.767 85.960 118.457 1.00 10.39 349 GLY A C 1
ATOM 2705 O O . GLY A 1 369 ? 40.408 86.202 117.432 1.00 13.33 349 GLY A O 1
ATOM 2706 N N . ALA A 1 370 ? 39.370 84.726 118.768 1.00 13.92 350 ALA A N 1
ATOM 2707 C CA . ALA A 1 370 ? 39.783 83.594 117.939 1.00 11.92 350 ALA A CA 1
ATOM 2708 C C . ALA A 1 370 ? 39.435 83.751 116.460 1.00 9.40 350 ALA A C 1
ATOM 2709 O O . ALA A 1 370 ? 40.291 83.419 115.624 1.00 9.68 350 ALA A O 1
ATOM 2711 N N . PRO A 1 371 ? 38.258 84.243 116.060 1.00 11.51 351 PRO A N 1
ATOM 2712 C CA . PRO A 1 371 ? 38.036 84.424 114.617 1.00 13.53 351 PRO A CA 1
ATOM 2713 C C . PRO A 1 371 ? 39.079 85.328 113.982 1.00 13.27 351 PRO A C 1
ATOM 2714 O O . PRO A 1 371 ? 39.624 84.983 112.925 1.00 11.50 351 PRO A O 1
ATOM 2718 N N . LEU A 1 372 ? 39.422 86.443 114.633 1.00 8.74 352 LEU A N 1
ATOM 2719 C CA . LEU A 1 372 ? 40.441 87.336 114.090 1.00 9.55 352 LEU A CA 1
ATOM 2720 C C . LEU A 1 372 ? 41.811 86.672 114.091 1.00 14.02 352 LEU A C 1
ATOM 2721 O O . LEU A 1 372 ? 42.554 86.747 113.100 1.00 11.24 352 LEU A O 1
ATOM 2726 N N . ALA A 1 373 ? 42.173 86.035 115.208 1.00 9.90 353 ALA A N 1
ATOM 2727 C CA . ALA A 1 373 ? 43.473 85.378 115.284 1.00 12.14 353 ALA A CA 1
ATOM 2728 C C . ALA A 1 373 ? 43.607 84.327 114.194 1.00 10.91 353 ALA A C 1
ATOM 2729 O O . ALA A 1 373 ? 44.667 84.198 113.569 1.00 8.24 353 ALA A O 1
ATOM 2731 N N . ARG A 1 374 ? 42.525 83.584 113.934 1.00 9.03 354 ARG A N 1
ATOM 2732 C CA . ARG A 1 374 ? 42.556 82.562 112.896 1.00 8.60 354 ARG A CA 1
ATOM 2733 C C . ARG A 1 374 ? 42.727 83.181 111.513 1.00 9.97 354 ARG A C 1
ATOM 2734 O O . ARG A 1 374 ? 43.484 82.670 110.682 1.00 11.63 354 ARG A O 1
ATOM 2742 N N . LEU A 1 375 ? 42.010 84.269 111.245 1.00 10.59 355 LEU A N 1
ATOM 2743 C CA . LEU A 1 375 ? 42.193 85.004 109.997 1.00 12.01 355 LEU A CA 1
ATOM 2744 C C . LEU A 1 375 ? 43.637 85.481 109.840 1.00 9.11 355 LEU A C 1
ATOM 2745 O O . LEU A 1 375 ? 44.231 85.343 108.771 1.00 9.54 355 LEU A O 1
ATOM 2750 N N . GLU A 1 376 ? 44.209 86.073 110.893 1.00 10.25 356 GLU A N 1
ATOM 2751 C CA . GLU A 1 376 ? 45.580 86.574 110.806 1.00 10.59 356 GLU A CA 1
ATOM 2752 C C . GLU A 1 376 ? 46.566 85.436 110.547 1.00 9.91 356 GLU A C 1
ATOM 2753 O O . GLU A 1 376 ? 47.434 85.537 109.675 1.00 12.80 356 GLU A O 1
ATOM 2759 N N . MET A 1 377 ? 46.445 84.344 111.299 1.00 10.13 357 MET A N 1
ATOM 2760 C CA . MET A 1 377 ? 47.322 83.191 111.095 1.00 12.45 357 MET A CA 1
ATOM 2761 C C . MET A 1 377 ? 47.236 82.672 109.663 1.00 10.22 357 MET A C 1
ATOM 2762 O O . MET A 1 377 ? 48.260 82.440 109.011 1.00 10.52 357 MET A O 1
ATOM 2767 N N . GLN A 1 378 ? 46.015 82.503 109.144 1.00 10.05 358 GLN A N 1
ATOM 2768 C CA . GLN A 1 378 ? 45.867 81.983 107.788 1.00 11.19 358 GLN A CA 1
ATOM 2769 C C . GLN A 1 378 ? 46.450 82.947 106.763 1.00 11.52 358 GLN A C 1
ATOM 2770 O O . GLN A 1 378 ? 47.237 82.544 105.904 1.00 13.59 358 GLN A O 1
ATOM 2776 N N . VAL A 1 379 ? 46.085 84.231 106.844 1.00 10.93 359 VAL A N 1
ATOM 2777 C CA . VAL A 1 379 ? 46.574 85.190 105.854 1.00 11.02 359 VAL A CA 1
ATOM 2778 C C . VAL A 1 379 ? 48.097 85.298 105.910 1.00 11.28 359 VAL A C 1
ATOM 2779 O O . VAL A 1 379 ? 48.772 85.320 104.871 1.00 10.56 359 VAL A O 1
ATOM 2783 N N . ALA A 1 380 ? 48.666 85.339 107.117 1.00 10.46 360 ALA A N 1
ATOM 2784 C CA . ALA A 1 380 ? 50.111 85.481 107.240 1.00 9.56 360 ALA A CA 1
ATOM 2785 C C . ALA A 1 380 ? 50.838 84.268 106.679 1.00 11.89 360 ALA A C 1
ATOM 2786 O O . ALA A 1 380 ? 51.833 84.403 105.958 1.00 12.91 360 ALA A O 1
ATOM 2788 N N . LEU A 1 381 ? 50.384 83.070 107.016 1.00 10.50 361 LEU A N 1
ATOM 2789 C CA . LEU A 1 381 ? 51.114 81.903 106.530 1.00 11.71 361 LEU A CA 1
ATOM 2790 C C . LEU A 1 381 ? 50.904 81.718 105.029 1.00 9.98 361 LEU A C 1
ATOM 2791 O O . LEU A 1 381 ? 51.853 81.414 104.300 1.00 12.14 361 LEU A O 1
ATOM 2796 N N . ASP A 1 382 ? 49.684 81.959 104.540 1.00 12.90 362 ASP A N 1
ATOM 2797 C CA . ASP A 1 382 ? 49.430 81.833 103.105 1.00 11.44 362 ASP A CA 1
ATOM 2798 C C . ASP A 1 382 ? 50.274 82.826 102.310 1.00 17.30 362 ASP A C 1
ATOM 2799 O O . ASP A 1 382 ? 50.855 82.475 101.272 1.00 16.25 362 ASP A O 1
ATOM 2804 N N . SER A 1 383 ? 50.384 84.064 102.803 1.00 12.20 363 SER A N 1
ATOM 2805 C CA . SER A 1 383 ? 51.097 85.100 102.058 1.00 12.87 363 SER A CA 1
ATOM 2806 C C . SER A 1 383 ? 52.587 84.802 101.984 1.00 11.86 363 SER A C 1
ATOM 2807 O O . SER A 1 383 ? 53.203 84.915 100.918 1.00 13.76 363 SER A O 1
ATOM 2810 N N . LEU A 1 384 ? 53.183 84.430 103.118 1.00 10.94 364 LEU A N 1
ATOM 2811 C CA . LEU A 1 384 ? 54.602 84.101 103.144 1.00 13.37 364 LEU A CA 1
ATOM 2812 C C . LEU A 1 384 ? 54.907 82.921 102.230 1.00 17.97 364 LEU A C 1
ATOM 2813 O O . LEU A 1 384 ? 55.909 82.931 101.504 1.00 17.38 364 LEU A O 1
ATOM 2818 N N . LEU A 1 385 ? 54.047 81.899 102.236 1.00 16.68 365 LEU A N 1
ATOM 2819 C CA . LEU A 1 385 ? 54.329 80.712 101.427 1.00 21.89 365 LEU A CA 1
ATOM 2820 C C . LEU A 1 385 ? 54.095 80.970 99.945 1.00 19.31 365 LEU A C 1
ATOM 2821 O O . LEU A 1 385 ? 54.762 80.365 99.100 1.00 22.18 365 LEU A O 1
ATOM 2826 N N . ARG A 1 386 ? 53.180 81.878 99.609 1.00 17.53 366 ARG A N 1
ATOM 2827 C CA . ARG A 1 386 ? 52.903 82.174 98.209 1.00 19.45 366 ARG A CA 1
ATOM 2828 C C . ARG A 1 386 ? 53.911 83.166 97.624 1.00 25.99 366 ARG A C 1
ATOM 2829 O O . ARG A 1 386 ? 54.303 83.039 96.455 1.00 19.37 366 ARG A O 1
ATOM 2837 N N . ARG A 1 387 ? 54.351 84.152 98.412 1.00 17.38 367 ARG A N 1
ATOM 2838 C CA . ARG A 1 387 ? 55.309 85.126 97.904 1.00 19.27 367 ARG A CA 1
ATOM 2839 C C . ARG A 1 387 ? 56.753 84.680 98.075 1.00 17.30 367 ARG A C 1
ATOM 2840 O O . ARG A 1 387 ? 57.599 85.042 97.253 1.00 24.23 367 ARG A O 1
ATOM 2848 N N . LEU A 1 388 ? 57.067 83.935 99.137 1.00 16.15 368 LEU A N 1
ATOM 2849 C CA . LEU A 1 388 ? 58.434 83.513 99.449 1.00 18.03 368 LEU A CA 1
ATOM 2850 C C . LEU A 1 388 ? 58.508 81.992 99.474 1.00 22.70 368 LEU A C 1
ATOM 2851 O O . LEU A 1 388 ? 58.698 81.388 100.540 1.00 19.94 368 LEU A O 1
ATOM 2856 N N . PRO A 1 389 ? 58.390 81.345 98.313 1.00 24.48 369 PRO A N 1
ATOM 2857 C CA . PRO A 1 389 ? 58.332 79.871 98.297 1.00 25.47 369 PRO A CA 1
ATOM 2858 C C . PRO A 1 389 ? 59.556 79.180 98.890 1.00 25.93 369 PRO A C 1
ATOM 2859 O O . PRO A 1 389 ? 59.413 78.092 99.463 1.00 31.56 369 PRO A O 1
ATOM 2863 N N . GLU A 1 390 ? 60.751 79.765 98.787 1.00 24.22 370 GLU A N 1
ATOM 2864 C CA . GLU A 1 390 ? 61.963 79.125 99.291 1.00 25.27 370 GLU A CA 1
ATOM 2865 C C . GLU A 1 390 ? 62.314 79.547 100.717 1.00 22.94 370 GLU A C 1
ATOM 2866 O O . GLU A 1 390 ? 63.457 79.355 101.154 1.00 20.84 370 GLU A O 1
ATOM 2872 N N . LEU A 1 391 ? 61.350 80.092 101.452 1.00 21.66 371 LEU A N 1
ATOM 2873 C CA . LEU A 1 391 ? 61.607 80.636 102.777 1.00 18.55 371 LEU A CA 1
ATOM 2874 C C . LEU A 1 391 ? 62.146 79.573 103.732 1.00 22.36 371 LEU A C 1
ATOM 2875 O O . LEU A 1 391 ? 61.584 78.480 103.850 1.00 19.48 371 LEU A O 1
ATOM 2880 N N . ARG A 1 392 ? 63.222 79.913 104.435 1.00 18.84 372 ARG A N 1
ATOM 2881 C CA . ARG A 1 392 ? 63.909 78.986 105.322 1.00 21.18 372 ARG A CA 1
ATOM 2882 C C . ARG A 1 392 ? 64.632 79.774 106.406 1.00 20.99 372 ARG A C 1
ATOM 2883 O O . ARG A 1 392 ? 65.026 80.927 106.196 1.00 20.30 372 ARG A O 1
ATOM 2891 N N . CYS A 1 393 ? 64.815 79.142 107.567 1.00 17.16 373 CYS A N 1
ATOM 2892 C CA . CYS A 1 393 ? 65.492 79.811 108.672 1.00 18.95 373 CYS A CA 1
ATOM 2893 C C . CYS A 1 393 ? 66.976 79.960 108.352 1.00 22.71 373 CYS A C 1
ATOM 2894 O O . CYS A 1 393 ? 67.611 79.022 107.863 1.00 23.04 373 CYS A O 1
ATOM 2897 N N . ALA A 1 394 ? 67.526 81.144 108.609 1.00 18.08 374 ALA A N 1
ATOM 2898 C CA . ALA A 1 394 ? 68.903 81.447 108.219 1.00 24.40 374 ALA A CA 1
ATOM 2899 C C . ALA A 1 394 ? 69.950 80.926 109.199 1.00 28.69 374 ALA A C 1
ATOM 2900 O O . ALA A 1 394 ? 71.147 81.072 108.926 1.00 30.21 374 ALA A O 1
ATOM 2902 N N . VAL A 1 395 ? 69.547 80.348 110.328 1.00 25.76 375 VAL A N 1
ATOM 2903 C CA . VAL A 1 395 ? 70.487 79.915 111.362 1.00 25.86 375 VAL A CA 1
ATOM 2904 C C . VAL A 1 395 ? 69.996 78.606 111.962 1.00 27.21 375 VAL A C 1
ATOM 2905 O O . VAL A 1 395 ? 68.806 78.272 111.877 1.00 28.39 375 VAL A O 1
ATOM 2909 N N . PRO A 1 396 ? 70.900 77.833 112.570 1.00 26.35 376 PRO A N 1
ATOM 2910 C CA . PRO A 1 396 ? 70.463 76.618 113.268 1.00 27.88 376 PRO A CA 1
ATOM 2911 C C . PRO A 1 396 ? 69.510 76.959 114.404 1.00 30.27 376 PRO A C 1
ATOM 2912 O O . PRO A 1 396 ? 69.631 78.003 115.050 1.00 27.98 376 PRO A O 1
ATOM 2916 N N . ALA A 1 397 ? 68.546 76.063 114.641 1.00 29.15 377 ALA A N 1
ATOM 2917 C CA . ALA A 1 397 ? 67.551 76.300 115.683 1.00 28.76 377 ALA A CA 1
ATOM 2918 C C . ALA A 1 397 ? 68.192 76.610 117.028 1.00 29.60 377 ALA A C 1
ATOM 2919 O O . ALA A 1 397 ? 67.566 77.266 117.868 1.00 29.55 377 ALA A O 1
ATOM 2921 N N . GLU A 1 398 ? 69.441 76.187 117.232 1.00 29.79 378 GLU A N 1
ATOM 2922 C CA . GLU A 1 398 ? 70.124 76.361 118.507 1.00 25.11 378 GLU A CA 1
ATOM 2923 C C . GLU A 1 398 ? 70.668 77.769 118.706 1.00 24.25 378 GLU A C 1
ATOM 2924 O O . GLU A 1 398 ? 70.959 78.152 119.843 1.00 26.39 378 GLU A O 1
ATOM 2930 N N . SER A 1 399 ? 70.821 78.543 117.634 1.00 24.21 379 SER A N 1
ATOM 2931 C CA . SER A 1 399 ? 71.335 79.900 117.731 1.00 22.72 379 SER A CA 1
ATOM 2932 C C . SER A 1 399 ? 70.257 80.932 118.045 1.00 19.71 379 SER A C 1
ATOM 2933 O O . SER A 1 399 ? 70.589 82.100 118.275 1.00 23.10 379 SER A O 1
ATOM 2936 N N . LEU A 1 400 ? 68.988 80.539 118.071 1.00 20.42 380 LEU A N 1
ATOM 2937 C CA . LEU A 1 400 ? 67.913 81.512 118.229 1.00 18.36 380 LEU A CA 1
ATOM 2938 C C . LEU A 1 400 ? 67.849 82.043 119.661 1.00 20.29 380 LEU A C 1
ATOM 2939 O O . LEU A 1 400 ? 68.157 81.337 120.628 1.00 21.21 380 LEU A O 1
ATOM 2944 N N . GLU A 1 401 ? 67.463 83.315 119.781 1.00 15.54 381 GLU A N 1
ATOM 2945 C CA . GLU A 1 401 ? 67.293 83.996 121.060 1.00 18.00 381 GLU A CA 1
ATOM 2946 C C . GLU A 1 401 ? 65.803 84.098 121.375 1.00 21.77 381 GLU A C 1
ATOM 2947 O O . GLU A 1 401 ? 65.047 84.729 120.622 1.00 15.08 381 GLU A O 1
ATOM 2953 N N . TRP A 1 402 ? 65.391 83.505 122.490 1.00 17.50 382 TRP A N 1
ATOM 2954 C CA . TRP A 1 402 ? 64.003 83.529 122.927 1.00 19.16 382 TRP A CA 1
ATOM 2955 C C . TRP A 1 402 ? 63.797 84.584 124.011 1.00 23.51 382 TRP A C 1
ATOM 2956 O O . TRP A 1 402 ? 64.725 84.954 124.734 1.00 23.70 382 TRP A O 1
ATOM 2967 N N . LYS A 1 403 ? 62.570 85.094 124.104 1.00 18.24 383 LYS A N 1
ATOM 2968 C CA . LYS A 1 403 ? 62.242 86.108 125.098 1.00 18.50 383 LYS A CA 1
ATOM 2969 C C . LYS A 1 403 ? 61.843 85.396 126.385 1.00 19.71 383 LYS A C 1
ATOM 2970 O O . LYS A 1 403 ? 60.893 84.609 126.396 1.00 23.66 383 LYS A O 1
ATOM 2976 N N . ASP A 1 404 ? 62.576 85.653 127.456 1.00 19.31 384 ASP A N 1
ATOM 2977 C CA . ASP A 1 404 ? 62.348 84.956 128.712 1.00 22.41 384 ASP A CA 1
ATOM 2978 C C . ASP A 1 404 ? 61.621 85.859 129.701 1.00 19.43 384 ASP A C 1
ATOM 2979 O O . ASP A 1 404 ? 61.606 87.088 129.571 1.00 18.64 384 ASP A O 1
ATOM 2984 N N . GLY A 1 405 ? 61.011 85.229 130.701 1.00 13.35 385 GLY A N 1
ATOM 2985 C CA . GLY A 1 405 ? 60.393 85.985 131.775 1.00 16.78 385 GLY A CA 1
ATOM 2986 C C . GLY A 1 405 ? 59.019 86.532 131.462 1.00 15.49 385 GLY A C 1
ATOM 2987 O O . GLY A 1 405 ? 58.605 87.530 132.068 1.00 13.68 385 GLY A O 1
ATOM 2988 N N . MET A 1 406 ? 58.293 85.901 130.535 1.00 13.22 386 MET A N 1
ATOM 2989 C CA . MET A 1 406 ? 56.972 86.350 130.114 1.00 10.33 386 MET A CA 1
ATOM 2990 C C . MET A 1 406 ? 56.007 85.179 130.233 1.00 12.40 386 MET A C 1
ATOM 2991 O O . MET A 1 406 ? 56.422 84.021 130.331 1.00 11.43 386 MET A O 1
ATOM 2996 N N . GLN A 1 407 ? 54.707 85.480 130.230 1.00 9.28 387 GLN A N 1
ATOM 2997 C CA . GLN A 1 407 ? 53.725 84.397 130.354 1.00 14.71 387 GLN A CA 1
ATOM 2998 C C . GLN A 1 407 ? 53.458 83.663 129.042 1.00 13.06 387 GLN A C 1
ATOM 2999 O O . GLN A 1 407 ? 52.736 82.657 129.048 1.00 12.33 387 GLN A O 1
ATOM 3005 N N . VAL A 1 408 ? 53.978 84.147 127.916 1.00 13.50 388 VAL A N 1
ATOM 3006 C CA . VAL A 1 408 ? 53.927 83.397 126.668 1.00 9.15 388 VAL A CA 1
ATOM 3007 C C . VAL A 1 408 ? 55.337 83.334 126.097 1.00 10.29 388 VAL A C 1
ATOM 3008 O O . VAL A 1 408 ? 56.213 84.126 126.452 1.00 12.64 388 VAL A O 1
ATOM 3012 N N . ARG A 1 409 ? 55.543 82.378 125.200 1.00 9.37 389 ARG A N 1
ATOM 3013 C CA . ARG A 1 409 ? 56.843 82.150 124.579 1.00 10.36 389 ARG A CA 1
ATOM 3014 C C . ARG A 1 409 ? 56.893 82.883 123.248 1.00 11.47 389 ARG A C 1
ATOM 3015 O O . ARG A 1 409 ? 55.908 82.898 122.505 1.00 8.51 389 ARG A O 1
ATOM 3023 N N . SER A 1 410 ? 58.041 83.495 122.952 1.00 11.24 390 SER A N 1
ATOM 3024 C CA . SER A 1 410 ? 58.230 84.154 121.668 1.00 12.86 390 SER A CA 1
ATOM 3025 C C . SER A 1 410 ? 59.717 84.235 121.350 1.00 13.29 390 SER A C 1
ATOM 3026 O O . SER A 1 410 ? 60.557 84.263 122.253 1.00 14.56 390 SER A O 1
ATOM 3029 N N . LEU A 1 411 ? 60.023 84.288 120.054 1.00 12.00 391 LEU A N 1
ATOM 3030 C CA . LEU A 1 411 ? 61.376 84.549 119.576 1.00 12.16 391 LEU A CA 1
ATOM 3031 C C . LEU A 1 411 ? 61.648 86.049 119.547 1.00 13.27 391 LEU A C 1
ATOM 3032 O O . LEU A 1 411 ? 60.754 86.846 119.268 1.00 10.59 391 LEU A O 1
ATOM 3037 N N . LEU A 1 412 ? 62.898 86.436 119.845 1.00 12.11 392 LEU A N 1
ATOM 3038 C CA . LEU A 1 412 ? 63.263 87.847 119.715 1.00 13.62 392 LEU A CA 1
ATOM 3039 C C . LEU A 1 412 ? 63.605 88.209 118.278 1.00 13.90 392 LEU A C 1
ATOM 3040 O O . LEU A 1 412 ? 63.442 89.368 117.879 1.00 16.59 392 LEU A O 1
ATOM 3045 N N . GLU A 1 413 ? 64.059 87.231 117.499 1.00 13.98 393 GLU A N 1
ATOM 3046 C CA . GLU A 1 413 ? 64.464 87.385 116.109 1.00 13.08 393 GLU A CA 1
ATOM 3047 C C . GLU A 1 413 ? 64.311 86.022 115.443 1.00 12.51 393 GLU A C 1
ATOM 3048 O O . GLU A 1 413 ? 64.599 84.996 116.060 1.00 13.25 393 GLU A O 1
ATOM 3054 N N . LEU A 1 414 ? 63.834 86.004 114.202 1.00 10.91 394 LEU A N 1
ATOM 3055 C CA . LEU A 1 414 ? 63.777 84.770 113.412 1.00 13.01 394 LEU A CA 1
ATOM 3056 C C . LEU A 1 414 ? 64.363 85.106 112.049 1.00 15.53 394 LEU A C 1
ATOM 3057 O O . LEU A 1 414 ? 63.636 85.484 111.115 1.00 11.94 394 LEU A O 1
ATOM 3062 N N . PRO A 1 415 ? 65.684 84.996 111.900 1.00 12.95 395 PRO A N 1
ATOM 3063 C CA . PRO A 1 415 ? 66.319 85.390 110.637 1.00 14.55 395 PRO A CA 1
ATOM 3064 C C . PRO A 1 415 ? 66.053 84.349 109.561 1.00 16.09 395 PRO A C 1
ATOM 3065 O O . PRO A 1 415 ? 66.066 83.143 109.815 1.00 15.74 395 PRO A O 1
ATOM 3069 N N . VAL A 1 416 ? 65.759 84.818 108.348 1.00 16.53 396 VAL A N 1
ATOM 3070 C CA . VAL A 1 416 ? 65.348 83.909 107.286 1.00 16.67 396 VAL A CA 1
ATOM 3071 C C . VAL A 1 416 ? 66.008 84.289 105.972 1.00 16.66 396 VAL A C 1
ATOM 3072 O O . VAL A 1 416 ? 66.431 85.427 105.766 1.00 18.52 396 VAL A O 1
ATOM 3076 N N . LEU A 1 417 ? 66.078 83.300 105.082 1.00 16.97 397 LEU A N 1
ATOM 3077 C CA . LEU A 1 417 ? 66.501 83.435 103.699 1.00 18.88 397 LEU A CA 1
ATOM 3078 C C . LEU A 1 417 ? 65.361 83.042 102.772 1.00 19.23 397 LEU A C 1
ATOM 3079 O O . LEU A 1 417 ? 64.465 82.282 103.144 1.00 16.88 397 LEU A O 1
ATOM 3084 N N . TRP A 1 418 ? 65.417 83.544 101.546 1.00 20.71 398 TRP A N 1
ATOM 3085 C CA . TRP A 1 418 ? 64.443 83.138 100.536 1.00 21.57 398 TRP A CA 1
ATOM 3086 C C . TRP A 1 418 ? 65.020 83.148 99.125 1.00 24.48 398 TRP A C 1
ATOM 3087 O O . TRP A 1 418 ? 64.291 82.888 98.166 1.00 28.75 398 TRP A O 1
#

Secondary structure (DSSP, 8-state):
-EESSSS--BTTBPPHHHHHHHHH-SEEEEE-SBSS-EEEE-SHHHHHHHHH-TTEESGGGGGS---BSSSS----GGGG--TTHHHHHHHHHHHHS-HHHHHHTHHHHHHHHHHHHHHHHHH-SSEETIIIIIHHHHHHHHHHHHT--GGGHHHHHHHHGGGTBSSSS-HHHHHHHHHHHHHHHHHHHHHHHHS--SSHHHHHHHHHHHHT-S-HHHHHHHHHHHHHIIIIIHHHHHHHHHHHHHH-HHHHHHHHH-GGGHHHHHHHHHHHS--BSS----EEESS-EEETTEEE-TT-EEEE-HHHHTT-TTTSTTTTS--TT-------TT--GGG--TTHHHHHHHHHHHHHHHHHH-TT-EESS-GGGPPBP-SBSB--BS--EEE-

B-factor: mean 19.07, std 8.1, range [5.01, 61.22]

Organism: NCBI:txid68180

Sequence (392 aa):
PLSYPFNEAVALDVDPLYAKLRAEEPVVRVSCPFGEDAWLVTSHADMKTILADPRFSRALAAEHDESRLTPLPIHTSILGMDSPDHTRLRRLLAKVFTMRRVELLRPRIEQEADRLIDALIAEGPPGDLMEGFAVPFAGTVVCDLLGVPFEDREQFRGWLDAFSATTVMTEEEIEADTERLHGYIAQLMVRRRAEPQDDLISAMVKASDEEEKLSEKELVELASVLLIAGHETVSSQLIDSLHVLFTHPEQLRLLKDRPELMPGTVEELMRFVPLISHVTFARYATEDVELSGTLVRAGESVLPAIPSANRDESVFENADRFDLTREHNPHLGFGYGIHRCLGAPLARLEMQVALDSLLRRLPELRCAVPAESLEWKDGMQVRSLLELPVLW

InterPro domains:
  IPR001128 Cytochrome P450 [PF00067] (43-367)
  IPR001128 Cytochrome P450 [PR00385] (235-252)
  IPR001128 Cytochrome P450 [PR00385] (270-281)
  IPR001128 Cytochrome P450 [PR00385] (338-347)
  IPR001128 Cytochrome P450 [PR00385] (347-358)
  IPR002397 Cytochrome P450, B-class [PR00359] (87-98)
  IPR002397 Cytochrome P450, B-class [PR00359] (134-150)
  IPR002397 Cytochrome P450, B-class [PR00359] (151-166)
  IPR002397 Cytochrome P450, B-class [PR00359] (189-211)
  IPR002397 Cytochrome P450, B-class [PR00359] (270-281)
  IPR002397 Cytochrome P450, B-class [PR00359] (289-316)
  IPR002397 Cytochrome P450, B-class [PR00359] (317-332)
  IPR002397 Cytochrome P450, B-class [PR00359] (338-347)
  IPR002397 Cytochrome P450, B-class [PR00359] (347-358)
  IPR017972 Cytochrome P450, conserved site [PS00086] (340-349)
  IPR036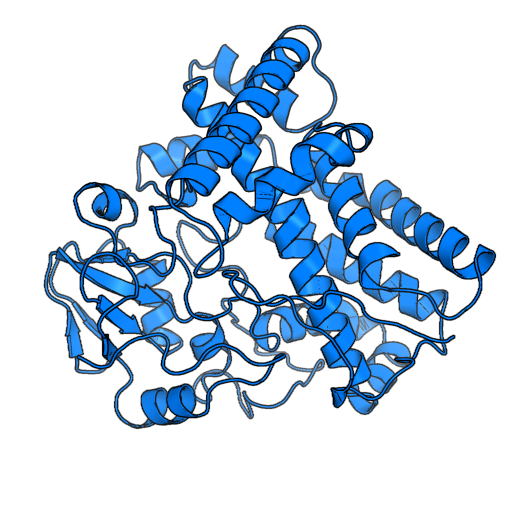396 Cytochrome P450 superfamily [G3DSA:1.10.630.10] (3-398)
  IPR036396 Cytochrome P450 superfamily [SSF48264] (15-398)

Radius of gyration: 20.59 Å; Cα contacts (8 Å, |Δi|>4): 646; chains: 1; bounding box: 48×54×51 Å